Protein 3TPA (pdb70)

Radius of gyration: 24.35 Å; Cα contacts (8 Å, |Δi|>4): 1141; chains: 1; bounding box: 55×68×59 Å

CATH classification: 3.40.190.10 (+2 more: 3.90.76.10, 3.10.105.10)

Solvent-accessible surface area: 20936 Å² total; per-residue (Å²): 91,38,0,33,4,1,18,14,98,54,28,158,79,30,0,0,2,5,1,75,73,35,66,4,2,19,2,0,0,22,0,0,2,5,20,0,0,25,38,70,74,18,106,26,93,24,46,53,0,0,0,80,116,64,81,50,35,178,83,4,54,40,1,22,0,50,2,54,106,113,3,114,9,8,57,37,172,57,6,80,34,120,67,38,0,5,0,45,0,0,33,9,3,0,44,3,6,45,51,154,112,33,92,3,33,112,12,36,90,13,64,13,54,15,7,84,91,10,83,1,77,77,28,18,133,35,11,82,96,81,78,62,71,15,0,76,0,24,2,74,122,32,26,12,5,1,25,14,5,1,4,11,10,1,1,0,0,4,1,67,43,0,0,66,52,0,77,93,96,62,80,18,70,22,2,6,101,64,4,4,0,1,0,6,0,47,19,53,61,108,60,77,113,127,15,13,76,0,45,3,9,103,99,15,62,102,34,78,5,89,0,60,123,0,37,2,34,31,13,94,90,29,45,59,6,19,54,67,0,73,63,40,95,0,2,2,4,36,118,27,62,50,81,28,6,66,84,1,115,156,13,109,73,17,62,28,45,79,62,49,1,8,10,0,0,3,0,0,0,0,11,86,68,102,45,4,94,45,56,78,0,10,34,0,0,0,12,0,2,32,21,144,34,0,10,80,35,5,6,117,48,8,10,35,63,0,48,0,0,0,1,98,44,4,48,6,60,3,105,138,9,81,68,35,82,83,53,39,153,99,0,109,62,27,1,53,112,19,54,54,94,119,13,19,141,21,67,0,10,11,20,54,49,93,103,104,9,7,62,57,5,118,104,0,0,63,25,0,58,57,11,0,56,128,4,16,0,103,6,153,27,25,104,37,140,88,76,57,2,36,134,88,1,109,90,16,89,0,8,1,0,2,6,30,38,77,4,67,4,1,11,1,21,15,0,0,78,16,5,0,0,112,79,34,42,93,4,41,2,39,1,53,18,51,45,158,119,0,44,51,10,1,48,52,0,10,70,60,77,82,75,113,62,11,13,128,32,0,56,96,0,0,53,33,0,6,110,38,0,0,4,0,1,0,0,6,7,26,50,30,12,0,2,14,124,58,4,92,53,18,80,19,29,4,37,35,28,17,44,1,64,39,1,42,31,88,207

Structure (mmCIF, N/CA/C/O backbone):
data_3TPA
#
_entry.id   3TPA
#
_cell.length_a   54.480
_cell.length_b   61.020
_cell.length_c   150.890
_cell.angle_alpha   90.000
_cell.angle_beta   90.000
_cell.angle_gamma   90.000
#
_symmetry.space_group_name_H-M   'P 21 21 21'
#
loop_
_entity.id
_entity.type
_entity.pdbx_description
1 polymer 'Heme-binding protein A'
2 water water
#
loop_
_atom_site.group_PDB
_atom_site.id
_atom_site.type_symbol
_atom_site.label_atom_id
_atom_site.label_alt_id
_atom_site.label_comp_id
_atom_site.label_asym_id
_atom_site.label_entity_id
_atom_site.label_seq_id
_atom_site.pdbx_PDB_ins_code
_atom_site.Cartn_x
_atom_site.Cartn_y
_atom_site.Cartn_z
_atom_site.occupancy
_atom_site.B_iso_or_equiv
_atom_site.auth_seq_id
_atom_site.auth_comp_id
_atom_site.auth_asym_id
_atom_site.auth_atom_id
_atom_site.pdbx_PDB_model_num
ATOM 1 N N . ASN A 1 8 ? 32.617 2.286 -19.199 1.00 50.52 8 ASN A N 1
ATOM 2 C CA . ASN A 1 8 ? 31.910 1.147 -18.636 1.00 44.54 8 ASN A CA 1
ATOM 3 C C . ASN A 1 8 ? 31.661 0.095 -19.702 1.00 41.08 8 ASN A C 1
ATOM 4 O O . ASN A 1 8 ? 30.875 0.304 -20.626 1.00 38.33 8 ASN A O 1
ATOM 9 N N . THR A 1 9 ? 32.354 -1.029 -19.581 1.00 31.94 9 THR A N 1
ATOM 10 C CA . THR A 1 9 ? 32.215 -2.122 -20.531 1.00 32.99 9 THR A CA 1
ATOM 11 C C . THR A 1 9 ? 31.973 -3.437 -19.808 1.00 28.87 9 THR A C 1
ATOM 12 O O . THR A 1 9 ? 32.876 -3.962 -19.178 1.00 27.65 9 THR A O 1
ATOM 16 N N . LEU A 1 10 ? 30.755 -3.966 -19.902 1.00 22.05 10 LEU A N 1
ATOM 17 C CA . LEU A 1 10 ? 30.443 -5.241 -19.286 1.00 24.42 10 LEU A CA 1
ATOM 18 C C . LEU A 1 10 ? 30.942 -6.390 -20.157 1.00 30.41 10 LEU A C 1
ATOM 19 O O . LEU A 1 10 ? 30.676 -6.432 -21.357 1.00 23.83 10 LEU A O 1
ATOM 24 N N . VAL A 1 11 ? 31.677 -7.319 -19.552 1.00 22.93 11 VAL A N 1
ATOM 25 C CA . VAL A 1 11 ? 32.157 -8.494 -20.275 1.00 22.80 11 VAL A CA 1
ATOM 26 C C . VAL A 1 11 ? 31.349 -9.737 -19.886 1.00 21.12 11 VAL A C 1
ATOM 27 O O . VAL A 1 11 ? 31.383 -10.183 -18.734 1.00 21.44 11 VAL A O 1
ATOM 31 N N . ASN A 1 12 ? 30.612 -10.281 -20.854 1.00 19.55 12 ASN A N 1
ATOM 32 C CA . ASN A 1 12 ? 29.755 -11.452 -20.636 1.00 18.51 12 ASN A CA 1
ATOM 33 C C . ASN A 1 12 ? 30.428 -12.660 -21.263 1.00 19.92 12 ASN A C 1
ATOM 34 O O . ASN A 1 12 ? 30.552 -12.748 -22.481 1.00 18.11 12 ASN A O 1
ATOM 39 N N . CYS A 1 13 ? 30.873 -13.593 -20.432 1.00 18.52 13 CYS A N 1
ATOM 40 C CA . CYS A 1 13 ? 31.649 -14.722 -20.934 1.00 21.03 13 CYS A CA 1
ATOM 41 C C . CYS A 1 13 ? 30.763 -15.923 -21.090 1.00 22.31 13 CYS A C 1
ATOM 42 O O . CYS A 1 13 ? 30.279 -16.475 -20.102 1.00 23.31 13 CYS A O 1
ATOM 45 N N . ILE A 1 14 ? 30.562 -16.323 -22.340 1.00 20.33 14 ILE A N 1
ATOM 46 C CA . ILE A 1 14 ? 29.617 -17.373 -22.669 1.00 18.35 14 ILE A CA 1
ATOM 47 C C . ILE A 1 14 ? 30.280 -18.621 -23.247 1.00 26.40 14 ILE A C 1
ATOM 48 O O . ILE A 1 14 ? 31.324 -18.546 -23.888 1.00 24.67 14 ILE A O 1
ATOM 53 N N . ALA A 1 15 ? 29.643 -19.765 -23.030 1.00 26.48 15 ALA A N 1
ATOM 54 C CA . ALA A 1 15 ? 30.225 -21.056 -23.375 1.00 29.67 15 ALA A CA 1
ATOM 55 C C . ALA A 1 15 ? 30.270 -21.336 -24.874 1.00 35.30 15 ALA A C 1
ATOM 56 O O . ALA A 1 15 ? 31.230 -21.924 -25.367 1.00 35.00 15 ALA A O 1
ATOM 58 N N . THR A 1 16 ? 29.235 -20.929 -25.602 1.00 30.72 16 THR A N 1
ATOM 59 C CA . THR A 1 16 ? 29.197 -21.214 -27.038 1.00 32.91 16 THR A CA 1
ATOM 60 C C . THR A 1 16 ? 28.780 -19.999 -27.868 1.00 32.04 16 THR A C 1
ATOM 61 O O . THR A 1 16 ? 28.100 -19.105 -27.374 1.00 23.79 16 THR A O 1
ATOM 65 N N . ALA A 1 17 ? 29.193 -19.974 -29.132 1.00 28.21 17 ALA A N 1
ATOM 66 C CA . ALA A 1 17 ? 28.873 -18.857 -30.013 1.00 28.68 17 ALA A CA 1
ATOM 67 C C . ALA A 1 17 ? 27.383 -18.917 -30.372 1.00 29.99 17 ALA A C 1
ATOM 68 O O . ALA A 1 17 ? 26.863 -19.997 -30.650 1.00 30.89 17 ALA A O 1
ATOM 70 N N . PRO A 1 18 ? 26.676 -17.773 -30.331 1.00 29.23 18 PRO A N 1
ATOM 71 C CA . PRO A 1 18 ? 25.246 -17.854 -30.676 1.00 27.78 18 PRO A CA 1
ATOM 72 C C . PRO A 1 18 ? 25.048 -18.176 -32.156 1.00 32.09 18 PRO A C 1
ATOM 73 O O . PRO A 1 18 ? 25.604 -17.493 -33.016 1.00 29.67 18 PRO A O 1
ATOM 77 N N . MET A 1 19 ? 24.263 -19.209 -32.437 1.00 38.64 19 MET A N 1
ATOM 78 C CA A MET A 1 19 ? 24.019 -19.649 -33.812 0.53 42.11 19 MET A CA 1
ATOM 79 C CA B MET A 1 19 ? 24.024 -19.650 -33.812 0.47 42.10 19 MET A CA 1
ATOM 80 C C . MET A 1 19 ? 23.184 -18.653 -34.619 1.00 34.28 19 MET A C 1
ATOM 81 O O . MET A 1 19 ? 23.513 -18.332 -35.762 1.00 34.68 19 MET A O 1
ATOM 90 N N . LYS A 1 20 ? 22.108 -18.154 -34.019 1.00 24.24 20 LYS A N 1
ATOM 91 C CA . LYS A 1 20 ? 21.202 -17.246 -34.726 1.00 22.48 20 LYS A CA 1
ATOM 92 C C . LYS A 1 20 ? 21.001 -15.922 -33.995 1.00 25.66 20 LYS A C 1
ATOM 93 O O . LYS A 1 20 ? 20.738 -15.913 -32.799 1.00 25.45 20 LYS A O 1
ATOM 99 N N . LEU A 1 21 ? 21.133 -14.805 -34.704 1.00 20.46 21 LEU A N 1
ATOM 100 C CA . LEU A 1 21 ? 20.862 -13.495 -34.101 1.00 22.90 21 LEU A CA 1
ATOM 101 C C . LEU A 1 21 ? 19.481 -12.948 -34.481 1.00 24.87 21 LEU A C 1
ATOM 102 O O . LEU A 1 21 ? 19.286 -11.735 -34.617 1.00 15.24 21 LEU A O 1
ATOM 107 N N . SER A 1 22 ? 18.529 -13.856 -34.661 1.00 19.00 22 SER A N 1
ATOM 108 C CA . SER A 1 22 ? 17.175 -13.487 -35.063 1.00 14.50 22 SER A CA 1
ATOM 109 C C . SER A 1 22 ? 16.189 -14.275 -34.223 1.00 18.14 22 SER A C 1
ATOM 110 O O . SER A 1 22 ? 16.000 -15.465 -34.461 1.00 15.01 22 SER A O 1
ATOM 113 N N . PRO A 1 23 ? 15.569 -13.620 -33.224 1.00 16.98 23 PRO A N 1
ATOM 114 C CA . PRO A 1 23 ? 14.672 -14.321 -32.291 1.00 19.61 23 PRO A CA 1
ATOM 115 C C . PRO A 1 23 ? 13.521 -15.071 -32.932 1.00 13.24 23 PRO A C 1
ATOM 116 O O . PRO A 1 23 ? 13.154 -16.109 -32.401 1.00 18.63 23 PRO A O 1
ATOM 120 N N . ALA A 1 24 ? 12.952 -14.583 -34.033 1.00 13.76 24 ALA A N 1
ATOM 121 C CA . ALA A 1 24 ? 11.804 -15.268 -34.632 1.00 14.55 24 ALA A CA 1
ATOM 122 C C . ALA A 1 24 ? 12.136 -16.714 -35.032 1.00 18.10 24 ALA A C 1
ATOM 123 O O . ALA A 1 24 ? 11.268 -17.594 -35.007 1.00 18.41 24 ALA A O 1
ATOM 125 N N . ILE A 1 25 ? 13.388 -16.959 -35.402 1.00 14.87 25 ILE A N 1
ATOM 126 C CA . ILE A 1 25 ? 13.767 -18.266 -35.967 1.00 20.79 25 ILE A CA 1
ATOM 127 C C . ILE A 1 25 ? 14.754 -19.064 -35.124 1.00 22.13 25 ILE A C 1
ATOM 128 O O . ILE A 1 25 ? 15.473 -19.912 -35.635 1.00 22.33 25 ILE A O 1
ATOM 133 N N . THR A 1 26 ? 14.762 -18.797 -33.828 1.00 21.57 26 THR A N 1
ATOM 134 C CA . THR A 1 26 ? 15.717 -19.405 -32.925 1.00 23.35 26 THR A CA 1
ATOM 135 C C . THR A 1 26 ? 15.124 -20.617 -32.245 1.00 29.53 26 THR A C 1
ATOM 136 O O . THR A 1 26 ? 13.965 -20.607 -31.840 1.00 26.64 26 THR A O 1
ATOM 140 N N . ASN A 1 27 ? 15.947 -21.652 -32.121 1.00 34.45 27 ASN A N 1
ATOM 141 C CA . ASN A 1 27 ? 15.568 -22.923 -31.525 1.00 42.26 27 ASN A CA 1
ATOM 142 C C . ASN A 1 27 ? 16.137 -22.989 -30.127 1.00 40.11 27 ASN A C 1
ATOM 143 O O . ASN A 1 27 ? 15.471 -23.405 -29.181 1.00 37.38 27 ASN A O 1
ATOM 148 N N . ASP A 1 28 ? 17.394 -22.573 -30.031 1.00 43.11 28 ASP A N 1
ATOM 149 C CA . ASP A 1 28 ? 18.171 -22.596 -28.805 1.00 45.69 28 ASP A CA 1
ATOM 150 C C . ASP A 1 28 ? 17.949 -21.328 -27.990 1.00 38.46 28 ASP A C 1
ATOM 151 O O . ASP A 1 28 ? 18.449 -20.271 -28.346 1.00 35.68 28 ASP A O 1
ATOM 156 N N . ALA A 1 29 ? 17.208 -21.432 -26.890 1.00 41.91 29 ALA A N 1
ATOM 157 C CA . ALA A 1 29 ? 16.860 -20.247 -26.099 1.00 39.22 29 ALA A CA 1
ATOM 158 C C . ALA A 1 29 ? 18.087 -19.399 -25.701 1.00 33.68 29 ALA A C 1
ATOM 159 O O . ALA A 1 29 ? 17.986 -18.201 -25.452 1.00 32.49 29 ALA A O 1
ATOM 161 N N . ASN A 1 30 ? 19.249 -20.018 -25.656 1.00 32.31 30 ASN A N 1
ATOM 162 C CA . ASN A 1 30 ? 20.462 -19.266 -25.346 1.00 38.28 30 ASN A CA 1
ATOM 163 C C . ASN A 1 30 ? 20.845 -18.166 -26.358 1.00 36.51 30 ASN A C 1
ATOM 164 O O . ASN A 1 30 ? 21.488 -17.202 -25.971 1.00 41.01 30 ASN A O 1
ATOM 169 N N . ASP A 1 31 ? 20.442 -18.304 -27.630 1.00 28.66 31 ASP A N 1
ATOM 170 C CA . ASP A 1 31 ? 20.662 -17.270 -28.668 1.00 22.23 31 ASP A CA 1
ATOM 171 C C . ASP A 1 31 ? 19.933 -15.961 -28.374 1.00 18.57 31 ASP A C 1
ATOM 172 O O . ASP A 1 31 ? 20.308 -14.908 -28.851 1.00 21.25 31 ASP A O 1
ATOM 177 N N . PHE A 1 32 ? 18.838 -16.062 -27.638 1.00 21.53 32 PHE A N 1
ATOM 178 C CA . PHE A 1 32 ? 18.015 -14.909 -27.285 1.00 17.53 32 PHE A CA 1
ATOM 179 C C . PHE A 1 32 ? 18.816 -13.862 -26.523 1.00 14.09 32 PHE A C 1
ATOM 180 O O . PHE A 1 32 ? 18.615 -12.668 -26.691 1.00 20.55 32 PHE A O 1
ATOM 188 N N . ASN A 1 33 ? 19.747 -14.313 -25.692 1.00 15.70 33 ASN A N 1
ATOM 189 C CA . ASN A 1 33 ? 20.549 -13.403 -24.893 1.00 16.60 33 ASN A CA 1
ATOM 190 C C . ASN A 1 33 ? 21.383 -12.457 -25.769 1.00 21.24 33 ASN A C 1
ATOM 191 O O . ASN A 1 33 ? 21.699 -11.334 -25.369 1.00 20.60 33 ASN A O 1
ATOM 196 N N . ALA A 1 34 ? 21.754 -12.932 -26.953 1.00 18.33 34 ALA A N 1
ATOM 197 C CA . ALA A 1 34 ? 22.546 -12.151 -27.908 1.00 17.31 34 ALA A CA 1
ATOM 198 C C . ALA A 1 34 ? 21.696 -11.292 -28.844 1.00 18.33 34 ALA A C 1
ATOM 199 O O . ALA A 1 34 ? 22.228 -10.445 -29.546 1.00 20.32 34 ALA A O 1
ATOM 201 N N . SER A 1 35 ? 20.383 -11.523 -28.886 1.00 19.03 35 SER A N 1
ATOM 202 C CA . SER A 1 35 ? 19.526 -10.742 -29.785 1.00 19.62 35 SER A CA 1
ATOM 203 C C . SER A 1 35 ? 18.340 -10.056 -29.086 1.00 19.26 35 SER A C 1
ATOM 204 O O . SER A 1 35 ? 18.425 -8.900 -28.687 1.00 21.29 35 SER A O 1
ATOM 207 N N . SER A 1 36 ? 17.241 -10.777 -28.927 1.00 15.81 36 SER A N 1
ATOM 208 C CA . SER A 1 36 ? 16.018 -10.209 -28.375 1.00 13.42 36 SER A CA 1
ATOM 209 C C . SER A 1 36 ? 16.255 -9.492 -27.051 1.00 17.55 36 SER A C 1
ATOM 210 O O . SER A 1 36 ? 15.611 -8.481 -26.763 1.00 17.83 36 SER A O 1
ATOM 213 N N . GLN A 1 37 ? 17.174 -10.019 -26.243 1.00 15.70 37 GLN A N 1
ATOM 214 C CA . GLN A 1 37 ? 17.333 -9.536 -24.880 1.00 17.18 37 GLN A CA 1
ATOM 215 C C . GLN A 1 37 ? 18.025 -8.188 -24.829 1.00 18.82 37 GLN A C 1
ATOM 216 O O . GLN A 1 37 ? 17.824 -7.445 -23.880 1.00 16.22 37 GLN A O 1
ATOM 222 N N . GLN A 1 38 ? 18.831 -7.870 -25.840 1.00 13.69 38 GLN A N 1
ATOM 223 C CA . GLN A 1 38 ? 19.572 -6.601 -25.840 1.00 13.01 38 GLN A CA 1
ATOM 224 C C . GLN A 1 38 ? 19.117 -5.639 -26.940 1.00 20.18 38 GLN A C 1
ATOM 225 O O . GLN A 1 38 ? 19.118 -4.420 -26.753 1.00 21.16 38 GLN A O 1
ATOM 231 N N . VAL A 1 39 ? 18.768 -6.198 -28.096 1.00 13.41 39 VAL A N 1
ATOM 232 C CA . VAL A 1 39 ? 18.595 -5.428 -29.330 1.00 14.90 39 VAL A CA 1
ATOM 233 C C . VAL A 1 39 ? 17.121 -5.099 -29.679 1.00 21.81 39 VAL A C 1
ATOM 234 O O . VAL A 1 39 ? 16.849 -4.108 -30.355 1.00 25.44 39 VAL A O 1
ATOM 238 N N . TYR A 1 40 ? 16.183 -5.920 -29.212 1.00 15.07 40 TYR A N 1
ATOM 239 C CA . TYR A 1 40 ? 14.764 -5.784 -29.580 1.00 17.84 40 TYR A CA 1
ATOM 240 C C . TYR A 1 40 ? 13.857 -5.466 -28.384 1.00 22.11 40 TYR A C 1
ATOM 241 O O . TYR A 1 40 ? 14.300 -5.503 -27.238 1.00 17.46 40 TYR A O 1
ATOM 250 N N . ASN A 1 41 ? 12.587 -5.162 -28.678 1.00 19.46 41 ASN A N 1
ATOM 251 C CA . ASN A 1 41 ? 11.513 -5.073 -27.682 1.00 15.91 41 ASN A CA 1
ATOM 252 C C . ASN A 1 41 ? 10.337 -5.891 -28.124 1.00 17.18 41 ASN A C 1
ATOM 253 O O . ASN A 1 41 ? 10.259 -6.272 -29.288 1.00 17.12 41 ASN A O 1
ATOM 258 N N . ARG A 1 42 ? 9.419 -6.148 -27.191 1.00 18.76 42 ARG A N 1
ATOM 259 C CA . ARG A 1 42 ? 8.154 -6.814 -27.485 1.00 13.69 42 ARG A CA 1
ATOM 260 C C . ARG A 1 42 ? 7.013 -5.855 -27.186 1.00 14.81 42 ARG A C 1
ATOM 261 O O . ARG A 1 42 ? 7.230 -4.812 -26.593 1.00 14.25 42 ARG A O 1
ATOM 269 N N . LEU A 1 43 ? 5.794 -6.216 -27.593 1.00 15.51 43 LEU A N 1
ATOM 270 C CA . LEU A 1 43 ? 4.612 -5.387 -27.352 1.00 14.06 43 LEU A CA 1
ATOM 271 C C . LEU A 1 43 ? 4.460 -5.091 -25.860 1.00 14.66 43 LEU A C 1
ATOM 272 O O . LEU A 1 43 ? 4.336 -3.928 -25.459 1.00 16.77 43 LEU A O 1
ATOM 277 N N . VAL A 1 44 ? 4.489 -6.145 -25.050 1.00 11.07 44 VAL A N 1
ATOM 278 C CA . VAL A 1 44 ? 4.587 -6.021 -23.591 1.00 12.95 44 VAL A CA 1
ATOM 279 C C . VAL A 1 44 ? 5.793 -6.832 -23.115 1.00 15.99 44 VAL A C 1
ATOM 280 O O . VAL A 1 44 ? 6.207 -7.779 -23.787 1.00 18.38 44 VAL A O 1
ATOM 284 N N . GLU A 1 45 ? 6.372 -6.459 -21.974 1.00 13.41 45 GLU A N 1
ATOM 285 C CA . GLU A 1 45 ? 7.601 -7.093 -21.495 1.00 17.11 45 GLU A CA 1
ATOM 286 C C . GLU A 1 45 ? 7.388 -7.635 -20.090 1.00 17.68 45 GLU A C 1
ATOM 287 O O . GLU A 1 45 ? 6.598 -7.085 -19.342 1.00 15.02 45 GLU A O 1
ATOM 293 N N . PHE A 1 46 ? 8.111 -8.686 -19.710 1.00 16.14 46 PHE A N 1
ATOM 294 C CA . PHE A 1 46 ? 8.001 -9.196 -18.338 1.00 15.89 46 PHE A CA 1
ATOM 295 C C . PHE A 1 46 ? 8.634 -8.202 -17.354 1.00 21.63 46 PHE A C 1
ATOM 296 O O . PHE A 1 46 ? 9.732 -7.714 -17.589 1.00 21.74 46 PHE A O 1
ATOM 304 N N . LYS A 1 47 ? 7.946 -7.886 -16.265 1.00 17.40 47 LYS A N 1
ATOM 305 C CA . LYS A 1 47 ? 8.563 -7.085 -15.210 1.00 18.34 47 LYS A CA 1
ATOM 306 C C . LYS A 1 47 ? 9.813 -7.828 -14.758 1.00 26.93 47 LYS A C 1
ATOM 307 O O . LYS A 1 47 ? 9.829 -9.058 -14.775 1.00 23.26 47 LYS A O 1
ATOM 313 N N . ALA A 1 48 ? 10.861 -7.091 -14.382 1.00 25.51 48 ALA A N 1
ATOM 314 C CA . ALA A 1 48 ? 12.131 -7.702 -13.974 1.00 27.22 48 ALA A CA 1
ATOM 315 C C . ALA A 1 48 ? 11.943 -8.738 -12.866 1.00 22.89 48 ALA A C 1
ATOM 316 O O . ALA A 1 48 ? 11.310 -8.468 -11.850 1.00 20.45 48 ALA A O 1
ATOM 318 N N . GLY A 1 49 ? 12.477 -9.934 -13.087 1.00 19.96 49 GLY A N 1
ATOM 319 C CA . GLY A 1 49 ? 12.416 -10.999 -12.097 1.00 22.09 49 GLY A CA 1
ATOM 320 C C . GLY A 1 49 ? 11.050 -11.64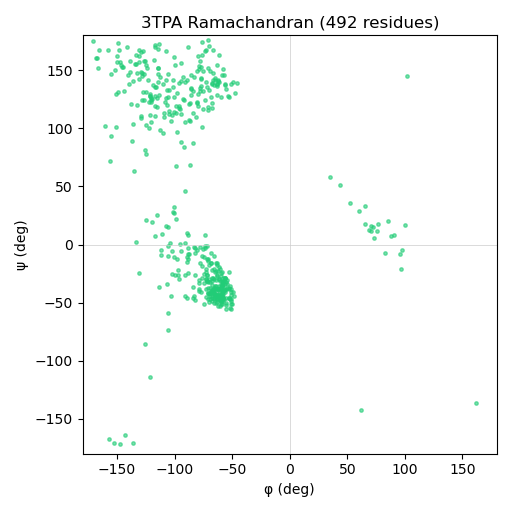2 -11.935 1.00 23.32 49 GLY A C 1
ATOM 321 O O . GLY A 1 49 ? 10.855 -12.490 -11.071 1.00 21.03 49 GLY A O 1
ATOM 322 N N . LYS A 1 50 ? 10.102 -11.254 -12.780 1.00 19.34 50 LYS A N 1
ATOM 323 C CA . LYS A 1 50 ? 8.719 -11.665 -12.596 1.00 20.02 50 LYS A CA 1
ATOM 324 C C . LYS A 1 50 ? 8.127 -12.300 -13.860 1.00 24.47 50 LYS A C 1
ATOM 325 O O . LYS A 1 50 ? 8.693 -12.195 -14.941 1.00 22.47 50 LYS A O 1
ATOM 331 N N . ILE A 1 51 ? 6.982 -12.956 -13.715 1.00 21.25 51 ILE A N 1
ATOM 332 C CA . ILE A 1 51 ? 6.299 -13.550 -14.860 1.00 23.92 51 ILE A CA 1
ATOM 333 C C . ILE A 1 51 ? 5.138 -12.660 -15.339 1.00 27.48 51 ILE A C 1
ATOM 334 O O . ILE A 1 51 ? 4.577 -12.869 -16.413 1.00 31.83 51 ILE A O 1
ATOM 339 N N . GLU A 1 52 ? 4.795 -11.648 -14.556 1.00 23.16 52 GLU A N 1
ATOM 340 C CA . GLU A 1 52 ? 3.788 -10.687 -14.986 1.00 18.09 52 GLU A CA 1
ATOM 341 C C . GLU A 1 52 ? 4.361 -9.648 -15.970 1.00 21.83 52 GLU A C 1
ATOM 342 O O . GLU A 1 52 ? 5.567 -9.318 -15.930 1.00 15.11 52 GLU A O 1
ATOM 348 N N . VAL A 1 53 ? 3.496 -9.149 -16.854 1.00 12.55 53 VAL A N 1
ATOM 349 C CA . VAL A 1 53 ? 3.930 -8.257 -17.929 1.00 14.04 53 VAL A CA 1
ATOM 350 C C . VAL A 1 53 ? 3.646 -6.787 -17.597 1.00 18.48 53 VAL A C 1
ATOM 351 O O . VAL A 1 53 ? 2.840 -6.489 -16.726 1.00 23.20 53 VAL A O 1
ATOM 355 N N . GLU A 1 54 ? 4.320 -5.880 -18.297 1.00 10.60 54 GLU A N 1
ATOM 356 C CA . GLU A 1 54 ? 4.068 -4.446 -18.175 1.00 19.39 54 GLU A CA 1
ATOM 357 C C . GLU A 1 54 ? 4.181 -3.883 -19.585 1.00 19.89 54 GLU A C 1
ATOM 358 O O . GLU A 1 54 ? 4.614 -4.599 -20.475 1.00 21.35 54 GLU A O 1
ATOM 364 N N . PRO A 1 55 ? 3.786 -2.609 -19.801 1.00 22.03 55 PRO A N 1
ATOM 365 C CA . PRO A 1 55 ? 3.864 -2.021 -21.154 1.00 19.24 55 PRO A CA 1
ATOM 366 C C . PRO A 1 55 ? 5.254 -2.064 -21.796 1.00 21.48 55 PRO A C 1
ATOM 367 O O . PRO A 1 55 ? 6.253 -1.813 -21.129 1.00 16.78 55 PRO A O 1
ATOM 371 N N . GLY A 1 56 ? 5.296 -2.390 -23.085 1.00 12.37 56 GLY A N 1
ATOM 372 C CA . GLY A 1 56 ? 6.525 -2.368 -23.862 1.00 17.97 56 GLY A CA 1
ATOM 373 C C . GLY A 1 56 ? 6.370 -1.421 -25.044 1.00 22.33 56 GLY A C 1
ATOM 374 O O . GLY A 1 56 ? 6.221 -0.217 -24.860 1.00 23.24 56 GLY A O 1
ATOM 375 N N . LEU A 1 57 ? 6.384 -1.955 -26.262 1.00 21.74 57 LEU A N 1
ATOM 376 C CA . LEU A 1 57 ? 6.137 -1.122 -27.431 1.00 15.21 57 LEU A CA 1
ATOM 377 C C . LEU A 1 57 ? 4.657 -0.733 -27.523 1.00 19.56 57 LEU A C 1
ATOM 378 O O . LEU A 1 57 ? 4.299 0.239 -28.188 1.00 19.84 57 LEU A O 1
ATOM 383 N N . ALA A 1 58 ? 3.798 -1.507 -26.863 1.00 11.78 58 ALA A N 1
ATOM 384 C CA . ALA A 1 58 ? 2.433 -1.075 -26.617 1.00 12.25 58 ALA A CA 1
ATOM 385 C C . ALA A 1 58 ? 2.423 -0.277 -25.317 1.00 22.48 58 ALA A C 1
ATOM 386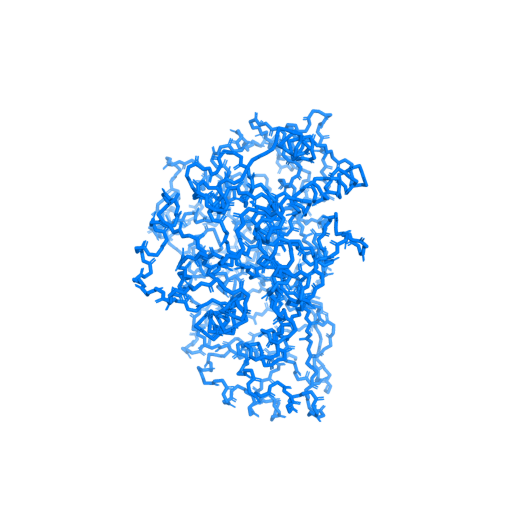 O O . ALA A 1 58 ? 2.818 -0.787 -24.264 1.00 21.67 58 ALA A O 1
ATOM 388 N N . GLU A 1 59 ? 1.994 0.981 -25.389 1.00 17.32 59 GLU A N 1
ATOM 389 C CA . GLU A 1 59 ? 1.955 1.809 -24.194 1.00 17.26 59 GLU A CA 1
ATOM 390 C C . GLU A 1 59 ? 0.815 1.323 -23.317 1.00 20.87 59 GLU A C 1
ATOM 391 O O . GLU A 1 59 ? 0.869 1.429 -22.097 1.00 23.72 59 GLU A O 1
ATOM 397 N N . ARG A 1 60 ? -0.219 0.783 -23.948 1.00 21.73 60 ARG A N 1
ATOM 398 C CA . ARG A 1 60 ? -1.314 0.169 -23.206 1.00 26.94 60 ARG A CA 1
ATOM 399 C C . ARG A 1 60 ? -2.065 -0.822 -24.083 1.00 25.17 60 ARG A C 1
ATOM 400 O O . ARG A 1 60 ? -1.858 -0.868 -25.294 1.00 24.17 60 ARG A O 1
ATOM 408 N N . TRP A 1 61 ? -2.914 -1.634 -23.466 1.00 25.78 61 TRP A N 1
ATOM 409 C CA . TRP A 1 61 ? -3.697 -2.614 -24.213 1.00 25.84 61 TRP A CA 1
ATOM 410 C C . TRP A 1 61 ? -5.028 -2.881 -23.530 1.00 29.30 61 TRP A C 1
ATOM 411 O O . TRP A 1 61 ? -5.175 -2.654 -22.325 1.00 26.51 61 TRP A O 1
ATOM 422 N N . GLU A 1 62 ? -5.990 -3.349 -24.321 1.00 19.86 62 GLU A N 1
ATOM 423 C CA . GLU A 1 62 ? -7.316 -3.687 -23.839 1.00 24.74 62 GLU A CA 1
ATOM 424 C C . GLU A 1 62 ? -7.671 -5.097 -24.296 1.00 24.83 62 GLU A C 1
ATOM 425 O O . GLU A 1 62 ? -7.296 -5.521 -25.393 1.00 24.08 62 GLU A O 1
ATOM 431 N N . ILE A 1 63 ? -8.395 -5.823 -23.455 1.00 20.11 63 ILE A N 1
ATOM 432 C CA . ILE A 1 63 ? -8.872 -7.147 -23.825 1.00 16.82 63 ILE A CA 1
ATOM 433 C C . ILE A 1 63 ? -10.390 -7.145 -23.728 1.00 23.80 63 ILE A C 1
ATOM 434 O O . ILE A 1 63 ? -10.953 -6.746 -22.711 1.00 26.25 63 ILE A O 1
ATOM 439 N N . SER A 1 64 ? -11.046 -7.567 -24.798 1.00 20.40 64 SER A N 1
ATOM 440 C CA . SER A 1 64 ? -12.498 -7.578 -24.841 1.00 27.56 64 SER A CA 1
ATOM 441 C C . SER A 1 64 ? -13.069 -8.498 -23.767 1.00 31.99 64 SER A C 1
ATOM 442 O O . SER A 1 64 ? -12.359 -9.350 -23.218 1.00 27.97 64 SER A O 1
ATOM 445 N N . GLU A 1 65 ? -14.360 -8.313 -23.481 1.00 41.21 65 GLU A N 1
ATOM 446 C CA . GLU A 1 65 ? -15.058 -9.082 -22.455 1.00 43.90 65 GLU A CA 1
ATOM 447 C C . GLU A 1 65 ? -14.860 -10.587 -22.621 1.00 36.57 65 GLU A C 1
ATOM 448 O O . GLU A 1 65 ? -14.469 -11.271 -21.674 1.00 43.66 65 GLU A O 1
ATOM 454 N N . ASP A 1 66 ? -15.100 -11.091 -23.828 1.00 32.32 66 ASP A N 1
ATOM 455 C CA . ASP A 1 66 ? -14.980 -12.523 -24.115 1.00 29.10 66 ASP A CA 1
ATOM 456 C C . ASP A 1 66 ? -13.544 -13.083 -24.209 1.00 26.19 66 ASP A C 1
ATOM 457 O O . ASP A 1 66 ? -13.352 -14.283 -24.401 1.00 24.22 66 ASP A O 1
ATOM 462 N N . GLY A 1 67 ? -12.540 -12.224 -24.084 1.00 22.90 67 GLY A N 1
ATOM 463 C CA . GLY A 1 67 ? -11.149 -12.668 -24.127 1.00 22.95 67 GLY A CA 1
ATOM 464 C C . GLY A 1 67 ? -10.634 -13.013 -25.517 1.00 22.75 67 GLY A C 1
ATOM 465 O O . GLY A 1 67 ? -9.542 -13.584 -25.669 1.00 16.29 67 GLY A O 1
ATOM 466 N N . LEU A 1 68 ? -11.405 -12.656 -26.538 1.00 16.53 68 LEU A N 1
ATOM 467 C CA . LEU A 1 68 ? -11.044 -12.995 -27.927 1.00 17.79 68 LEU A CA 1
ATOM 468 C C . LEU A 1 68 ? -10.210 -11.937 -28.664 1.00 20.97 68 LEU A C 1
ATOM 469 O O . LEU A 1 68 ? -9.469 -12.255 -29.594 1.00 20.88 68 LEU A O 1
ATOM 474 N N . VAL A 1 69 ? -10.331 -10.682 -28.254 1.00 17.60 69 VAL A N 1
ATOM 475 C CA . VAL A 1 69 ? -9.716 -9.589 -29.002 1.00 17.36 69 VAL A CA 1
ATOM 476 C C . VAL A 1 69 ? -8.758 -8.783 -28.137 1.00 22.41 69 VAL A C 1
ATOM 477 O O . VAL A 1 69 ? -9.139 -8.257 -27.087 1.00 21.69 69 VAL A O 1
ATOM 481 N N . TYR A 1 70 ? -7.509 -8.709 -28.586 1.00 19.05 70 TYR A N 1
ATOM 482 C CA . TYR A 1 70 ? -6.468 -7.945 -27.912 1.00 15.53 70 TYR A CA 1
ATOM 483 C C . TYR A 1 70 ? -6.143 -6.712 -28.743 1.00 21.79 70 TYR A C 1
ATOM 484 O O . TYR A 1 70 ? -5.780 -6.825 -29.916 1.00 19.85 70 TYR A O 1
ATOM 493 N N . THR A 1 71 ? -6.275 -5.535 -28.144 1.00 19.70 71 THR A N 1
ATOM 494 C CA . THR A 1 71 ? -5.990 -4.298 -28.874 1.00 22.93 71 THR A CA 1
ATOM 495 C C . THR A 1 71 ? -4.808 -3.599 -28.246 1.00 21.88 71 THR A C 1
ATOM 496 O O . THR A 1 71 ? -4.861 -3.233 -27.080 1.00 15.49 71 THR A O 1
ATOM 500 N N . PHE A 1 72 ? -3.740 -3.432 -29.018 1.00 15.73 72 PHE A N 1
ATOM 501 C CA . PHE A 1 72 ? -2.510 -2.826 -28.517 1.00 12.59 72 PHE A CA 1
ATOM 502 C C . PHE A 1 72 ? -2.384 -1.444 -29.094 1.00 17.31 72 PHE A C 1
ATOM 503 O O . PHE A 1 72 ? -2.454 -1.274 -30.306 1.00 18.87 72 PHE A O 1
ATOM 511 N N . TYR A 1 73 ? -2.219 -0.460 -28.216 1.00 19.88 73 TYR A N 1
ATOM 512 C CA . TYR A 1 73 ? -1.996 0.927 -28.625 1.00 20.26 73 TYR A CA 1
ATOM 513 C C . TYR A 1 73 ? -0.507 1.252 -28.510 1.00 16.32 73 TYR A C 1
ATOM 514 O O . TYR A 1 73 ? 0.049 1.275 -27.422 1.00 14.51 73 TYR A O 1
ATOM 523 N N . LEU A 1 74 ? 0.123 1.506 -29.648 1.00 14.93 74 LEU A N 1
ATOM 524 C CA . LEU A 1 74 ? 1.574 1.614 -29.717 1.00 12.27 74 LEU A CA 1
ATOM 525 C C . LEU A 1 74 ? 2.138 2.947 -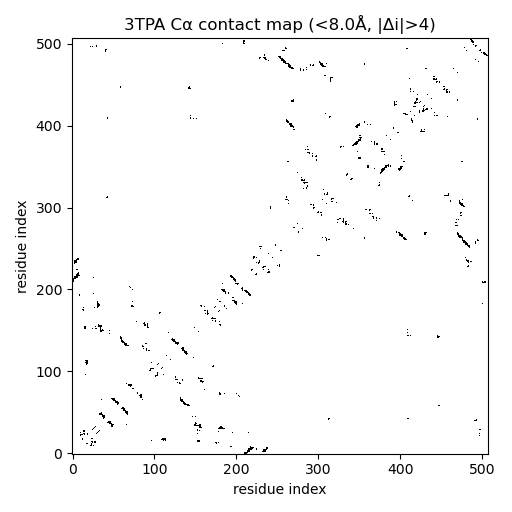29.216 1.00 18.90 74 LEU A C 1
ATOM 526 O O . LEU A 1 74 ? 1.629 4.014 -29.543 1.00 17.56 74 LEU A O 1
ATOM 531 N N . ARG A 1 75 ? 3.193 2.852 -28.412 1.00 21.67 75 ARG A N 1
ATOM 532 C CA . ARG A 1 75 ? 4.017 3.985 -27.968 1.00 22.06 75 ARG A CA 1
ATOM 533 C C . ARG A 1 75 ? 4.449 4.809 -29.175 1.00 21.42 75 ARG A C 1
ATOM 534 O O . ARG A 1 75 ? 4.840 4.255 -30.200 1.00 23.19 75 ARG A O 1
ATOM 542 N N . GLN A 1 76 ? 4.415 6.130 -29.065 1.00 19.63 76 GLN A N 1
ATOM 543 C CA . GLN A 1 76 ? 4.815 6.953 -30.209 1.00 21.03 76 GLN A CA 1
ATOM 544 C C . GLN A 1 76 ? 6.282 7.380 -30.151 1.00 21.19 76 GLN A C 1
ATOM 545 O O . GLN A 1 76 ? 6.880 7.402 -29.084 1.00 23.39 76 GLN A O 1
ATOM 551 N N . ASN A 1 77 ? 6.848 7.687 -31.318 1.00 19.95 77 ASN A N 1
ATOM 552 C CA . ASN A 1 77 ? 8.198 8.247 -31.449 1.00 23.70 77 ASN A CA 1
ATOM 553 C C . ASN A 1 77 ? 9.297 7.302 -31.005 1.00 27.93 77 ASN A C 1
ATOM 554 O O . ASN A 1 77 ? 10.334 7.730 -30.496 1.00 28.91 77 ASN A O 1
ATOM 559 N N . VAL A 1 78 ? 9.063 6.013 -31.226 1.00 21.84 78 VAL A N 1
ATOM 560 C CA . VAL A 1 78 ? 10.052 4.986 -30.935 1.00 21.91 78 VAL A CA 1
ATOM 561 C C . VAL A 1 78 ? 10.865 4.754 -32.200 1.00 22.54 78 VAL A C 1
ATOM 562 O O . VAL A 1 78 ? 10.308 4.468 -33.248 1.00 25.24 78 VAL A O 1
ATOM 566 N N . LYS A 1 79 ? 12.181 4.888 -32.104 1.00 22.45 79 LYS A N 1
ATOM 567 C CA . LYS A 1 79 ? 13.053 4.763 -33.268 1.00 27.35 79 LYS A CA 1
ATOM 568 C C . LYS A 1 79 ? 13.752 3.416 -33.340 1.00 24.22 79 LYS A C 1
ATOM 569 O O . LYS A 1 79 ? 14.172 2.867 -32.316 1.00 18.49 79 LYS A O 1
ATOM 575 N N . PHE A 1 80 ? 13.879 2.899 -34.562 1.00 16.13 80 PHE A N 1
ATOM 576 C CA . PHE A 1 80 ? 14.724 1.751 -34.830 1.00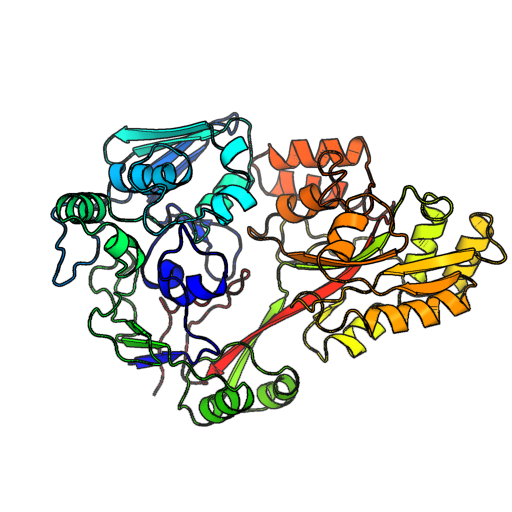 17.51 80 PHE A CA 1
ATOM 577 C C . PHE A 1 80 ? 16.168 2.223 -34.895 1.00 20.09 80 PHE A C 1
ATOM 578 O O . PHE A 1 80 ? 16.427 3.387 -35.202 1.00 19.53 80 PHE A O 1
ATOM 586 N N . HIS A 1 81 ? 17.101 1.325 -34.599 1.00 18.41 81 HIS A N 1
ATOM 587 C CA . HIS A 1 81 ? 18.523 1.632 -34.728 1.00 16.67 81 HIS A CA 1
ATOM 588 C C . HIS A 1 81 ? 18.847 1.826 -36.201 1.00 20.88 81 HIS A C 1
ATOM 589 O O . HIS A 1 81 ? 18.060 1.459 -37.081 1.00 21.68 81 HIS A O 1
ATOM 596 N N . SER A 1 82 ? 20.025 2.368 -36.468 1.00 17.97 82 SER A N 1
ATOM 597 C CA . SER A 1 82 ? 20.504 2.440 -37.833 1.00 28.39 82 SER A CA 1
ATOM 598 C C . SER A 1 82 ? 21.864 1.789 -37.903 1.00 27.36 82 SER A C 1
ATOM 599 O O . SER A 1 82 ? 22.552 1.648 -36.884 1.00 26.35 82 SER A O 1
ATOM 602 N N . ASN A 1 83 ? 22.246 1.371 -39.102 1.00 22.98 83 ASN A N 1
ATOM 603 C CA . ASN A 1 83 ? 23.616 0.940 -39.333 1.00 25.10 83 ASN A CA 1
ATOM 604 C C . ASN A 1 83 ? 24.066 1.534 -40.650 1.00 27.81 83 ASN A C 1
ATOM 605 O O . ASN A 1 83 ? 23.377 2.386 -41.204 1.00 27.52 83 ASN A O 1
ATOM 610 N N . LYS A 1 84 ? 25.216 1.117 -41.157 1.00 40.28 84 LYS A N 1
ATOM 611 C CA . LYS A 1 84 ? 25.745 1.759 -42.365 1.00 48.15 84 LYS A CA 1
ATOM 612 C C . LYS A 1 84 ? 24.935 1.404 -43.605 1.00 44.93 84 LYS A C 1
ATOM 613 O O . LYS A 1 84 ? 25.062 2.046 -44.638 1.00 48.15 84 LYS A O 1
ATOM 619 N N . THR A 1 85 ? 24.097 0.381 -43.478 1.00 46.13 85 THR A N 1
ATOM 620 C CA . THR A 1 85 ? 23.244 -0.091 -44.566 1.00 43.56 85 THR A CA 1
ATOM 621 C C . THR A 1 85 ? 21.822 0.473 -44.484 1.00 37.19 85 THR A C 1
ATOM 622 O O . THR A 1 85 ? 21.111 0.516 -45.483 1.00 31.74 85 THR A O 1
ATOM 626 N N . PHE A 1 86 ? 21.413 0.899 -43.291 1.00 26.28 86 PHE A N 1
ATOM 627 C CA . PHE A 1 86 ? 20.030 1.290 -43.061 1.00 25.87 86 PHE A CA 1
ATOM 628 C C . PHE A 1 86 ? 19.844 2.463 -42.099 1.00 27.87 86 PHE A C 1
ATOM 629 O O . PHE A 1 86 ? 20.422 2.498 -41.014 1.00 24.77 86 PHE A O 1
ATOM 637 N N . SER A 1 87 ? 19.026 3.423 -42.507 1.00 28.00 87 SER A N 1
ATOM 638 C CA . SER A 1 87 ? 18.613 4.496 -41.613 1.00 31.45 87 SER A CA 1
ATOM 639 C C . SER A 1 87 ? 17.098 4.682 -41.708 1.00 30.50 87 SER A C 1
ATOM 640 O O . SER A 1 87 ? 16.579 4.985 -42.776 1.00 25.94 87 SER A O 1
ATOM 643 N N . PRO A 1 88 ? 16.384 4.514 -40.585 1.00 20.74 88 PRO A N 1
ATOM 644 C CA . PRO A 1 88 ? 14.923 4.590 -40.669 1.00 20.80 88 PRO A CA 1
ATOM 645 C C . PRO A 1 88 ? 14.456 6.020 -40.923 1.00 31.10 88 PRO A C 1
ATOM 646 O O . PRO A 1 88 ? 15.133 6.977 -40.526 1.00 28.88 88 PRO A O 1
ATOM 650 N N . THR A 1 89 ? 13.303 6.160 -41.574 1.00 26.78 89 THR A N 1
ATOM 651 C CA . THR A 1 89 ? 12.740 7.478 -41.838 1.00 27.48 89 THR A CA 1
ATOM 652 C C . THR A 1 89 ? 11.462 7.727 -41.050 1.00 28.39 89 THR A C 1
ATOM 653 O O . THR A 1 89 ? 10.950 8.843 -41.038 1.00 29.64 89 THR A O 1
ATOM 657 N N . ARG A 1 90 ? 10.945 6.686 -40.399 1.00 21.64 90 ARG A N 1
ATOM 658 C CA . ARG A 1 90 ? 9.769 6.820 -39.547 1.00 19.61 90 ARG A CA 1
ATOM 659 C C . ARG A 1 90 ? 9.935 6.000 -38.271 1.00 26.95 90 ARG A C 1
ATOM 660 O O . ARG A 1 90 ? 10.694 5.028 -38.251 1.00 22.12 90 ARG A O 1
ATOM 668 N N . PRO A 1 91 ? 9.190 6.362 -37.212 1.00 26.41 91 PRO A N 1
ATOM 669 C CA . PRO A 1 91 ? 9.205 5.577 -35.974 1.00 26.36 91 PRO A CA 1
ATOM 670 C C . PRO A 1 91 ? 8.463 4.266 -36.154 1.00 23.08 91 PRO A C 1
ATOM 671 O O . PRO A 1 91 ? 7.745 4.073 -37.141 1.00 23.82 91 PRO A O 1
ATOM 675 N N . LEU A 1 92 ? 8.636 3.380 -35.188 1.00 14.16 92 LEU A N 1
ATOM 676 C CA . LEU A 1 92 ? 7.867 2.154 -35.107 1.00 16.09 92 LEU A CA 1
ATOM 677 C C . LEU A 1 92 ? 6.375 2.426 -35.327 1.00 24.62 92 LEU A C 1
ATOM 678 O O . LEU A 1 92 ? 5.845 3.427 -34.846 1.00 20.70 92 LEU A O 1
ATOM 683 N N . ASN A 1 93 ? 5.705 1.546 -36.070 1.00 18.85 93 ASN A N 1
ATOM 684 C CA . ASN A 1 93 ? 4.254 1.584 -36.156 1.00 16.28 93 ASN A CA 1
ATOM 685 C C . ASN A 1 93 ? 3.682 0.183 -36.336 1.00 13.91 93 ASN A C 1
ATOM 686 O O . ASN A 1 93 ? 4.402 -0.809 -36.245 1.00 16.33 93 ASN A O 1
ATOM 691 N N . ALA A 1 94 ? 2.381 0.118 -36.593 1.00 14.81 94 ALA A N 1
ATOM 692 C CA . ALA A 1 94 ? 1.651 -1.143 -36.675 1.00 15.67 94 ALA A CA 1
ATOM 693 C C . ALA A 1 94 ? 2.124 -2.021 -37.813 1.00 15.99 94 ALA A C 1
ATOM 694 O O . ALA A 1 94 ? 2.042 -3.250 -37.713 1.00 18.58 94 ALA A O 1
ATOM 696 N N . ASP A 1 95 ? 2.600 -1.412 -38.899 1.00 14.03 95 ASP A N 1
ATOM 697 C CA . ASP A 1 95 ? 3.150 -2.209 -40.011 1.00 16.49 95 ASP A CA 1
ATOM 698 C C . ASP A 1 95 ? 4.273 -3.128 -39.525 1.00 19.55 95 ASP A C 1
ATOM 699 O O . ASP A 1 95 ? 4.375 -4.277 -39.955 1.00 14.79 95 ASP A O 1
ATOM 704 N N . ASP A 1 96 ? 5.130 -2.605 -38.647 1.00 19.30 96 ASP A N 1
ATOM 705 C CA . ASP A 1 96 ? 6.252 -3.387 -38.122 1.00 17.22 96 ASP A CA 1
ATOM 706 C C . ASP A 1 96 ? 5.757 -4.562 -37.266 1.00 14.69 96 ASP A C 1
ATOM 707 O O . ASP A 1 96 ? 6.270 -5.674 -37.351 1.00 14.42 96 ASP A O 1
ATOM 712 N N . VAL A 1 97 ? 4.747 -4.313 -36.445 1.00 15.39 97 VAL A N 1
ATOM 713 C CA . VAL A 1 97 ? 4.163 -5.381 -35.626 1.00 14.61 97 VAL A CA 1
ATOM 714 C C . VAL A 1 97 ? 3.520 -6.473 -36.491 1.00 21.08 97 VAL A C 1
ATOM 715 O O . VAL A 1 97 ? 3.740 -7.676 -36.283 1.00 21.46 97 VAL A O 1
ATOM 719 N N . VAL A 1 98 ? 2.724 -6.050 -37.469 1.00 21.21 98 VAL A N 1
ATOM 720 C CA . VAL A 1 98 ? 2.035 -6.994 -38.350 1.00 15.49 98 VAL A CA 1
ATOM 721 C C . VAL A 1 98 ? 3.058 -7.815 -39.121 1.00 14.80 98 VAL A C 1
ATOM 722 O O . VAL A 1 98 ? 2.941 -9.031 -39.221 1.00 19.84 98 VAL A O 1
ATOM 726 N N . PHE A 1 99 ? 4.073 -7.151 -39.652 1.00 11.94 99 PHE A N 1
ATOM 727 C CA . PHE A 1 99 ? 5.179 -7.861 -40.304 1.00 12.80 99 PHE A CA 1
ATOM 728 C C . PHE A 1 99 ? 5.781 -8.961 -39.401 1.00 22.97 99 PHE A C 1
ATOM 729 O O . PHE A 1 99 ? 6.005 -10.103 -39.838 1.00 19.92 99 PHE A O 1
ATOM 737 N N . SER A 1 100 ? 6.046 -8.618 -38.142 1.00 14.94 100 SER A N 1
ATOM 738 C CA . SER A 1 100 ? 6.784 -9.524 -37.262 1.00 15.55 100 SER A CA 1
ATOM 739 C C . SER A 1 100 ? 5.971 -10.781 -36.935 1.00 16.49 100 SER A C 1
ATOM 740 O O . SER A 1 100 ? 6.508 -11.881 -36.886 1.00 14.52 100 SER A O 1
ATOM 743 N N . PHE A 1 101 ? 4.668 -10.604 -36.728 1.00 15.28 101 PHE A N 1
ATOM 744 C CA . PHE A 1 101 ? 3.758 -11.725 -36.511 1.00 13.63 101 PHE A CA 1
ATOM 745 C C . PHE A 1 101 ? 3.542 -12.513 -37.790 1.00 17.72 101 PHE A C 1
ATOM 746 O O . PHE A 1 101 ? 3.603 -13.747 -37.794 1.00 17.96 101 PHE A O 1
ATOM 754 N N . GLN A 1 102 ? 3.274 -11.797 -38.878 1.00 15.39 102 GLN A N 1
ATOM 755 C CA . GLN A 1 102 ? 2.838 -12.457 -40.104 1.00 17.59 102 GLN A CA 1
ATOM 756 C C . GLN A 1 102 ? 3.951 -13.228 -40.822 1.00 15.81 102 GLN A C 1
ATOM 757 O O . GLN A 1 102 ? 3.680 -14.224 -41.472 1.00 20.71 102 GLN A O 1
ATOM 763 N N . ARG A 1 103 ? 5.198 -12.785 -40.694 1.00 14.69 103 ARG A N 1
ATOM 764 C CA . ARG A 1 103 ? 6.314 -13.537 -41.260 1.00 19.66 103 ARG A CA 1
ATOM 765 C C . ARG A 1 103 ? 6.183 -14.978 -40.782 1.00 20.49 103 ARG A C 1
ATOM 766 O O . ARG A 1 103 ? 6.407 -15.935 -41.533 1.00 18.63 103 ARG A O 1
ATOM 774 N N . GLN A 1 104 ? 5.760 -15.105 -39.531 1.00 14.11 104 GLN A N 1
ATOM 775 C CA . GLN A 1 104 ? 5.651 -16.383 -38.866 1.00 17.52 104 GLN A CA 1
ATOM 776 C C . GLN A 1 104 ? 4.363 -17.125 -39.197 1.00 19.44 104 GLN A C 1
ATOM 777 O O . GLN A 1 104 ? 4.405 -18.299 -39.524 1.00 17.14 104 GLN A O 1
ATOM 783 N N . ALA A 1 105 ? 3.226 -16.437 -39.120 1.00 18.51 105 ALA A N 1
ATOM 784 C CA . ALA A 1 105 ? 1.915 -17.098 -39.206 1.00 20.23 105 ALA A CA 1
ATOM 785 C C . ALA A 1 105 ? 1.431 -17.391 -40.622 1.00 22.45 105 ALA A C 1
ATOM 786 O O . ALA A 1 105 ? 0.613 -18.284 -40.833 1.00 27.85 105 ALA A O 1
ATOM 788 N N . ASP A 1 106 ? 1.906 -16.606 -41.574 1.00 21.71 106 ASP A N 1
ATOM 789 C CA . ASP A 1 106 ? 1.457 -16.692 -42.952 1.00 20.03 106 ASP A CA 1
ATOM 790 C C . ASP A 1 106 ? 2.508 -17.405 -43.768 1.00 19.39 106 ASP A C 1
ATOM 791 O O . ASP A 1 106 ? 3.556 -16.838 -44.047 1.00 25.48 106 ASP A O 1
ATOM 796 N N . LYS A 1 107 ? 2.243 -18.653 -44.143 1.00 24.37 107 LYS A N 1
ATOM 797 C CA . LYS A 1 107 ? 3.205 -19.438 -44.933 1.00 30.92 107 LYS A CA 1
ATOM 798 C C . LYS A 1 107 ? 3.576 -18.798 -46.282 1.00 32.33 107 LYS A C 1
ATOM 799 O O . LYS A 1 107 ? 4.646 -19.066 -46.836 1.00 31.22 107 LYS A O 1
ATOM 805 N N . ASN A 1 108 ? 2.704 -17.940 -46.804 1.00 27.40 108 ASN A N 1
ATOM 806 C CA . ASN A 1 108 ? 2.965 -17.293 -48.093 1.00 21.91 108 ASN A CA 1
ATOM 807 C C . ASN A 1 108 ? 3.749 -15.994 -47.985 1.00 27.77 108 ASN A C 1
ATOM 808 O O . ASN A 1 108 ? 4.164 -15.412 -48.991 1.00 25.37 108 ASN A O 1
ATOM 813 N N . HIS A 1 109 ? 3.938 -15.533 -46.754 1.00 23.61 109 HIS A N 1
ATOM 814 C CA . HIS A 1 109 ? 4.621 -14.269 -46.516 1.00 23.04 109 HIS A CA 1
ATOM 815 C C . HIS A 1 109 ? 5.979 -14.333 -47.179 1.00 25.91 109 HIS A C 1
ATOM 816 O O . HIS A 1 109 ? 6.630 -15.371 -47.119 1.00 31.22 109 HIS A O 1
ATOM 823 N N . PRO A 1 110 ? 6.390 -13.246 -47.864 1.00 21.45 110 PRO A N 1
ATOM 824 C CA . PRO A 1 110 ? 7.684 -13.191 -48.545 1.00 24.31 110 PRO A CA 1
ATOM 825 C C . PRO A 1 110 ? 8.884 -13.469 -47.628 1.00 25.72 110 PRO A C 1
ATOM 826 O O . PRO A 1 110 ? 9.911 -13.943 -48.113 1.00 23.14 110 PRO A O 1
ATOM 830 N N . TYR A 1 111 ? 8.786 -13.165 -46.339 1.00 18.79 111 TYR A N 1
ATOM 831 C CA . TYR A 1 111 ? 9.931 -13.419 -45.453 1.00 23.31 111 TYR A CA 1
ATOM 832 C C . TYR A 1 111 ? 9.827 -14.763 -44.726 1.00 23.70 111 TYR A C 1
ATOM 833 O O . TYR A 1 111 ? 10.722 -15.126 -43.965 1.00 25.09 111 TYR A O 1
ATOM 842 N N . HIS A 1 112 ? 8.753 -15.507 -44.981 1.00 18.87 112 HIS A N 1
ATOM 843 C CA . HIS A 1 112 ? 8.492 -16.754 -44.251 1.00 23.67 112 HIS A CA 1
ATOM 844 C C . HIS A 1 112 ? 9.605 -17.801 -44.398 1.00 31.11 112 HIS A C 1
ATOM 845 O O . HIS A 1 112 ? 9.869 -18.553 -43.464 1.00 31.03 112 HIS A O 1
ATOM 852 N N . ASN A 1 113 ? 10.236 -17.853 -45.571 1.00 31.65 113 ASN A N 1
ATOM 853 C CA . ASN A 1 113 ? 11.323 -18.808 -45.843 1.00 28.98 113 ASN A CA 1
ATOM 854 C C . ASN A 1 113 ? 12.677 -18.152 -45.981 1.00 29.81 113 ASN A C 1
ATOM 855 O O . ASN A 1 113 ? 13.647 -18.778 -46.394 1.00 30.39 113 ASN A O 1
ATOM 860 N N . VAL A 1 114 ? 12.739 -16.874 -45.659 1.00 28.10 114 VAL A N 1
ATOM 861 C CA . VAL A 1 114 ? 14.009 -16.192 -45.661 1.00 30.65 114 VAL A CA 1
ATOM 862 C C . VAL A 1 114 ? 14.849 -16.820 -44.550 1.00 29.41 114 VAL A C 1
ATOM 863 O O . VAL A 1 114 ? 14.336 -17.138 -43.477 1.00 32.78 114 VAL A O 1
ATOM 867 N N . SER A 1 115 ? 16.121 -17.053 -44.853 1.00 28.28 115 SER A N 1
ATOM 868 C CA . SER A 1 115 ? 17.034 -17.732 -43.941 1.00 31.14 115 SER A CA 1
ATOM 869 C C . SER A 1 115 ? 16.636 -19.173 -43.690 1.00 35.93 115 SER A C 1
ATOM 870 O O . SER A 1 115 ? 17.088 -19.782 -42.725 1.00 38.06 115 SER A O 1
ATOM 873 N N . ALA A 1 116 ? 15.793 -19.728 -44.554 1.00 37.91 116 ALA A N 1
ATOM 874 C CA . ALA A 1 116 ? 15.357 -21.101 -44.356 1.00 38.75 116 ALA A CA 1
ATOM 875 C C . ALA A 1 116 ? 14.833 -21.205 -42.934 1.00 41.28 116 ALA A C 1
ATOM 876 O O . ALA A 1 116 ? 15.003 -22.222 -42.261 1.00 39.91 116 ALA A O 1
ATOM 878 N N . GLY A 1 117 ? 14.192 -20.129 -42.489 1.00 42.93 117 GLY A N 1
ATOM 879 C CA . GLY A 1 117 ? 13.759 -20.003 -41.110 1.00 41.68 117 GLY A CA 1
ATOM 880 C C . GLY A 1 117 ? 12.672 -20.976 -40.691 1.00 33.58 117 GLY A C 1
ATOM 881 O O . GLY A 1 117 ? 11.818 -21.354 -41.494 1.00 33.13 117 GLY A O 1
ATOM 882 N N . THR A 1 118 ? 12.714 -21.360 -39.416 1.00 28.65 118 THR A N 1
ATOM 883 C CA . THR A 1 118 ? 11.740 -22.257 -38.802 1.00 24.65 118 THR A CA 1
ATOM 884 C C . THR A 1 118 ? 11.209 -21.582 -37.547 1.00 26.56 118 THR A C 1
ATOM 885 O O . THR A 1 118 ? 11.986 -21.112 -36.714 1.00 26.70 118 THR A O 1
ATOM 889 N N . TYR A 1 119 ? 9.891 -21.553 -37.386 1.00 23.64 119 TYR A N 1
ATOM 890 C CA . TYR A 1 119 ? 9.307 -20.753 -36.320 1.00 20.79 119 TYR A CA 1
ATOM 891 C C . TYR A 1 119 ? 8.989 -21.628 -35.127 1.00 23.11 119 TYR A C 1
ATOM 892 O O . TYR A 1 119 ? 7.827 -21.854 -34.776 1.00 22.78 119 TYR A O 1
ATOM 901 N N . PHE A 1 120 ? 10.067 -22.119 -34.518 1.00 20.42 120 PHE A N 1
ATOM 902 C CA . PHE A 1 120 ? 9.988 -23.070 -33.430 1.00 24.09 120 PHE A CA 1
ATOM 903 C C . PHE A 1 120 ? 9.044 -22.610 -32.335 1.00 16.70 120 PHE A C 1
ATOM 904 O O . PHE A 1 120 ? 8.263 -23.385 -31.831 1.00 20.50 120 PHE A O 1
ATOM 912 N N . TYR A 1 121 ? 9.158 -21.357 -31.923 1.00 17.24 121 TYR A N 1
ATOM 913 C CA . TYR A 1 121 ? 8.395 -20.902 -30.771 1.00 16.98 121 TYR A CA 1
ATOM 914 C C . TYR A 1 121 ? 6.944 -20.620 -31.155 1.00 21.64 121 TYR A C 1
ATOM 915 O O . TYR A 1 121 ? 6.015 -20.951 -30.415 1.00 17.77 121 TYR A O 1
ATOM 924 N N . PHE A 1 122 ? 6.738 -20.026 -32.326 1.00 18.86 122 PHE A N 1
ATOM 925 C CA . PHE A 1 122 ? 5.374 -19.818 -32.804 1.00 16.98 122 PHE A CA 1
ATOM 926 C C . PHE A 1 122 ? 4.565 -21.120 -32.670 1.00 24.26 122 PHE A C 1
ATOM 927 O O . PHE A 1 122 ? 3.422 -21.117 -32.199 1.00 17.66 122 PHE A O 1
ATOM 935 N N . ASN A 1 123 ? 5.179 -22.236 -33.072 1.00 19.10 123 ASN A N 1
ATOM 936 C CA . ASN A 1 123 ? 4.529 -23.550 -33.010 1.00 18.86 123 ASN A CA 1
ATOM 937 C C . ASN A 1 123 ? 4.492 -24.148 -31.604 1.00 22.66 123 ASN A C 1
ATOM 938 O O . ASN A 1 123 ? 3.484 -24.716 -31.188 1.00 18.82 123 ASN A O 1
ATOM 943 N N . TRP A 1 124 ? 5.587 -24.010 -30.866 1.00 26.13 124 TRP A N 1
ATOM 944 C CA . TRP A 1 124 ? 5.628 -24.529 -29.500 1.00 28.31 124 TRP A CA 1
ATOM 945 C C . TRP A 1 124 ? 4.544 -23.902 -28.623 1.00 26.39 124 TRP A C 1
ATOM 946 O O . TRP A 1 124 ? 3.986 -24.576 -27.762 1.00 24.05 124 TRP A O 1
ATOM 957 N N . MET A 1 125 ? 4.259 -22.619 -28.847 1.00 19.06 125 MET A N 1
ATOM 958 C CA . MET A 1 125 ? 3.230 -21.898 -28.094 1.00 21.34 125 MET A CA 1
ATOM 959 C C . MET A 1 125 ? 1.833 -21.999 -28.731 1.00 24.98 125 MET A C 1
ATOM 960 O O . MET A 1 125 ? 0.898 -21.296 -28.337 1.00 26.08 125 MET A O 1
ATOM 965 N N . ASN A 1 126 ? 1.711 -22.869 -29.725 1.00 23.82 126 ASN A N 1
ATOM 966 C CA . ASN A 1 126 ? 0.423 -23.201 -30.325 1.00 25.94 126 ASN A CA 1
ATOM 967 C C . ASN A 1 126 ? -0.302 -22.030 -30.955 1.00 24.62 126 ASN A C 1
ATOM 968 O O . ASN A 1 126 ? -1.522 -22.019 -31.020 1.00 26.51 126 ASN A O 1
ATOM 973 N N . LEU A 1 127 ? 0.442 -21.041 -31.427 1.00 22.92 127 LEU A N 1
ATOM 974 C CA . LEU A 1 127 ? -0.198 -19.916 -32.107 1.00 20.94 127 LEU A CA 1
ATOM 975 C C . LEU A 1 127 ? -0.887 -20.292 -33.425 1.00 23.36 127 LEU A C 1
ATOM 976 O O . LEU A 1 127 ? -1.847 -19.642 -33.819 1.00 27.60 127 LEU A O 1
ATOM 981 N N . PRO A 1 128 ? -0.385 -21.316 -34.138 1.00 22.76 128 PRO A N 1
ATOM 982 C CA . PRO A 1 128 ? -1.102 -21.590 -35.389 1.00 21.86 128 PRO A CA 1
ATOM 983 C C . PRO A 1 128 ? -2.579 -21.883 -35.138 1.00 22.54 128 PRO A C 1
ATOM 984 O O . PRO A 1 128 ? -3.416 -21.642 -35.998 1.00 21.82 128 PRO A O 1
ATOM 988 N N . SER A 1 129 ? -2.886 -22.414 -33.967 1.00 22.81 129 SER A N 1
ATOM 989 C CA . SER A 1 129 ? -4.250 -22.800 -33.652 1.00 27.76 129 SER A CA 1
ATOM 990 C C . SER A 1 129 ? -4.946 -21.790 -32.740 1.00 32.07 129 SER A C 1
ATOM 991 O O . SER A 1 129 ? -6.166 -21.690 -32.737 1.00 27.61 129 SER A O 1
ATOM 994 N N . ILE A 1 130 ? -4.163 -21.044 -31.966 1.00 24.32 130 ILE A N 1
ATOM 995 C CA . ILE A 1 130 ? -4.710 -20.044 -31.053 1.00 21.36 130 ILE A CA 1
ATOM 996 C C . ILE A 1 130 ? -4.987 -18.706 -31.752 1.00 27.51 130 ILE A C 1
ATOM 997 O O . ILE A 1 130 ? -5.968 -18.027 -31.459 1.00 23.49 130 ILE A O 1
ATOM 1002 N N . LEU A 1 131 ? -4.113 -18.341 -32.688 1.00 22.23 131 LEU A N 1
ATOM 1003 C CA . LEU A 1 131 ? -4.146 -17.028 -33.319 1.00 23.18 131 LEU A CA 1
ATOM 1004 C C . LEU A 1 131 ? -5.080 -16.972 -34.524 1.00 28.19 131 LEU A C 1
ATOM 1005 O O . LEU A 1 131 ? -4.894 -17.705 -35.498 1.00 34.50 131 LEU A O 1
ATOM 1010 N N . LYS A 1 132 ? -6.070 -16.092 -34.498 1.00 18.64 132 LYS A N 1
ATOM 1011 C CA . LYS A 1 132 ? -6.916 -15.983 -35.673 1.00 23.29 132 LYS A CA 1
ATOM 1012 C C . LYS A 1 132 ? -6.378 -14.928 -36.629 1.00 26.21 132 LYS A C 1
ATOM 1013 O O . LYS A 1 132 ? -6.321 -15.147 -37.837 1.00 25.10 132 LYS A O 1
ATOM 1019 N N . SER A 1 133 ? -5.982 -13.780 -36.092 1.00 18.10 133 SER A N 1
ATOM 1020 C CA . SER A 1 133 ? -5.558 -12.697 -36.966 1.00 19.38 133 SER A CA 1
ATOM 1021 C C . SER A 1 133 ? -4.842 -11.574 -36.236 1.00 18.50 133 SER A C 1
ATOM 1022 O O . SER A 1 133 ? -5.070 -11.330 -35.055 1.00 21.31 133 SER A O 1
ATOM 1025 N N . VAL A 1 134 ? -3.957 -10.908 -36.972 1.00 20.57 134 VAL A N 1
ATOM 1026 C CA . VAL A 1 134 ? -3.202 -9.753 -36.503 1.00 13.16 134 VAL A CA 1
ATOM 1027 C C . VAL A 1 134 ? -3.386 -8.655 -37.542 1.00 21.94 134 VAL A C 1
ATOM 1028 O O . VAL A 1 134 ? -2.865 -8.760 -38.658 1.00 25.18 134 VAL A O 1
ATOM 1032 N N . GLU A 1 135 ? -4.115 -7.606 -37.176 1.00 18.22 135 GLU A N 1
ATOM 1033 C CA . GLU A 1 135 ? -4.497 -6.575 -38.133 1.00 18.46 135 GLU A CA 1
ATOM 1034 C C . GLU A 1 135 ? -4.111 -5.190 -37.657 1.00 17.75 135 GLU A C 1
ATOM 1035 O O . GLU A 1 135 ? -4.174 -4.889 -36.468 1.00 16.92 135 GLU A O 1
ATOM 1041 N N . LYS A 1 136 ? -3.771 -4.339 -38.617 1.00 17.07 136 LYS A N 1
ATOM 1042 C CA . LYS A 1 136 ? -3.570 -2.922 -38.375 1.00 17.38 136 LYS A CA 1
ATOM 1043 C C . LYS A 1 136 ? -4.914 -2.226 -38.339 1.00 19.20 136 LYS A C 1
ATOM 1044 O O . LYS A 1 136 ? -5.675 -2.299 -39.296 1.00 23.21 136 LYS A O 1
ATOM 1050 N N . VAL A 1 137 ? -5.210 -1.558 -37.230 1.00 20.40 137 VAL A N 1
ATOM 1051 C CA . VAL A 1 137 ? -6.409 -0.743 -37.134 1.00 22.47 137 VAL A CA 1
ATOM 1052 C C . VAL A 1 137 ? -6.120 0.673 -37.612 1.00 28.20 137 VAL A C 1
ATOM 1053 O O . VAL A 1 137 ? -6.918 1.265 -38.349 1.00 30.62 137 VAL A O 1
ATOM 1057 N N . ASP A 1 138 ? -5.001 1.222 -37.148 1.00 24.14 138 ASP A N 1
ATOM 1058 C CA . ASP A 1 138 ? -4.419 2.414 -37.740 1.00 21.81 138 ASP A CA 1
ATOM 1059 C C . ASP A 1 138 ? -2.935 2.322 -37.440 1.00 24.03 138 ASP A C 1
ATOM 1060 O O . ASP A 1 138 ? -2.470 1.283 -36.968 1.00 25.98 138 ASP A O 1
ATOM 1065 N N . ASP A 1 139 ? -2.181 3.382 -37.708 1.00 19.08 139 ASP A N 1
ATOM 1066 C CA . ASP A 1 139 ? -0.736 3.261 -37.624 1.00 23.61 139 ASP A CA 1
ATOM 1067 C C . ASP A 1 139 ? -0.228 3.001 -36.217 1.00 25.49 139 ASP A C 1
ATOM 1068 O O . ASP A 1 139 ? 0.884 2.523 -36.051 1.00 22.89 139 ASP A O 1
ATOM 1073 N N . TYR A 1 140 ? -1.027 3.322 -35.205 1.00 18.76 140 TYR A N 1
ATOM 1074 C CA . TYR A 1 140 ? -0.594 3.075 -33.832 1.00 20.72 140 TYR A CA 1
ATOM 1075 C C . TYR A 1 140 ? -1.487 2.119 -33.040 1.00 17.91 140 TYR A C 1
ATOM 1076 O O . TYR A 1 140 ? -1.430 2.083 -31.813 1.00 18.90 140 TYR A O 1
ATOM 1085 N N . THR A 1 141 ? -2.281 1.326 -33.752 1.00 14.62 141 THR A N 1
ATOM 1086 C CA . THR A 1 141 ? -3.216 0.406 -33.111 1.00 14.17 141 THR A CA 1
ATOM 1087 C C . THR A 1 141 ? -3.233 -0.953 -33.814 1.00 17.99 141 THR A C 1
ATOM 1088 O O . THR A 1 141 ? -3.532 -1.034 -35.006 1.00 21.39 141 THR A O 1
ATOM 1092 N N . VAL A 1 142 ? -2.915 -2.013 -33.074 1.00 14.82 142 VAL A N 1
ATOM 1093 C CA . VAL A 1 142 ? -2.878 -3.368 -33.630 1.00 12.42 142 VAL A CA 1
ATOM 1094 C C . VAL A 1 142 ? -3.948 -4.238 -32.968 1.00 16.62 142 VAL A C 1
ATOM 1095 O O . VAL A 1 142 ? -4.003 -4.338 -31.750 1.00 21.82 142 VAL A O 1
ATOM 1099 N N . LYS A 1 143 ? -4.796 -4.867 -33.770 1.00 12.44 143 LYS A N 1
ATOM 1100 C CA . LYS A 1 143 ? -5.853 -5.711 -33.229 1.00 11.86 143 LYS A CA 1
ATOM 1101 C C . LYS A 1 143 ? -5.532 -7.184 -33.451 1.00 14.79 143 LYS A C 1
ATOM 1102 O O . LYS A 1 143 ? -5.345 -7.628 -34.580 1.00 17.40 143 LYS A O 1
ATOM 1108 N N . ILE A 1 144 ? -5.434 -7.936 -32.363 1.00 14.77 144 ILE A N 1
ATOM 1109 C CA . ILE A 1 144 ? -5.170 -9.365 -32.473 1.00 13.73 144 ILE A CA 1
ATOM 1110 C C . ILE A 1 144 ? -6.392 -10.122 -31.993 1.00 15.25 144 ILE A C 1
ATOM 1111 O O . ILE A 1 144 ? -6.891 -9.867 -30.910 1.00 19.93 144 ILE A O 1
ATOM 1116 N N . THR A 1 145 ? -6.872 -11.050 -32.806 1.00 16.02 145 THR A N 1
ATOM 1117 C CA . THR A 1 145 ? -8.052 -11.837 -32.467 1.00 16.18 145 THR A CA 1
ATOM 1118 C C . THR A 1 145 ? -7.695 -13.308 -32.325 1.00 17.83 145 THR A C 1
ATOM 1119 O O . THR A 1 145 ? -6.962 -13.846 -33.158 1.00 19.78 145 THR A O 1
ATOM 1123 N N . LEU A 1 146 ? -8.209 -13.953 -31.279 1.00 15.65 146 LEU A N 1
ATOM 1124 C CA . LEU A 1 146 ? -7.949 -15.383 -31.041 1.00 14.27 146 LEU A CA 1
ATOM 1125 C C . LEU A 1 146 ? -9.093 -16.281 -31.500 1.00 19.04 146 LEU A C 1
ATOM 1126 O O . LEU A 1 146 ? -10.242 -15.867 -31.532 1.00 19.56 146 LEU A O 1
ATOM 1131 N N . ASN A 1 147 ? -8.766 -17.528 -31.823 1.00 19.74 147 ASN A N 1
ATOM 1132 C CA . ASN A 1 147 ? -9.782 -18.516 -32.148 1.00 21.49 147 ASN A CA 1
ATOM 1133 C C . ASN A 1 147 ? -10.599 -18.913 -30.923 1.00 23.44 147 ASN A C 1
ATOM 1134 O O . ASN A 1 147 ? -11.766 -19.232 -31.046 1.00 17.69 147 ASN A O 1
ATOM 1139 N N . LYS A 1 148 ? -9.976 -18.912 -29.747 1.00 18.83 148 LYS A N 1
ATOM 1140 C CA . LYS A 1 148 ? -10.713 -19.107 -28.504 1.00 22.67 148 LYS A CA 1
ATOM 1141 C C . LYS A 1 148 ? -10.001 -18.365 -27.394 1.00 19.23 148 LYS A C 1
ATOM 1142 O O . LYS A 1 148 ? -8.856 -17.990 -27.561 1.00 18.24 148 LYS A O 1
ATOM 1148 N N . PRO A 1 149 ? -10.690 -18.114 -26.271 1.00 17.00 149 PRO A N 1
ATOM 1149 C CA . PRO A 1 149 ? -10.042 -17.317 -25.227 1.00 14.60 149 PRO A CA 1
ATOM 1150 C C . PRO A 1 149 ? -8.850 -18.055 -24.670 1.00 19.15 149 PRO A C 1
ATOM 1151 O O . PRO A 1 149 ? -8.889 -19.283 -24.541 1.00 14.49 149 PRO A O 1
ATOM 1155 N N . ASN A 1 150 ? -7.802 -17.308 -24.345 1.00 11.29 150 ASN A N 1
ATOM 1156 C CA . ASN A 1 150 ? -6.596 -17.900 -23.829 1.00 20.84 150 ASN A CA 1
ATOM 1157 C C . ASN A 1 150 ? -5.843 -16.879 -22.998 1.00 17.00 150 ASN A C 1
ATOM 1158 O O . ASN A 1 150 ? -5.064 -16.101 -23.530 1.00 16.62 150 ASN A O 1
ATOM 1163 N N . THR A 1 151 ? -6.080 -16.877 -21.694 1.00 15.19 151 THR A N 1
ATOM 1164 C CA . THR A 1 151 ? -5.457 -15.882 -20.826 1.00 17.67 151 THR A CA 1
ATOM 1165 C C . THR A 1 151 ? -3.914 -15.806 -20.898 1.00 19.07 151 THR A C 1
ATOM 1166 O O . THR A 1 151 ? -3.337 -14.716 -20.833 1.00 17.12 151 THR A O 1
ATOM 1170 N N . PRO A 1 152 ? -3.243 -16.955 -21.027 1.00 14.10 152 PRO A N 1
ATOM 1171 C CA . PRO A 1 152 ? -1.769 -16.936 -21.094 1.00 11.72 152 PRO A CA 1
ATOM 1172 C C . PRO A 1 152 ? -1.216 -16.199 -22.313 1.00 19.32 152 PRO A C 1
ATOM 1173 O O . PRO A 1 152 ? -0.038 -15.857 -22.349 1.00 16.88 152 PRO A O 1
ATOM 1177 N N . PHE A 1 153 ? -2.059 -15.963 -23.309 1.00 15.55 153 PHE A N 1
ATOM 1178 C CA . PHE A 1 153 ? -1.619 -15.273 -24.512 1.00 12.77 153 PHE A CA 1
ATOM 1179 C C . PHE A 1 153 ? -0.893 -13.955 -24.240 1.00 15.87 153 PHE A C 1
ATOM 1180 O O . PHE A 1 153 ? 0.088 -13.643 -24.906 1.00 19.70 153 PHE A O 1
ATOM 1188 N N . ILE A 1 154 ? -1.376 -13.170 -23.283 1.00 14.96 154 ILE A N 1
ATOM 1189 C CA . ILE A 1 154 ? -0.691 -11.910 -22.942 1.00 16.94 154 ILE A CA 1
ATOM 1190 C C . ILE A 1 154 ? 0.789 -12.136 -22.558 1.00 16.19 154 ILE A C 1
ATOM 1191 O O . ILE A 1 154 ? 1.679 -11.359 -22.937 1.00 14.58 154 ILE A O 1
ATOM 1196 N N . THR A 1 155 ? 1.074 -13.214 -21.837 1.00 17.90 155 THR A N 1
ATOM 1197 C CA . THR A 1 155 ? 2.475 -13.524 -21.528 1.00 19.46 155 THR A CA 1
ATOM 1198 C C . THR A 1 155 ? 3.229 -14.070 -22.740 1.00 22.20 155 THR A C 1
ATOM 1199 O O . THR A 1 155 ? 4.415 -13.811 -22.906 1.00 16.56 155 THR A O 1
ATOM 1203 N N . THR A 1 156 ? 2.544 -14.804 -23.612 1.00 16.34 156 THR A N 1
ATOM 1204 C CA . THR A 1 156 ? 3.189 -15.240 -24.846 1.00 14.22 156 THR A CA 1
ATOM 1205 C C . THR A 1 156 ? 3.710 -14.048 -25.664 1.00 16.37 156 THR A C 1
ATOM 1206 O O . THR A 1 156 ? 4.788 -14.113 -26.255 1.00 21.74 156 THR A O 1
ATOM 1210 N N . VAL A 1 157 ? 2.951 -12.958 -25.672 1.00 13.90 157 VAL A N 1
ATOM 1211 C CA . VAL A 1 157 ? 3.295 -11.748 -26.428 1.00 15.38 157 VAL A CA 1
ATOM 1212 C C . VAL A 1 157 ? 4.605 -11.101 -25.952 1.00 15.57 157 VAL A C 1
ATOM 1213 O O . VAL A 1 157 ? 5.257 -10.364 -26.707 1.00 18.12 157 VAL A O 1
ATOM 1217 N N . ALA A 1 158 ? 4.978 -11.385 -24.705 1.00 12.69 158 ALA A N 1
ATOM 1218 C CA . ALA A 1 158 ? 6.207 -10.863 -24.101 1.00 13.37 158 ALA A CA 1
ATOM 1219 C C . ALA A 1 158 ? 7.427 -11.761 -24.348 1.00 18.89 158 ALA A C 1
ATOM 1220 O O . ALA A 1 158 ? 8.554 -11.436 -23.958 1.00 11.49 158 ALA A O 1
ATOM 1222 N N . MET A 1 159 ? 7.205 -12.893 -25.006 1.00 13.26 159 MET A N 1
ATOM 1223 C CA . MET A 1 159 ? 8.302 -13.822 -25.238 1.00 15.84 159 MET A CA 1
ATOM 1224 C C . MET A 1 159 ? 9.200 -13.335 -26.360 1.00 11.56 159 MET A C 1
ATOM 1225 O O . MET A 1 159 ? 8.765 -12.604 -27.260 1.00 12.47 159 MET A O 1
ATOM 1230 N N . ASP A 1 160 ? 10.461 -13.738 -26.289 1.00 8.65 160 ASP A N 1
ATOM 1231 C CA . ASP A 1 160 ? 11.504 -13.289 -27.217 1.00 9.48 160 ASP A CA 1
ATOM 1232 C C . ASP A 1 160 ? 11.201 -13.459 -28.696 1.00 12.83 160 ASP A C 1
ATOM 1233 O O . ASP A 1 160 ? 11.561 -12.587 -29.500 1.00 14.68 160 ASP A O 1
ATOM 1238 N N . PHE A 1 161 ? 10.559 -14.571 -29.060 1.00 14.67 161 PHE A N 1
ATOM 1239 C CA . PHE A 1 161 ? 10.259 -14.861 -30.466 1.00 14.23 161 PHE A CA 1
ATOM 1240 C C . PHE A 1 161 ? 9.306 -13.835 -31.097 1.00 18.33 161 PHE A C 1
ATOM 1241 O O . PHE A 1 161 ? 9.215 -13.712 -32.326 1.00 16.17 161 PHE A O 1
ATOM 1249 N N . LEU A 1 162 ? 8.611 -13.083 -30.255 1.00 14.11 162 LEU A N 1
ATOM 1250 C CA . LEU A 1 162 ? 7.709 -12.038 -30.764 1.00 15.53 162 LEU A CA 1
ATOM 1251 C C . LEU A 1 162 ? 8.315 -10.632 -30.677 1.00 15.27 162 LEU A C 1
ATOM 1252 O O . LEU A 1 162 ? 7.607 -9.637 -30.581 1.00 14.53 162 LEU A O 1
ATOM 1257 N N . SER A 1 163 ? 9.641 -10.566 -30.728 1.00 13.65 163 SER A N 1
ATOM 1258 C CA . SER A 1 163 ? 10.350 -9.296 -30.856 1.00 11.28 163 SER A CA 1
ATOM 1259 C C . SER A 1 163 ? 9.897 -8.596 -32.122 1.00 17.25 163 SER A C 1
ATOM 1260 O O . SER A 1 163 ? 9.607 -9.246 -33.129 1.00 12.78 163 SER A O 1
ATOM 1263 N N . ILE A 1 164 ? 9.838 -7.270 -32.077 1.00 13.67 164 ILE A N 1
ATOM 1264 C CA . ILE A 1 164 ? 9.339 -6.517 -33.221 1.00 9.78 164 ILE A CA 1
ATOM 1265 C C . ILE A 1 164 ? 10.502 -6.045 -34.088 1.00 17.85 164 ILE A C 1
ATOM 1266 O O . ILE A 1 164 ? 11.373 -5.294 -33.626 1.00 13.84 164 ILE A O 1
ATOM 1271 N N . TYR A 1 165 ? 10.513 -6.528 -35.331 1.00 11.49 165 TYR A N 1
ATOM 1272 C CA . TYR A 1 165 ? 11.474 -6.141 -36.352 1.00 9.92 165 TYR A CA 1
ATOM 1273 C C . TYR A 1 165 ? 10.990 -4.910 -37.126 1.00 17.06 165 TYR A C 1
ATOM 1274 O O . TYR A 1 165 ? 9.842 -4.485 -37.013 1.00 11.98 165 TYR A O 1
ATOM 1283 N N . SER A 1 166 ? 11.882 -4.357 -37.940 1.00 16.77 166 SER A N 1
ATOM 1284 C CA . SER A 1 166 ? 11.565 -3.183 -38.724 1.00 15.79 166 SER A CA 1
ATOM 1285 C C . SER A 1 166 ? 11.134 -3.615 -40.118 1.00 14.02 166 SER A C 1
ATOM 1286 O O . SER A 1 166 ? 11.901 -4.236 -40.833 1.00 16.48 166 SER A O 1
ATOM 1289 N N . LYS A 1 167 ? 9.909 -3.294 -40.506 1.00 16.05 167 LYS A N 1
ATOM 1290 C CA . LYS A 1 167 ? 9.478 -3.609 -41.861 1.00 20.53 167 LYS A CA 1
ATOM 1291 C C . LYS A 1 167 ? 10.180 -2.708 -42.872 1.00 19.99 167 LYS A C 1
ATOM 1292 O O . LYS A 1 167 ? 10.453 -3.125 -43.988 1.00 20.90 167 LYS A O 1
ATOM 1298 N N . GLU A 1 168 ? 10.484 -1.474 -42.486 1.00 18.11 168 GLU A N 1
ATOM 1299 C CA . GLU A 1 168 ? 11.181 -0.574 -43.410 1.00 21.20 168 GLU A CA 1
ATOM 1300 C C . GLU A 1 168 ? 12.525 -1.191 -43.817 1.00 25.83 168 GLU A C 1
ATOM 1301 O O . GLU A 1 168 ? 12.878 -1.263 -45.002 1.00 26.40 168 GLU A O 1
ATOM 1307 N N . TYR A 1 169 ? 13.267 -1.657 -42.819 1.00 19.82 169 TYR A N 1
ATOM 1308 C CA . TYR A 1 169 ? 14.526 -2.357 -43.033 1.00 17.54 169 TYR A CA 1
ATOM 1309 C C . TYR A 1 169 ? 14.296 -3.616 -43.862 1.00 23.83 169 TYR A C 1
ATOM 1310 O O . TYR A 1 169 ? 15.009 -3.870 -44.828 1.00 22.61 169 TYR A O 1
ATOM 1319 N N . ALA A 1 170 ? 13.291 -4.403 -43.487 1.00 23.31 170 ALA A N 1
ATOM 1320 C CA . ALA A 1 170 ? 12.974 -5.628 -44.228 1.00 24.33 170 ALA A CA 1
ATOM 1321 C C . ALA A 1 170 ? 12.579 -5.324 -45.688 1.00 27.45 170 ALA A C 1
ATOM 1322 O O . ALA A 1 170 ? 13.004 -6.017 -46.618 1.00 29.77 170 ALA A O 1
ATOM 1324 N N . ASP A 1 171 ? 11.773 -4.288 -45.890 1.00 24.80 171 ASP A N 1
ATOM 1325 C CA . ASP A 1 171 ? 11.421 -3.887 -47.248 1.00 25.87 171 ASP A CA 1
ATOM 1326 C C . ASP A 1 171 ? 12.678 -3.542 -48.035 1.00 30.01 171 ASP A C 1
ATOM 1327 O O . ASP A 1 171 ? 12.854 -4.002 -49.166 1.00 29.39 171 ASP A O 1
ATOM 1332 N N . GLN A 1 172 ? 13.552 -2.734 -47.433 1.00 25.62 172 GLN A N 1
ATOM 1333 C CA . GLN A 1 172 ? 14.772 -2.303 -48.114 1.00 26.86 172 GLN A CA 1
ATOM 1334 C C . GLN A 1 172 ? 15.628 -3.485 -48.529 1.00 31.89 172 GLN A C 1
ATOM 1335 O O . GLN A 1 172 ? 16.109 -3.541 -49.660 1.00 32.14 172 GLN A O 1
ATOM 1341 N N . LEU A 1 173 ? 15.820 -4.425 -47.606 1.00 29.25 173 LEU A N 1
ATOM 1342 C CA . LEU A 1 173 ? 16.698 -5.570 -47.850 1.00 30.46 173 LEU A CA 1
ATOM 1343 C C . LEU A 1 173 ? 16.156 -6.472 -48.944 1.00 33.78 173 LEU A C 1
ATOM 1344 O O . LEU A 1 173 ? 16.914 -7.015 -49.737 1.00 33.06 173 LEU A O 1
ATOM 1349 N N . LEU A 1 174 ? 14.841 -6.642 -48.977 1.00 36.76 174 LEU A N 1
ATOM 1350 C CA . LEU A 1 174 ? 14.222 -7.483 -49.995 1.00 38.14 174 LEU A CA 1
ATOM 1351 C C . LEU A 1 174 ? 14.493 -6.838 -51.352 1.00 40.04 174 LEU A C 1
ATOM 1352 O O . LEU A 1 174 ? 14.999 -7.479 -52.279 1.00 43.37 174 LEU A O 1
ATOM 1357 N N . ALA A 1 175 ? 14.194 -5.545 -51.434 1.00 38.84 175 ALA A N 1
ATOM 1358 C CA . ALA A 1 175 ? 14.487 -4.738 -52.612 1.00 32.65 175 ALA A CA 1
ATOM 1359 C C . ALA A 1 175 ? 15.954 -4.841 -53.019 1.00 41.60 175 ALA A C 1
ATOM 1360 O O . ALA A 1 175 ? 16.279 -4.866 -54.206 1.00 43.62 175 ALA A O 1
ATOM 1362 N N . GLN A 1 176 ? 16.841 -4.905 -52.033 1.00 39.67 176 GLN A N 1
ATOM 1363 C CA . GLN A 1 176 ? 18.276 -4.947 -52.304 1.00 37.23 176 GLN A CA 1
ATOM 1364 C C . GLN A 1 176 ? 18.762 -6.361 -52.614 1.00 36.47 176 GLN A C 1
ATOM 1365 O O . GLN A 1 176 ? 19.930 -6.575 -52.933 1.00 42.11 176 GLN A O 1
ATOM 1371 N N . GLY A 1 177 ? 17.847 -7.319 -52.546 1.00 33.02 177 GLY A N 1
ATOM 1372 C CA . GLY A 1 177 ? 18.168 -8.697 -52.852 1.00 36.57 177 GLY A CA 1
ATOM 1373 C C . GLY A 1 177 ? 18.931 -9.430 -51.761 1.00 40.24 177 GLY A C 1
ATOM 1374 O O . GLY A 1 177 ? 19.524 -10.472 -52.025 1.00 32.93 177 GLY A O 1
ATOM 1375 N N . LYS A 1 178 ? 18.911 -8.902 -50.537 1.00 40.00 178 LYS A N 1
ATOM 1376 C CA . LYS A 1 178 ? 19.563 -9.578 -49.408 1.00 43.90 178 LYS A CA 1
ATOM 1377 C C . LYS A 1 178 ? 18.714 -9.606 -48.121 1.00 39.02 178 LYS A C 1
ATOM 1378 O O . LYS A 1 178 ? 19.103 -9.044 -47.091 1.00 35.11 178 LYS A O 1
ATOM 1384 N N . PRO A 1 179 ? 17.556 -10.284 -48.177 1.00 38.65 179 PRO A N 1
ATOM 1385 C CA . PRO A 1 179 ? 16.629 -10.330 -47.039 1.00 32.49 179 PRO A CA 1
ATOM 1386 C C . PRO A 1 179 ? 17.252 -11.058 -45.855 1.00 34.54 179 PRO A C 1
ATOM 1387 O O . PRO A 1 179 ? 16.841 -10.835 -44.707 1.00 32.43 179 PRO A O 1
ATOM 1391 N N . GLU A 1 180 ? 18.226 -11.920 -46.129 1.00 24.94 180 GLU A N 1
ATOM 1392 C CA . GLU A 1 180 ? 18.906 -12.648 -45.062 1.00 27.63 180 GLU A CA 1
ATOM 1393 C C . GLU A 1 180 ? 19.508 -11.696 -44.044 1.00 23.42 180 GLU A C 1
ATOM 1394 O O . GLU A 1 180 ? 19.632 -12.015 -42.871 1.00 28.80 180 GLU A O 1
ATOM 1400 N N . THR A 1 181 ? 19.869 -10.511 -44.500 1.00 24.17 181 THR A N 1
ATOM 1401 C CA . THR A 1 181 ? 20.528 -9.551 -43.635 1.00 26.98 181 THR A CA 1
ATOM 1402 C C . THR A 1 181 ? 19.643 -9.194 -42.439 1.00 27.72 181 THR A C 1
ATOM 1403 O O . THR A 1 181 ? 20.142 -8.775 -41.394 1.00 21.26 181 THR A O 1
ATOM 1407 N N . LEU A 1 182 ? 18.332 -9.361 -42.601 1.00 22.51 182 LEU A N 1
ATOM 1408 C CA . LEU A 1 182 ? 17.384 -9.037 -41.541 1.00 16.42 182 LEU A CA 1
ATOM 1409 C C . LEU A 1 182 ? 17.689 -9.897 -40.332 1.00 25.16 182 LEU A C 1
ATOM 1410 O O . LEU A 1 182 ? 17.591 -9.447 -39.191 1.00 22.85 182 LEU A O 1
ATOM 1415 N N . ASP A 1 183 ? 18.077 -11.139 -40.589 1.00 22.88 183 ASP A N 1
ATOM 1416 C CA . ASP A 1 183 ? 18.327 -12.083 -39.510 1.00 26.17 183 ASP A CA 1
ATOM 1417 C C . ASP A 1 183 ? 19.770 -12.034 -38.995 1.00 27.37 183 ASP A C 1
ATOM 1418 O O . ASP A 1 183 ? 20.033 -12.378 -37.851 1.00 29.76 183 ASP A O 1
ATOM 1423 N N . GLN A 1 184 ? 20.695 -11.587 -39.836 1.00 32.50 184 GLN A N 1
ATOM 1424 C CA . GLN A 1 184 ? 22.117 -11.644 -39.505 1.00 28.62 184 GLN A CA 1
ATOM 1425 C C . GLN A 1 184 ? 22.661 -10.351 -38.938 1.00 27.03 184 GLN A C 1
ATOM 1426 O O . GLN A 1 184 ? 23.641 -10.366 -38.202 1.00 26.62 184 GLN A O 1
ATOM 1432 N N . GLN A 1 185 ? 22.033 -9.233 -39.291 1.00 23.45 185 GLN A N 1
ATOM 1433 C CA . GLN A 1 185 ? 22.464 -7.924 -38.809 1.00 24.14 185 GLN A CA 1
ATOM 1434 C C . GLN A 1 185 ? 21.266 -7.248 -38.168 1.00 23.08 185 GLN A C 1
ATOM 1435 O O . GLN A 1 185 ? 20.595 -6.422 -38.791 1.00 20.17 185 GLN A O 1
ATOM 1441 N N . PRO A 1 186 ? 20.985 -7.611 -36.913 1.00 24.51 186 PRO A N 1
ATOM 1442 C CA . PRO A 1 186 ? 19.719 -7.215 -36.281 1.00 21.37 186 PRO A CA 1
ATOM 1443 C C . PRO A 1 186 ? 19.595 -5.718 -36.032 1.00 24.75 186 PRO A C 1
ATOM 1444 O O . PRO A 1 186 ? 20.555 -5.059 -35.634 1.00 28.89 186 PRO A O 1
ATOM 1448 N N . ILE A 1 187 ? 18.397 -5.198 -36.287 1.00 18.99 187 ILE A N 1
ATOM 1449 C CA . ILE A 1 187 ? 18.050 -3.797 -36.063 1.00 13.41 187 ILE A CA 1
ATOM 1450 C C . ILE A 1 187 ? 16.780 -3.835 -35.240 1.00 18.97 187 ILE A C 1
ATOM 1451 O O . ILE A 1 187 ? 15.801 -4.456 -35.639 1.00 20.05 187 ILE A O 1
ATOM 1456 N N . GLY A 1 188 ? 16.778 -3.179 -34.088 1.00 18.20 188 GLY A N 1
ATOM 1457 C CA . GLY A 1 188 ? 15.569 -3.133 -33.299 1.00 13.78 188 GLY A CA 1
ATOM 1458 C C . GLY A 1 188 ? 15.362 -1.816 -32.608 1.00 20.11 188 GLY A C 1
ATOM 1459 O O . GLY A 1 188 ? 15.973 -0.810 -32.956 1.00 21.99 188 GLY A O 1
ATOM 1460 N N . THR A 1 189 ? 14.477 -1.820 -31.624 1.00 18.18 189 THR A N 1
ATOM 1461 C CA . THR A 1 189 ? 14.207 -0.611 -30.866 1.00 20.27 189 THR A CA 1
ATOM 1462 C C . THR A 1 189 ? 14.876 -0.684 -29.498 1.00 19.45 189 THR A C 1
ATOM 1463 O O . THR A 1 189 ? 14.740 0.235 -28.698 1.00 17.25 189 THR A O 1
ATOM 1467 N N . GLY A 1 190 ? 15.595 -1.782 -29.250 1.00 14.41 190 GLY A N 1
ATOM 1468 C CA . GLY A 1 190 ? 16.073 -2.122 -27.922 1.00 11.09 190 GLY A CA 1
ATOM 1469 C C . GLY A 1 190 ? 17.184 -1.261 -27.346 1.00 19.14 190 GLY A C 1
ATOM 1470 O O . GLY A 1 190 ? 17.699 -0.362 -28.003 1.00 19.86 190 GLY A O 1
ATOM 1471 N N . PRO A 1 191 ? 17.559 -1.544 -26.090 1.00 22.74 191 PRO A N 1
ATOM 1472 C CA . PRO A 1 191 ? 18.529 -0.755 -25.311 1.00 21.22 191 PRO A CA 1
ATOM 1473 C C . PRO A 1 191 ? 19.969 -0.855 -25.796 1.00 25.17 191 PRO A C 1
ATOM 1474 O O . PRO A 1 191 ? 20.764 0.007 -25.427 1.00 21.39 191 PRO A O 1
ATOM 1478 N N . PHE A 1 192 ? 20.304 -1.868 -26.594 1.00 17.32 192 PHE A N 1
ATOM 1479 C CA . PHE A 1 192 ? 21.652 -1.990 -27.140 1.00 17.30 192 PHE A CA 1
ATOM 1480 C C . PHE A 1 192 ? 21.633 -2.174 -28.649 1.00 26.07 192 PHE A C 1
ATOM 1481 O O . PHE A 1 192 ? 20.702 -2.759 -29.208 1.00 21.05 192 PHE A O 1
ATOM 1489 N N . ILE A 1 193 ? 22.673 -1.651 -29.293 1.00 22.26 193 ILE A N 1
ATOM 1490 C CA . ILE A 1 193 ? 22.858 -1.723 -30.738 1.00 25.08 193 ILE A CA 1
ATOM 1491 C C . ILE A 1 193 ? 23.943 -2.734 -31.098 1.00 24.97 193 ILE A C 1
ATOM 1492 O O . ILE A 1 193 ? 25.061 -2.677 -30.576 1.00 28.23 193 ILE A O 1
ATOM 1497 N N . PHE A 1 194 ? 23.615 -3.665 -31.979 1.00 18.75 194 PHE A N 1
ATOM 1498 C CA . PHE A 1 194 ? 24.588 -4.639 -32.467 1.00 19.23 194 PHE A CA 1
ATOM 1499 C C . PHE A 1 194 ? 25.659 -3.935 -33.311 1.00 29.30 194 PHE A C 1
ATOM 1500 O O . PHE A 1 194 ? 25.359 -3.361 -34.362 1.00 27.53 194 PHE A O 1
ATOM 1508 N N . GLN A 1 195 ? 26.906 -3.991 -32.854 1.00 25.31 195 GLN A N 1
ATOM 1509 C CA . GLN A 1 195 ? 28.013 -3.399 -33.596 1.00 30.31 195 GLN A CA 1
ATOM 1510 C C . GLN A 1 195 ? 28.248 -4.162 -34.896 1.00 33.86 195 GLN A C 1
ATOM 1511 O O . GLN A 1 195 ? 28.496 -5.367 -34.880 1.00 44.48 195 GLN A O 1
ATOM 1517 N N . THR A 1 196 ? 28.166 -3.457 -36.021 1.00 40.19 196 THR A N 1
ATOM 1518 C CA . THR A 1 196 ? 28.328 -4.095 -37.336 1.00 50.75 196 THR A CA 1
ATOM 1519 C C . THR A 1 196 ? 29.750 -4.596 -37.576 1.00 57.59 196 THR A C 1
ATOM 1520 O O . THR A 1 196 ? 29.961 -5.582 -38.285 1.00 60.35 196 THR A O 1
ATOM 1524 N N . ASN A 1 197 ? 30.720 -3.903 -36.994 1.00 61.53 197 ASN A N 1
ATOM 1525 C CA . ASN A 1 197 ? 32.108 -4.361 -37.002 1.00 66.82 197 ASN A CA 1
ATOM 1526 C C . ASN A 1 197 ? 32.335 -5.400 -35.900 1.00 62.03 197 ASN A C 1
ATOM 1527 O O . ASN A 1 197 ? 32.267 -5.090 -34.727 1.00 55.27 197 ASN A O 1
ATOM 1532 N N . GLN A 1 198 ? 32.537 -6.644 -36.314 1.00 63.71 198 GLN A N 1
ATOM 1533 C CA . GLN A 1 198 ? 32.627 -7.749 -35.375 1.00 63.86 198 GLN A CA 1
ATOM 1534 C C . GLN A 1 198 ? 33.871 -8.586 -35.611 1.00 69.70 198 GLN A C 1
ATOM 1535 O O . GLN A 1 198 ? 34.347 -8.719 -36.739 1.00 73.72 198 GLN A O 1
ATOM 1541 N N . THR A 1 199 ? 34.389 -9.149 -34.529 1.00 70.95 199 THR A N 1
ATOM 1542 C CA . THR A 1 199 ? 35.578 -10.003 -34.585 1.00 69.52 199 THR A CA 1
ATOM 1543 C C . THR A 1 199 ? 35.198 -11.420 -34.189 1.00 63.59 199 THR A C 1
ATOM 1544 O O . THR A 1 199 ? 34.109 -11.647 -33.675 1.00 61.32 199 THR A O 1
ATOM 1548 N N . ASP A 1 200 ? 36.090 -12.376 -34.413 1.00 63.82 200 ASP A N 1
ATOM 1549 C CA . ASP A 1 200 ? 35.764 -13.758 -34.087 1.00 71.04 200 ASP A CA 1
ATOM 1550 C C . ASP A 1 200 ? 35.933 -14.067 -32.594 1.00 64.39 200 ASP A C 1
ATOM 1551 O O . ASP A 1 200 ? 36.779 -13.483 -31.901 1.00 61.53 200 ASP A O 1
ATOM 1556 N N . HIS A 1 201 ? 35.108 -14.993 -32.118 1.00 54.86 201 HIS A N 1
ATOM 1557 C CA . HIS A 1 201 ? 35.061 -15.357 -30.710 1.00 49.01 201 HIS A CA 1
ATOM 1558 C C . HIS A 1 201 ? 34.401 -14.269 -29.842 1.00 44.08 201 HIS A C 1
ATOM 1559 O O . HIS A 1 201 ? 34.528 -14.299 -28.617 1.00 37.55 201 HIS A O 1
ATOM 1566 N N . ALA A 1 202 ? 33.696 -13.322 -30.468 1.00 36.42 202 ALA A N 1
ATOM 1567 C CA . ALA A 1 202 ? 33.032 -12.260 -29.707 1.00 36.26 202 ALA A CA 1
ATOM 1568 C C . ALA A 1 202 ? 31.817 -11.592 -30.385 1.00 39.76 202 ALA A C 1
ATOM 1569 O O . ALA A 1 202 ? 31.768 -11.441 -31.608 1.00 42.73 202 ALA A O 1
ATOM 1571 N N . VAL A 1 203 ? 30.842 -11.185 -29.572 1.00 32.77 203 VAL A N 1
ATOM 1572 C CA . VAL A 1 203 ? 29.727 -10.364 -30.058 1.00 33.01 203 VAL A CA 1
ATOM 1573 C C . VAL A 1 203 ? 29.719 -9.024 -29.312 1.00 27.74 203 VAL A C 1
ATOM 1574 O O . VAL A 1 203 ? 29.704 -8.993 -28.089 1.00 28.41 203 VAL A O 1
ATOM 1578 N N . ARG A 1 204 ? 29.742 -7.917 -30.049 1.00 23.99 204 ARG A N 1
ATOM 1579 C CA . ARG A 1 204 ? 29.882 -6.598 -29.432 1.00 25.16 204 ARG A CA 1
ATOM 1580 C C . ARG A 1 204 ? 28.664 -5.687 -29.587 1.00 27.77 204 ARG A C 1
ATOM 1581 O O . ARG A 1 204 ? 28.048 -5.640 -30.653 1.00 31.99 204 ARG A O 1
ATOM 1589 N N . TYR A 1 205 ? 28.335 -4.950 -28.527 1.00 23.92 205 TYR A N 1
ATOM 1590 C CA . TYR A 1 205 ? 27.182 -4.049 -28.534 1.00 25.13 205 TYR A CA 1
ATOM 1591 C C . TYR A 1 205 ? 27.542 -2.696 -27.965 1.00 26.61 205 TYR A C 1
ATOM 1592 O O . TYR A 1 205 ? 28.454 -2.579 -27.154 1.00 30.30 205 TYR A O 1
ATOM 1601 N N . THR A 1 206 ? 26.779 -1.690 -28.378 1.00 27.80 206 THR A N 1
ATOM 1602 C CA A THR A 1 206 ? 26.882 -0.338 -27.844 0.50 30.19 206 THR A CA 1
ATOM 1603 C CA B THR A 1 206 ? 26.982 -0.338 -27.844 0.50 30.19 206 THR A CA 1
ATOM 1604 C C . THR A 1 206 ? 25.525 0.147 -27.369 1.00 25.13 206 THR A C 1
ATOM 1605 O O . THR A 1 206 ? 24.504 -0.198 -27.955 1.00 27.64 206 THR A O 1
ATOM 1612 N N . ALA A 1 207 ? 25.501 0.958 -26.319 1.00 23.56 207 ALA A N 1
ATOM 1613 C CA . ALA A 1 207 ? 24.235 1.476 -25.813 1.00 23.54 207 ALA A CA 1
ATOM 1614 C C . ALA A 1 207 ? 23.516 2.343 -26.847 1.00 28.98 207 ALA A C 1
ATOM 1615 O O . ALA A 1 207 ? 24.135 3.126 -27.569 1.00 24.74 207 ALA A O 1
ATOM 1617 N N . ASN A 1 208 ? 22.197 2.189 -26.898 1.00 25.92 208 ASN A N 1
ATOM 1618 C CA . ASN A 1 208 ? 21.334 3.022 -27.717 1.00 25.22 208 ASN A CA 1
ATOM 1619 C C . ASN A 1 208 ? 20.984 4.312 -26.982 1.00 29.90 208 ASN A C 1
ATOM 1620 O O . ASN A 1 208 ? 20.270 4.295 -25.974 1.00 22.33 208 ASN A O 1
ATOM 1625 N N . VAL A 1 209 ? 21.469 5.440 -27.492 1.00 29.53 209 VAL A N 1
ATOM 1626 C CA . VAL A 1 209 ? 21.227 6.715 -26.826 1.00 29.48 209 VAL A CA 1
ATOM 1627 C C . VAL A 1 209 ? 19.753 7.113 -26.872 1.00 35.06 209 VAL A C 1
ATOM 1628 O O . VAL A 1 209 ? 19.258 7.806 -25.982 1.00 34.68 209 VAL A O 1
ATOM 1632 N N . ASP A 1 210 ? 19.055 6.666 -27.910 1.00 31.82 210 ASP A N 1
ATOM 1633 C CA . ASP A 1 210 ? 17.676 7.087 -28.144 1.00 29.68 210 ASP A CA 1
ATOM 1634 C C . ASP A 1 210 ? 16.621 6.185 -27.506 1.00 28.18 210 ASP A C 1
ATOM 1635 O O . ASP A 1 210 ? 15.426 6.422 -27.650 1.00 30.36 210 ASP A O 1
ATOM 1640 N N . TYR A 1 211 ? 17.070 5.160 -26.796 1.00 29.63 211 TYR A N 1
ATOM 1641 C CA . TYR A 1 211 ? 16.168 4.193 -26.168 1.00 21.59 211 TYR A CA 1
ATOM 1642 C C . TYR A 1 211 ? 15.058 4.881 -25.419 1.00 26.78 211 TYR A C 1
ATOM 1643 O O . TYR A 1 211 ? 15.307 5.778 -24.615 1.00 33.27 211 TYR A O 1
ATOM 1652 N N . TRP A 1 212 ? 13.827 4.443 -25.680 1.00 26.13 212 TRP A N 1
ATOM 1653 C CA . TRP A 1 212 ? 12.636 5.113 -25.179 1.00 24.42 212 TRP A CA 1
ATOM 1654 C C . TRP A 1 212 ? 12.538 5.152 -23.656 1.00 29.15 212 TRP A C 1
ATOM 1655 O O . TRP A 1 212 ? 11.945 6.074 -23.103 1.00 36.56 212 TRP A O 1
ATOM 1666 N N . LYS A 1 213 ? 13.104 4.152 -22.986 1.00 29.24 213 LYS A N 1
ATOM 1667 C CA . LYS A 1 213 ? 13.095 4.072 -21.522 1.00 28.35 213 LYS A CA 1
ATOM 1668 C C . LYS A 1 213 ? 14.212 4.920 -20.901 1.00 34.18 213 LYS A C 1
ATOM 1669 O O . LYS A 1 213 ? 14.331 5.004 -19.679 1.00 29.21 213 LYS A O 1
ATOM 1675 N N . GLY A 1 214 ? 15.031 5.536 -21.748 1.00 35.21 214 GLY A N 1
ATOM 1676 C CA . GLY A 1 214 ? 16.222 6.230 -21.291 1.00 34.89 214 GLY A CA 1
ATOM 1677 C C . GLY A 1 214 ? 17.445 5.374 -21.556 1.00 32.06 214 GLY A C 1
ATOM 1678 O O . GLY A 1 214 ? 17.375 4.150 -21.469 1.00 32.72 214 GLY A O 1
ATOM 1679 N N . LYS A 1 215 ? 18.560 6.018 -21.883 1.00 25.73 215 LYS A N 1
ATOM 1680 C CA . LYS A 1 215 ? 19.796 5.327 -22.235 1.00 32.17 215 LYS A CA 1
ATOM 1681 C C . LYS A 1 215 ? 20.344 4.453 -21.102 1.00 33.79 215 LYS A C 1
ATOM 1682 O O . LYS A 1 215 ? 20.317 4.847 -19.941 1.00 36.72 215 LYS A O 1
ATOM 1688 N N . ALA A 1 216 ? 20.842 3.270 -21.456 1.00 30.09 216 ALA A N 1
ATOM 1689 C CA . ALA A 1 216 ? 21.407 2.321 -20.494 1.00 30.12 216 ALA A CA 1
ATOM 1690 C C . ALA A 1 216 ? 22.640 2.876 -19.795 1.00 33.18 216 ALA A C 1
ATOM 1691 O O . ALA A 1 216 ? 23.347 3.721 -20.339 1.00 29.22 216 ALA A O 1
ATOM 1693 N N . ASP A 1 217 ? 22.908 2.376 -18.592 1.00 34.02 217 ASP A N 1
ATOM 1694 C CA . ASP A 1 217 ? 24.051 2.859 -17.821 1.00 29.68 217 ASP A CA 1
ATOM 1695 C C . ASP A 1 217 ? 25.357 2.374 -18.416 1.00 37.87 217 ASP A C 1
ATOM 1696 O O . ASP A 1 217 ? 26.365 3.065 -18.336 1.00 45.70 217 ASP A O 1
ATOM 1701 N N . ILE A 1 218 ? 25.341 1.188 -19.023 1.00 35.02 218 ILE A N 1
ATOM 1702 C CA . ILE A 1 218 ? 26.560 0.615 -19.602 1.00 30.14 218 ILE A CA 1
ATOM 1703 C C . ILE A 1 218 ? 26.737 0.957 -21.082 1.00 29.69 218 ILE A C 1
ATOM 1704 O O . ILE A 1 218 ? 25.862 0.681 -21.907 1.00 31.18 218 ILE A O 1
ATOM 1709 N N . GLU A 1 219 ? 27.886 1.528 -21.422 1.00 27.51 219 GLU A N 1
ATOM 1710 C CA . GLU A 1 219 ? 28.124 1.987 -22.786 1.00 34.21 219 GLU A CA 1
ATOM 1711 C C . GLU A 1 219 ? 28.493 0.894 -23.785 1.00 32.71 219 GLU A C 1
ATOM 1712 O O . GLU A 1 219 ? 28.175 1.005 -24.964 1.00 32.54 219 GLU A O 1
ATOM 1718 N N . ARG A 1 220 ? 29.200 -0.144 -23.340 1.00 28.17 220 ARG A N 1
ATOM 1719 C CA . ARG A 1 220 ? 29.628 -1.224 -24.245 1.00 31.15 220 ARG A CA 1
ATOM 1720 C C . ARG A 1 220 ? 29.494 -2.609 -23.607 1.00 34.66 220 ARG A C 1
ATOM 1721 O O . ARG A 1 220 ? 29.842 -2.834 -22.441 1.00 34.07 220 ARG A O 1
ATOM 1729 N N . LEU A 1 221 ? 29.018 -3.534 -24.420 1.00 27.48 221 LEU A N 1
ATOM 1730 C CA . LEU A 1 221 ? 28.751 -4.888 -24.004 1.00 28.55 221 LEU A CA 1
ATOM 1731 C C . LEU A 1 221 ? 29.612 -5.803 -24.865 1.00 33.03 221 LEU A C 1
ATOM 1732 O O . LEU A 1 221 ? 29.552 -5.741 -26.096 1.00 28.44 221 LEU A O 1
ATOM 1737 N N . ILE A 1 222 ? 30.425 -6.643 -24.230 1.00 24.69 222 ILE A N 1
ATOM 1738 C CA . ILE A 1 222 ? 31.161 -7.656 -24.973 1.00 25.68 222 ILE A CA 1
ATOM 1739 C C . ILE A 1 222 ? 30.744 -9.052 -24.540 1.00 26.54 222 ILE A C 1
ATOM 1740 O O . ILE A 1 222 ? 30.908 -9.415 -23.377 1.00 24.41 222 ILE A O 1
ATOM 1745 N N . PHE A 1 223 ? 30.206 -9.830 -25.478 1.00 26.18 223 PHE A N 1
ATOM 1746 C CA . PHE A 1 223 ? 29.985 -11.254 -25.251 1.00 25.41 223 PHE A CA 1
ATOM 1747 C C . PHE A 1 223 ? 31.221 -12.030 -25.726 1.00 27.07 223 PHE A C 1
ATOM 1748 O O . PHE A 1 223 ? 31.428 -12.186 -26.930 1.00 24.27 223 PHE A O 1
ATOM 1756 N N . SER A 1 224 ? 32.030 -12.514 -24.784 1.00 24.76 224 SER A N 1
ATOM 1757 C CA A SER A 1 224 ? 33.256 -13.230 -25.125 0.56 24.74 224 SER A CA 1
ATOM 1758 C CA B SER A 1 224 ? 33.261 -13.231 -25.117 0.44 24.72 224 SER A CA 1
ATOM 1759 C C . SER A 1 224 ? 33.085 -14.742 -25.026 1.00 25.36 224 SER A C 1
ATOM 1760 O O . SER A 1 224 ? 32.828 -15.277 -23.952 1.00 25.14 224 SER A O 1
ATOM 1765 N N . ILE A 1 225 ? 33.230 -15.434 -26.152 1.00 23.30 225 ILE A N 1
ATOM 1766 C CA . ILE A 1 225 ? 33.066 -16.889 -26.143 1.00 29.14 225 ILE A CA 1
ATOM 1767 C C . ILE A 1 225 ? 34.240 -17.543 -25.418 1.00 36.09 225 ILE A C 1
ATOM 1768 O O . ILE A 1 225 ? 35.394 -17.442 -25.842 1.00 37.45 225 ILE A O 1
ATOM 1773 N N . THR A 1 226 ? 33.916 -18.231 -24.334 1.00 30.36 226 THR A N 1
ATOM 1774 C CA . THR A 1 226 ? 34.897 -18.785 -23.426 1.00 26.68 226 THR A CA 1
ATOM 1775 C C . THR A 1 226 ? 34.422 -20.179 -23.085 1.00 20.47 226 THR A C 1
ATOM 1776 O O . THR A 1 226 ? 33.712 -20.367 -22.103 1.00 24.77 226 THR A O 1
ATOM 1780 N N . PRO A 1 227 ? 34.840 -21.168 -23.887 1.00 22.80 227 PRO A N 1
ATOM 1781 C CA . PRO A 1 227 ? 34.205 -22.492 -23.902 1.00 24.65 227 PRO A CA 1
ATOM 1782 C C . PRO A 1 227 ? 34.354 -23.349 -22.649 1.00 26.22 227 PRO A C 1
ATOM 1783 O O . PRO A 1 227 ? 33.521 -24.227 -22.450 1.00 29.10 227 PRO A O 1
ATOM 1787 N N . ASP A 1 228 ? 35.361 -23.109 -21.814 1.00 24.60 228 ASP A N 1
ATOM 1788 C CA . ASP A 1 228 ? 35.606 -24.012 -20.690 1.00 26.19 228 ASP A CA 1
ATOM 1789 C C . ASP A 1 228 ? 35.053 -23.466 -19.363 1.00 20.20 228 ASP A C 1
ATOM 1790 O O . ASP A 1 228 ? 35.364 -22.335 -18.961 1.00 19.98 228 ASP A O 1
ATOM 1795 N N . ALA A 1 229 ? 34.244 -24.281 -18.689 1.00 16.85 229 ALA A N 1
ATOM 1796 C CA . ALA A 1 229 ? 33.565 -23.863 -17.452 1.00 21.35 229 ALA A CA 1
ATOM 1797 C C . ALA A 1 229 ? 34.541 -23.415 -16.368 1.00 25.44 229 ALA A C 1
ATOM 1798 O O . ALA A 1 229 ? 34.292 -22.431 -15.667 1.00 23.64 229 ALA A O 1
ATOM 1800 N N . GLY A 1 230 ? 35.633 -24.161 -16.218 1.00 22.67 230 GLY A N 1
ATOM 1801 C CA . GLY A 1 230 ? 36.638 -23.858 -15.208 1.00 19.57 230 GLY A CA 1
ATOM 1802 C C . GLY A 1 230 ? 37.304 -22.530 -15.486 1.00 22.34 230 GLY A C 1
ATOM 1803 O O . GLY A 1 230 ? 37.620 -21.767 -14.569 1.00 23.27 230 GLY A O 1
ATOM 1804 N N . THR A 1 231 ? 37.519 -22.257 -16.769 1.00 19.09 231 THR A N 1
ATOM 1805 C CA . THR A 1 231 ? 38.161 -21.025 -17.198 1.00 18.39 231 THR A CA 1
ATOM 1806 C C . THR A 1 231 ? 37.246 -19.818 -16.987 1.00 23.79 231 THR A C 1
ATOM 1807 O O . THR A 1 231 ? 37.688 -18.758 -16.549 1.00 31.74 231 THR A O 1
ATOM 1811 N N . ARG A 1 232 ? 35.969 -19.984 -17.309 1.00 27.05 232 ARG A N 1
ATOM 1812 C CA . ARG A 1 232 ? 34.974 -18.955 -17.016 1.00 24.20 232 ARG A CA 1
ATOM 1813 C C . ARG A 1 232 ? 35.000 -18.603 -15.523 1.00 18.62 232 ARG A C 1
ATOM 1814 O O . ARG A 1 232 ? 35.074 -17.436 -15.162 1.00 20.59 232 ARG A O 1
ATOM 1822 N N . TYR A 1 233 ? 34.943 -19.611 -14.658 1.00 14.93 233 TYR A N 1
ATOM 1823 C CA . TYR A 1 233 ? 35.021 -19.373 -13.213 1.00 15.73 233 TYR A CA 1
ATOM 1824 C C . TYR A 1 233 ? 36.287 -18.581 -12.848 1.00 24.52 233 TYR A C 1
ATOM 1825 O O . TYR A 1 233 ? 36.208 -17.517 -12.231 1.00 25.40 233 TYR A O 1
ATOM 1834 N N . ALA A 1 234 ? 37.445 -19.102 -13.249 1.00 24.38 234 ALA A N 1
ATOM 1835 C CA . ALA A 1 234 ? 38.737 -18.475 -12.932 1.00 25.42 234 ALA A CA 1
ATOM 1836 C C . ALA A 1 234 ? 38.745 -17.006 -13.342 1.00 27.84 234 ALA A C 1
ATOM 1837 O O . ALA A 1 234 ? 39.161 -16.144 -12.575 1.00 25.32 234 ALA A O 1
ATOM 1839 N N . LYS A 1 235 ? 38.261 -16.728 -14.550 1.00 24.69 235 LYS A N 1
ATOM 1840 C CA . LYS A 1 235 ? 38.303 -15.363 -15.070 1.00 27.85 235 LYS A CA 1
ATOM 1841 C C . LYS A 1 235 ? 37.346 -14.449 -14.333 1.00 21.06 235 LYS A C 1
ATOM 1842 O O . LYS A 1 235 ? 37.585 -13.249 -14.221 1.00 20.24 235 LYS A O 1
ATOM 1848 N N . LEU A 1 236 ? 36.255 -15.025 -13.839 1.00 26.97 236 LEU A N 1
ATOM 1849 C CA . LEU A 1 236 ? 35.247 -14.264 -13.103 1.00 25.22 236 LEU A CA 1
ATOM 1850 C C . LEU A 1 236 ? 35.863 -13.761 -11.799 1.00 24.69 236 LEU A C 1
ATOM 1851 O O . LEU A 1 236 ? 35.775 -12.581 -11.477 1.00 29.55 236 LEU A O 1
ATOM 1856 N N . LYS A 1 237 ? 36.496 -14.664 -11.056 1.00 25.09 237 LYS A N 1
ATOM 1857 C CA . LYS A 1 237 ? 37.259 -14.272 -9.865 1.00 30.26 237 LYS A CA 1
ATOM 1858 C C . LYS A 1 237 ? 38.265 -13.184 -10.209 1.00 33.40 237 LYS A C 1
ATOM 1859 O O . LYS A 1 237 ? 38.370 -12.176 -9.515 1.00 30.83 237 LYS A O 1
ATOM 1865 N N . ALA A 1 238 ? 38.985 -13.387 -11.305 1.00 31.56 238 ALA A N 1
ATOM 1866 C CA . ALA A 1 238 ? 39.988 -12.438 -11.767 1.00 31.99 238 ALA A CA 1
ATOM 1867 C C . ALA A 1 238 ? 39.420 -11.102 -12.280 1.00 36.44 238 ALA A C 1
ATOM 1868 O O . ALA A 1 238 ? 40.175 -10.178 -12.588 1.00 35.87 238 ALA A O 1
ATOM 1870 N N . GLY A 1 239 ? 38.099 -11.003 -12.394 1.00 31.50 239 GLY A N 1
ATOM 1871 C CA . GLY A 1 239 ? 37.485 -9.809 -12.954 1.00 26.00 239 GLY A CA 1
ATOM 1872 C C . GLY A 1 239 ? 37.709 -9.648 -14.446 1.00 26.99 239 GLY A C 1
ATOM 1873 O O . GLY A 1 239 ? 37.510 -8.567 -14.993 1.00 28.60 239 GLY A O 1
ATOM 1874 N N . GLU A 1 240 ? 38.131 -10.718 -15.113 1.00 26.52 240 GLU A N 1
ATOM 1875 C CA . GLU A 1 240 ? 38.295 -10.682 -16.573 1.00 29.14 240 GLU A CA 1
ATOM 1876 C C . GLU A 1 240 ? 36.979 -11.054 -17.255 1.00 30.17 240 GLU A C 1
ATOM 1877 O O . GLU A 1 240 ? 36.838 -10.962 -18.480 1.00 25.13 240 GLU A O 1
ATOM 1883 N N . CYS A 1 241 ? 36.032 -11.497 -16.430 1.00 30.57 241 CYS A N 1
ATOM 1884 C CA . CYS A 1 241 ? 34.643 -11.695 -16.828 1.00 27.25 241 CYS A CA 1
ATOM 1885 C C . CYS A 1 241 ? 33.779 -11.009 -15.784 1.00 25.47 241 CYS A C 1
ATOM 1886 O O . CYS A 1 241 ? 34.098 -11.037 -14.586 1.00 24.31 241 CYS A O 1
ATOM 1889 N N . ASP A 1 242 ? 32.687 -10.390 -16.225 1.00 22.58 242 ASP A N 1
ATOM 1890 C CA . ASP A 1 242 ? 31.711 -9.833 -15.284 1.00 19.82 242 ASP A CA 1
ATOM 1891 C C . ASP A 1 242 ? 30.543 -10.783 -15.027 1.00 19.45 242 ASP A C 1
ATOM 1892 O O . ASP A 1 242 ? 29.952 -10.762 -13.954 1.00 21.86 242 ASP A O 1
ATOM 1897 N N . VAL A 1 243 ? 30.213 -11.609 -16.019 1.00 14.53 243 VAL A N 1
ATOM 1898 C CA . VAL A 1 243 ? 29.129 -12.580 -15.899 1.00 14.65 243 VAL A CA 1
ATOM 1899 C C . VAL A 1 243 ? 29.603 -13.842 -16.596 1.00 17.51 243 VAL A C 1
ATOM 1900 O O . VAL A 1 243 ? 30.303 -13.749 -17.589 1.00 15.17 243 VAL A O 1
ATOM 1904 N N . ILE A 1 244 ? 29.210 -15.013 -16.101 1.00 13.64 244 ILE A N 1
ATOM 1905 C CA . ILE A 1 244 ? 29.457 -16.250 -16.831 1.00 17.75 244 ILE A CA 1
ATOM 1906 C C . ILE A 1 244 ? 28.188 -17.084 -16.928 1.00 19.45 244 ILE A C 1
ATOM 1907 O O . ILE A 1 244 ? 27.266 -16.934 -16.122 1.00 19.76 244 ILE A O 1
ATOM 1912 N N . ASP A 1 245 ? 28.138 -17.962 -17.922 1.00 20.26 245 ASP A N 1
ATOM 1913 C CA . ASP A 1 245 ? 27.027 -18.894 -18.035 1.00 19.71 245 ASP A CA 1
ATOM 1914 C C . ASP A 1 245 ? 27.509 -20.333 -17.813 1.00 18.55 245 ASP A C 1
ATOM 1915 O O . ASP A 1 245 ? 28.708 -20.586 -17.681 1.00 18.91 245 ASP A O 1
ATOM 1920 N N . PHE A 1 246 ? 26.553 -21.255 -17.745 1.00 21.17 246 PHE A N 1
ATOM 1921 C CA . PHE A 1 246 ? 26.818 -22.680 -17.515 1.00 20.88 246 PHE A CA 1
ATOM 1922 C C . PHE A 1 246 ? 28.002 -22.945 -16.576 1.00 25.51 246 PHE A C 1
ATOM 1923 O O . PHE A 1 246 ? 28.950 -23.625 -16.943 1.00 23.75 246 PHE A O 1
ATOM 1931 N N . PRO A 1 247 ? 27.930 -22.419 -15.344 1.00 19.98 247 PRO A N 1
ATOM 1932 C CA . PRO A 1 247 ? 28.949 -22.757 -14.351 1.00 22.39 247 PRO A CA 1
ATOM 1933 C C . PRO A 1 247 ? 28.935 -24.248 -14.017 1.00 23.47 247 PRO A C 1
ATOM 1934 O O . PRO A 1 247 ? 27.861 -24.820 -13.856 1.00 19.72 247 PRO A O 1
ATOM 1938 N N . ASN A 1 248 ? 30.102 -24.884 -13.923 1.00 20.86 248 ASN A N 1
ATOM 1939 C CA A ASN A 1 248 ? 30.156 -26.250 -13.435 0.47 23.98 248 ASN A CA 1
ATOM 1940 C CA B ASN A 1 248 ? 30.145 -26.256 -13.433 0.53 23.97 248 ASN A CA 1
ATOM 1941 C C . ASN A 1 248 ? 29.575 -26.312 -12.027 1.00 21.66 248 ASN A C 1
ATOM 1942 O O . ASN A 1 248 ? 29.950 -25.520 -11.161 1.00 17.74 248 ASN A O 1
ATOM 1951 N N . ILE A 1 249 ? 28.667 -27.254 -11.801 1.00 20.39 249 ILE A N 1
ATOM 1952 C CA . ILE A 1 249 ? 28.027 -27.389 -10.488 1.00 23.86 249 ILE A CA 1
ATOM 1953 C C . ILE A 1 249 ? 29.045 -27.622 -9.374 1.00 28.03 249 ILE A C 1
ATOM 1954 O O . ILE A 1 249 ? 28.837 -27.193 -8.237 1.00 24.53 249 ILE A O 1
ATOM 1959 N N . SER A 1 250 ? 30.139 -28.305 -9.713 1.00 18.66 250 SER A N 1
ATOM 1960 C CA . SER A 1 250 ? 31.235 -28.571 -8.781 1.00 25.49 250 SER A CA 1
ATOM 1961 C C . SER A 1 250 ? 31.797 -27.289 -8.178 1.00 25.67 250 SER A C 1
ATOM 1962 O O . SER A 1 250 ? 32.355 -27.312 -7.087 1.00 30.86 250 SER A O 1
ATOM 1965 N N . ASP A 1 251 ? 31.707 -26.191 -8.924 1.00 18.01 251 ASP A N 1
ATOM 1966 C CA . ASP A 1 251 ? 32.277 -24.915 -8.507 1.00 18.94 251 ASP A CA 1
ATOM 1967 C C . ASP A 1 251 ? 31.322 -24.057 -7.679 1.00 18.12 251 ASP A C 1
ATOM 1968 O O . ASP A 1 251 ? 31.736 -23.085 -7.065 1.00 22.29 251 ASP A O 1
ATOM 1973 N N . ILE A 1 252 ? 30.041 -24.391 -7.683 1.00 18.03 252 ILE A N 1
ATOM 1974 C CA . ILE A 1 252 ? 29.038 -23.545 -7.033 1.00 20.34 252 ILE A CA 1
ATOM 1975 C C . ILE A 1 252 ? 29.292 -23.314 -5.541 1.00 23.77 252 ILE A C 1
ATOM 1976 O O . ILE A 1 252 ? 29.247 -22.176 -5.059 1.00 23.65 252 ILE A O 1
ATOM 1981 N N . ALA A 1 253 ? 29.557 -24.396 -4.815 1.00 22.09 253 ALA A N 1
ATOM 1982 C CA . ALA A 1 253 ? 29.808 -24.313 -3.378 1.00 26.77 253 ALA A CA 1
ATOM 1983 C C . ALA A 1 253 ? 30.946 -23.344 -3.032 1.00 28.36 253 ALA A C 1
ATOM 1984 O O . ALA A 1 253 ? 30.821 -22.527 -2.127 1.00 31.42 253 ALA A O 1
ATOM 1986 N N . GLN A 1 254 ? 32.054 -23.422 -3.754 1.00 20.36 254 GLN A N 1
ATOM 1987 C CA . GLN A 1 254 ? 33.132 -22.469 -3.524 1.00 22.37 254 GLN A CA 1
ATOM 1988 C C . GLN A 1 254 ? 32.820 -21.044 -4.017 1.00 23.73 254 GLN A C 1
ATOM 1989 O O . GLN A 1 254 ? 33.324 -20.068 -3.450 1.00 22.17 254 GLN A O 1
ATOM 1995 N N . MET A 1 255 ? 32.018 -20.925 -5.080 1.00 21.00 255 MET A N 1
ATOM 1996 C CA . MET A 1 255 ? 31.603 -19.603 -5.568 1.00 24.90 255 MET A CA 1
ATOM 1997 C C . MET A 1 255 ? 30.819 -18.880 -4.478 1.00 29.86 255 MET A C 1
ATOM 1998 O O . MET A 1 255 ? 30.908 -17.668 -4.344 1.00 31.20 255 MET A O 1
ATOM 2003 N N . LYS A 1 256 ? 30.033 -19.633 -3.715 1.00 27.87 256 LYS A N 1
ATOM 2004 C CA . LYS A 1 256 ? 29.265 -19.065 -2.612 1.00 25.48 256 LYS A CA 1
ATOM 2005 C C . LYS A 1 256 ? 30.164 -18.489 -1.506 1.00 30.10 256 LYS A C 1
ATOM 2006 O O . LYS A 1 256 ? 29.702 -17.733 -0.658 1.00 28.28 256 LYS A O 1
ATOM 2012 N N . LYS A 1 257 ? 31.443 -18.852 -1.520 1.00 26.24 257 LYS A N 1
ATOM 2013 C CA . LYS A 1 257 ? 32.394 -18.371 -0.515 1.00 30.34 257 LYS A CA 1
ATOM 2014 C C . LYS A 1 257 ? 33.345 -17.314 -1.068 1.00 34.51 257 LYS A C 1
ATOM 2015 O O . LYS A 1 257 ? 34.092 -16.691 -0.312 1.00 33.43 257 LYS A O 1
ATOM 2021 N N . ASP A 1 258 ? 33.326 -17.122 -2.383 1.00 27.37 258 ASP A N 1
ATOM 2022 C CA . ASP A 1 258 ? 34.264 -16.212 -3.033 1.00 31.41 258 ASP A CA 1
ATOM 2023 C C . ASP A 1 258 ? 33.839 -14.759 -2.916 1.00 30.52 258 ASP A C 1
ATOM 2024 O O . ASP A 1 258 ? 32.761 -14.401 -3.379 1.00 36.35 258 ASP A O 1
ATOM 2029 N N . PRO A 1 259 ? 34.698 -13.913 -2.316 1.00 30.78 259 PRO A N 1
ATOM 2030 C CA . PRO A 1 259 ? 34.405 -12.484 -2.141 1.00 30.13 259 PRO A CA 1
ATOM 2031 C C . PRO A 1 259 ? 34.168 -11.778 -3.460 1.00 30.87 259 PRO A C 1
ATOM 2032 O O . PRO A 1 259 ? 33.387 -10.825 -3.504 1.00 33.27 259 PRO A O 1
ATOM 2036 N N . GLN A 1 260 ? 34.842 -12.227 -4.513 1.00 29.76 260 GLN A N 1
ATOM 2037 C CA . GLN A 1 260 ? 34.763 -11.552 -5.813 1.00 30.82 260 GLN A CA 1
ATOM 2038 C C . GLN A 1 260 ? 33.459 -11.840 -6.550 1.00 25.97 260 GLN A C 1
ATOM 2039 O O . GLN A 1 260 ? 33.164 -11.213 -7.559 1.00 26.38 260 GLN A O 1
ATOM 2045 N N . ILE A 1 261 ? 32.691 -12.792 -6.037 1.00 24.89 261 ILE A N 1
ATOM 2046 C CA . ILE A 1 261 ? 31.510 -13.293 -6.738 1.00 16.53 261 ILE A CA 1
ATOM 2047 C C . ILE A 1 261 ? 30.219 -13.040 -5.981 1.00 25.23 261 ILE A C 1
ATOM 2048 O O . ILE A 1 261 ? 30.128 -13.231 -4.759 1.00 25.95 261 ILE A O 1
ATOM 2053 N N . ASN A 1 262 ? 29.228 -12.582 -6.739 1.00 26.73 262 ASN A N 1
ATOM 2054 C CA . ASN A 1 262 ? 27.865 -12.423 -6.282 1.00 25.16 262 ASN A CA 1
ATOM 2055 C C . ASN A 1 262 ? 27.050 -13.490 -7.018 1.00 26.65 262 ASN A C 1
ATOM 2056 O O . ASN A 1 262 ? 26.650 -13.291 -8.170 1.00 19.35 262 ASN A O 1
ATOM 2061 N N . LEU A 1 263 ? 26.839 -14.632 -6.365 1.00 19.45 263 LEU A N 1
ATOM 2062 C CA . LEU A 1 263 ? 26.147 -15.746 -7.001 1.00 19.32 263 LEU A CA 1
ATOM 2063 C C . LEU A 1 263 ? 24.632 -15.630 -6.813 1.00 19.96 263 LEU A C 1
ATOM 2064 O O . LEU A 1 263 ? 24.127 -15.840 -5.717 1.00 22.26 263 LEU A O 1
ATOM 2069 N N . LEU A 1 264 ? 23.917 -15.292 -7.882 1.00 19.11 264 LEU A N 1
ATOM 2070 C CA . LEU A 1 264 ? 22.455 -15.234 -7.839 1.00 21.55 264 LEU A CA 1
ATOM 2071 C C . LEU A 1 264 ? 21.845 -16.597 -8.192 1.00 25.33 264 LEU A C 1
ATOM 2072 O O . LEU A 1 264 ? 22.339 -17.295 -9.084 1.00 16.64 264 LEU A O 1
ATOM 2077 N N . GLU A 1 265 ? 20.766 -16.970 -7.503 1.00 20.50 265 GLU A N 1
ATOM 2078 C CA . GLU A 1 265 ? 20.085 -18.237 -7.777 1.00 18.84 265 GLU A CA 1
ATOM 2079 C C . GLU A 1 265 ? 18.583 -18.123 -7.600 1.00 19.69 265 GLU A C 1
ATOM 2080 O O . GLU A 1 265 ? 18.093 -17.294 -6.841 1.00 19.90 265 GLU A O 1
ATOM 2086 N N . ARG A 1 266 ? 17.863 -18.970 -8.321 1.00 19.39 266 ARG A N 1
ATOM 2087 C CA . ARG A 1 266 ? 16.426 -19.130 -8.125 1.00 17.80 266 ARG A CA 1
ATOM 2088 C C . ARG A 1 266 ? 15.947 -20.373 -8.867 1.00 18.70 266 ARG A C 1
ATOM 2089 O O . ARG A 1 266 ? 16.619 -20.872 -9.760 1.00 23.86 266 ARG A O 1
ATOM 2097 N N . GLU A 1 267 ? 14.790 -20.878 -8.484 1.00 19.58 267 GLU A N 1
ATOM 2098 C CA . GLU A 1 267 ? 14.258 -22.112 -9.061 1.00 18.00 267 GLU A CA 1
ATOM 2099 C C . GLU A 1 267 ? 13.912 -21.908 -10.521 1.00 17.52 267 GLU A C 1
ATOM 2100 O O . GLU A 1 267 ? 13.440 -20.846 -10.910 1.00 18.29 267 GLU A O 1
ATOM 2106 N N . GLY A 1 268 ? 14.183 -22.924 -11.332 1.00 15.52 268 GLY A N 1
ATOM 2107 C CA . GLY A 1 268 ? 13.822 -22.879 -12.732 1.00 18.40 268 GLY A CA 1
ATOM 2108 C C . GLY A 1 268 ? 12.335 -23.164 -12.840 1.00 15.99 268 GLY A C 1
ATOM 2109 O O . GLY A 1 268 ? 11.756 -23.751 -11.937 1.00 16.48 268 GLY A O 1
ATOM 2110 N N . LEU A 1 269 ? 11.723 -22.743 -13.936 1.00 15.06 269 LEU A N 1
ATOM 2111 C CA . LEU A 1 269 ? 10.308 -23.024 -14.192 1.00 14.83 269 LEU A CA 1
ATOM 2112 C C . LEU A 1 269 ? 10.204 -24.374 -14.878 1.00 16.49 269 LEU A C 1
ATOM 2113 O O . LEU A 1 269 ? 9.867 -24.466 -16.057 1.00 20.39 269 LEU A O 1
ATOM 2118 N N . ASN A 1 270 ? 10.516 -25.425 -14.126 1.00 19.02 270 ASN A N 1
ATOM 2119 C CA . ASN A 1 270 ? 10.592 -26.778 -14.665 1.00 17.91 270 ASN A CA 1
ATOM 2120 C C . ASN A 1 270 ? 10.218 -27.774 -13.576 1.00 15.95 270 ASN A C 1
ATOM 2121 O O . ASN A 1 270 ? 9.996 -27.385 -12.432 1.00 16.36 270 ASN A O 1
ATOM 2126 N N . LEU A 1 271 ? 10.107 -29.041 -13.941 1.00 12.76 271 LEU A N 1
ATOM 2127 C CA . LEU A 1 271 ? 9.768 -30.100 -12.989 1.00 9.47 271 LEU A CA 1
ATOM 2128 C C . LEU A 1 271 ? 10.391 -31.394 -13.453 1.00 16.18 271 LEU A C 1
ATOM 2129 O O . LEU A 1 271 ? 10.252 -31.778 -14.617 1.00 16.45 271 LEU A O 1
ATOM 2134 N N . ALA A 1 272 ? 11.097 -32.059 -12.547 1.00 17.72 272 ALA A N 1
ATOM 2135 C CA . ALA A 1 272 ? 11.609 -33.390 -12.816 1.00 16.65 272 ALA A CA 1
ATOM 2136 C C . ALA A 1 272 ? 10.710 -34.295 -12.021 1.00 12.38 272 ALA A C 1
ATOM 2137 O O . ALA A 1 272 ? 10.440 -34.022 -10.859 1.00 13.88 272 ALA A O 1
ATOM 2139 N N . TYR A 1 273 ? 10.230 -35.367 -12.635 1.00 17.72 273 TYR A N 1
ATOM 2140 C CA . TYR A 1 273 ? 9.247 -36.217 -11.965 1.00 15.89 273 TYR A CA 1
ATOM 2141 C C . TYR A 1 273 ? 9.412 -37.656 -12.395 1.00 13.58 273 TYR A C 1
ATOM 2142 O O . TYR A 1 273 ? 10.085 -37.940 -13.369 1.00 16.76 273 TYR A O 1
ATOM 2151 N N . ILE A 1 274 ? 8.767 -38.563 -11.674 1.00 13.78 274 ILE A N 1
ATOM 2152 C CA . ILE A 1 274 ? 8.659 -39.938 -12.124 1.00 9.47 274 ILE A CA 1
ATOM 2153 C C . ILE A 1 274 ? 7.282 -40.062 -12.774 1.00 11.72 274 ILE A C 1
ATOM 2154 O O . ILE A 1 274 ? 6.266 -39.850 -12.124 1.00 15.74 274 ILE A O 1
ATOM 2159 N N . GLY A 1 275 ? 7.238 -40.395 -14.058 1.00 12.57 275 GLY A N 1
ATOM 2160 C CA . GLY A 1 275 ? 5.966 -40.555 -14.744 1.00 9.42 275 GLY A CA 1
ATOM 2161 C C . GLY A 1 275 ? 5.474 -41.958 -14.446 1.00 18.73 275 GLY A C 1
ATOM 2162 O O . GLY A 1 275 ? 6.281 -42.870 -14.323 1.00 16.86 275 GLY A O 1
ATOM 2163 N N . LEU A 1 276 ? 4.161 -42.124 -14.303 1.00 10.50 276 LEU A N 1
ATOM 2164 C CA . LEU A 1 276 ? 3.567 -43.441 -14.123 1.00 12.71 276 LEU A CA 1
ATOM 2165 C C . LEU A 1 276 ? 2.473 -43.653 -15.156 1.00 15.97 276 LEU A C 1
ATOM 2166 O O . LEU A 1 276 ? 1.527 -42.864 -15.257 1.00 16.31 276 LEU A O 1
ATOM 2171 N N . ASN A 1 277 ? 2.583 -44.727 -15.923 1.00 18.65 277 ASN A N 1
ATOM 2172 C CA . ASN A 1 277 ? 1.587 -45.005 -16.949 1.00 10.25 277 ASN A CA 1
ATOM 2173 C C . ASN A 1 277 ? 0.326 -45.543 -16.304 1.00 17.05 277 ASN A C 1
ATOM 2174 O O . ASN A 1 277 ? 0.256 -46.717 -15.966 1.00 16.02 277 ASN A O 1
ATOM 2179 N N . THR A 1 278 ? -0.680 -44.690 -16.150 1.00 20.36 278 THR A N 1
ATOM 2180 C CA . THR A 1 278 ? -1.882 -45.078 -15.420 1.00 19.52 278 THR A CA 1
ATOM 2181 C C . THR A 1 278 ? -2.816 -46.047 -16.167 1.00 25.45 278 THR A C 1
ATOM 2182 O O . THR A 1 278 ? -3.922 -46.322 -15.693 1.00 21.64 278 THR A O 1
ATOM 2186 N N . THR A 1 279 ? -2.378 -46.566 -17.318 1.00 22.40 279 THR A N 1
ATOM 2187 C CA . THR A 1 279 ? -3.155 -47.585 -18.031 1.00 23.78 279 THR A CA 1
ATOM 2188 C C . THR A 1 279 ? -2.576 -48.971 -17.803 1.00 26.22 279 THR A C 1
ATOM 2189 O O . THR A 1 279 ? -3.136 -49.960 -18.250 1.00 29.63 279 THR A O 1
ATOM 2193 N N . LYS A 1 280 ? -1.434 -49.036 -17.128 1.00 27.41 280 LYS A N 1
ATOM 2194 C CA . LYS A 1 280 ? -0.828 -50.321 -16.789 1.00 25.24 280 LYS A CA 1
ATOM 2195 C C . LYS A 1 280 ? -1.590 -50.962 -15.639 1.00 25.08 280 LYS A C 1
ATOM 2196 O O . LYS A 1 280 ? -2.146 -50.263 -14.792 1.00 25.95 280 LYS A O 1
ATOM 2202 N N . PRO A 1 281 ? -1.629 -52.298 -15.608 1.00 25.33 281 PRO A N 1
ATOM 2203 C CA . PRO A 1 281 ? -2.505 -53.004 -14.665 1.00 30.55 281 PRO A CA 1
ATOM 2204 C C . PRO A 1 281 ? -2.370 -52.533 -13.216 1.00 30.57 281 PRO A C 1
ATOM 2205 O O . PRO A 1 281 ? -3.369 -52.143 -12.622 1.00 36.39 281 PRO A O 1
ATOM 2209 N N . GLU A 1 282 ? -1.167 -52.557 -12.657 1.00 25.91 282 GLU A N 1
ATOM 2210 C CA . GLU A 1 282 ? -0.988 -52.187 -11.248 1.00 24.05 282 GLU A CA 1
ATOM 2211 C C . GLU A 1 282 ? -0.986 -50.669 -11.051 1.00 23.83 282 GLU A C 1
ATOM 2212 O O . GLU A 1 282 ? -1.539 -50.138 -10.073 1.00 22.84 282 GLU A O 1
ATOM 2218 N N . LEU A 1 283 ? -0.376 -49.968 -12.001 1.00 20.34 283 LEU A N 1
ATOM 2219 C CA . LEU A 1 283 ? -0.281 -48.512 -11.940 1.00 17.94 283 LEU A CA 1
ATOM 2220 C C . LEU A 1 283 ? -1.621 -47.813 -12.177 1.00 21.98 283 LEU A C 1
ATOM 2221 O O . LEU A 1 283 ? -1.744 -46.608 -11.963 1.00 18.26 283 LEU A O 1
ATOM 2226 N N . ASN A 1 284 ? -2.619 -48.561 -12.643 1.00 17.73 284 ASN A N 1
ATOM 2227 C CA . ASN A 1 284 ? -3.974 -48.010 -12.805 1.00 21.75 284 ASN A CA 1
ATOM 2228 C C . ASN A 1 284 ? -4.671 -47.784 -11.466 1.00 18.51 284 ASN A C 1
ATOM 2229 O O . ASN A 1 284 ? -5.699 -47.119 -11.378 1.00 20.18 284 ASN A O 1
ATOM 2234 N N . ASN A 1 285 ? -4.077 -48.340 -10.423 1.00 17.50 285 ASN A N 1
ATOM 2235 C CA . ASN A 1 285 ? -4.642 -48.339 -9.089 1.00 18.54 285 ASN A CA 1
ATOM 2236 C C . ASN A 1 285 ? -4.099 -47.179 -8.260 1.00 20.16 285 ASN A C 1
ATOM 2237 O O . ASN A 1 285 ? -2.914 -47.098 -7.981 1.00 20.65 285 ASN A O 1
ATOM 2242 N N . VAL A 1 286 ? -4.973 -46.271 -7.861 1.00 20.76 286 VAL A N 1
ATOM 2243 C CA . VAL A 1 286 ? -4.519 -45.036 -7.217 1.00 20.25 286 VAL A CA 1
ATOM 2244 C C . VAL A 1 286 ? -3.719 -45.296 -5.937 1.00 22.80 286 VAL A C 1
ATOM 2245 O O . VAL A 1 286 ? -2.765 -44.579 -5.628 1.00 19.43 286 VAL A O 1
ATOM 2249 N N . LYS A 1 287 ? -4.116 -46.307 -5.171 1.00 19.05 287 LYS A N 1
ATOM 2250 C CA . LYS A 1 287 ? -3.411 -46.593 -3.933 1.00 20.11 287 LYS A CA 1
ATOM 2251 C C . LYS A 1 287 ? -2.005 -47.091 -4.241 1.00 21.37 287 LYS A C 1
ATOM 2252 O O . LYS A 1 287 ? -1.070 -46.799 -3.513 1.00 17.43 287 LYS A O 1
ATOM 2258 N N . VAL A 1 288 ? -1.852 -47.837 -5.329 1.00 15.27 288 VAL A N 1
ATOM 2259 C CA . VAL A 1 288 ? -0.518 -48.268 -5.715 1.00 14.47 288 VAL A CA 1
ATOM 2260 C C . VAL A 1 288 ? 0.348 -47.070 -6.056 1.00 19.01 288 VAL A C 1
ATOM 2261 O O . VAL A 1 288 ? 1.508 -46.991 -5.632 1.00 17.72 288 VAL A O 1
ATOM 2265 N N . ARG A 1 289 ? -0.209 -46.127 -6.812 1.00 14.49 289 ARG A N 1
ATOM 2266 C CA . ARG A 1 289 ? 0.551 -44.943 -7.171 1.00 14.47 289 ARG A CA 1
ATOM 2267 C C . ARG A 1 289 ? 0.928 -44.149 -5.919 1.00 17.27 289 ARG A C 1
ATOM 2268 O O . ARG A 1 289 ? 2.064 -43.720 -5.776 1.00 16.95 289 ARG A O 1
ATOM 2276 N N . GLN A 1 290 ? -0.016 -43.991 -4.999 1.00 13.10 290 GLN A N 1
ATOM 2277 C CA . GLN A 1 290 ? 0.265 -43.321 -3.729 1.00 10.07 290 GLN A CA 1
ATOM 2278 C C . GLN A 1 290 ? 1.374 -44.035 -2.957 1.00 19.66 290 GLN A C 1
ATOM 2279 O O . GLN A 1 290 ? 2.241 -43.386 -2.366 1.00 19.58 290 GLN A O 1
ATOM 2285 N N . ALA A 1 291 ? 1.360 -45.370 -2.990 1.00 22.77 291 ALA A N 1
ATOM 2286 C CA . ALA A 1 291 ? 2.419 -46.165 -2.363 1.00 20.85 291 ALA A CA 1
ATOM 2287 C C . ALA A 1 291 ? 3.815 -45.874 -2.949 1.00 18.07 291 ALA A C 1
ATOM 2288 O O . ALA A 1 291 ? 4.788 -45.652 -2.209 1.00 18.63 291 ALA A O 1
ATOM 2290 N N . LEU A 1 292 ? 3.920 -45.892 -4.272 1.00 18.38 292 LEU A N 1
ATOM 2291 C CA . LEU A 1 292 ? 5.190 -45.594 -4.944 1.00 18.61 292 LEU A CA 1
ATOM 2292 C C . LEU A 1 292 ? 5.666 -44.195 -4.616 1.00 18.41 292 LEU A C 1
ATOM 2293 O O . LEU A 1 292 ? 6.864 -43.929 -4.571 1.00 17.43 292 LEU A O 1
ATOM 2298 N N . HIS A 1 293 ? 4.704 -43.301 -4.393 1.00 17.15 293 HIS A N 1
ATOM 2299 C CA . HIS A 1 293 ? 4.978 -41.896 -4.043 1.00 12.94 293 HIS A CA 1
ATOM 2300 C C . HIS A 1 293 ? 5.571 -41.854 -2.629 1.00 13.78 293 HIS A C 1
ATOM 2301 O O . HIS A 1 293 ? 6.594 -41.217 -2.396 1.00 19.43 293 HIS A O 1
ATOM 2308 N N . HIS A 1 294 ? 4.947 -42.567 -1.694 1.00 15.20 294 HIS A N 1
ATOM 2309 C CA . HIS A 1 294 ? 5.492 -42.689 -0.339 1.00 17.91 294 HIS A CA 1
ATOM 2310 C C . HIS A 1 294 ? 6.878 -43.315 -0.322 1.00 17.02 294 HIS A C 1
ATOM 2311 O O . HIS A 1 294 ? 7.648 -43.064 0.589 1.00 22.62 294 HIS A O 1
ATOM 2318 N N . ALA A 1 295 ? 7.183 -44.143 -1.318 1.00 15.24 295 ALA A N 1
ATOM 2319 C CA . ALA A 1 295 ? 8.472 -44.824 -1.377 1.00 18.47 295 ALA A CA 1
ATOM 2320 C C . ALA A 1 295 ? 9.456 -44.120 -2.304 1.00 18.61 295 ALA A C 1
ATOM 2321 O O . ALA A 1 295 ? 10.384 -44.738 -2.803 1.00 17.10 295 ALA A O 1
ATOM 2323 N N . THR A 1 296 ? 9.224 -42.834 -2.547 1.00 16.36 296 THR A N 1
ATOM 2324 C CA . THR A 1 296 ? 10.124 -42.012 -3.352 1.00 12.99 296 THR A CA 1
ATOM 2325 C C . THR A 1 296 ? 10.812 -41.040 -2.396 1.00 18.11 296 THR A C 1
ATOM 2326 O O . THR A 1 296 ? 10.179 -40.145 -1.835 1.00 14.50 296 THR A O 1
ATOM 2330 N N . ASP A 1 297 ? 12.110 -41.258 -2.185 1.00 16.22 297 ASP A N 1
ATOM 2331 C CA . ASP A 1 297 ? 12.909 -40.442 -1.272 1.00 15.13 297 ASP A CA 1
ATOM 2332 C C . ASP A 1 297 ? 13.369 -39.202 -2.028 1.00 18.65 297 ASP A C 1
ATOM 2333 O O . ASP A 1 297 ? 14.438 -39.205 -2.626 1.00 13.23 297 ASP A O 1
ATOM 2338 N N . LYS A 1 298 ? 12.550 -38.152 -2.025 1.00 17.77 298 LYS A N 1
ATOM 2339 C CA . LYS A 1 298 ? 12.835 -36.970 -2.835 1.00 13.08 298 LYS A CA 1
ATOM 2340 C C . LYS A 1 298 ? 14.080 -36.222 -2.344 1.00 13.93 298 LYS A C 1
ATOM 2341 O O . LYS A 1 298 ? 14.880 -35.756 -3.147 1.00 15.09 298 LYS A O 1
ATOM 2347 N N . LYS A 1 299 ? 14.229 -36.088 -1.029 1.00 15.50 299 LYS A N 1
ATOM 2348 C CA . LYS A 1 299 ? 15.400 -35.403 -0.475 1.00 20.00 299 LYS A CA 1
ATOM 2349 C C . LYS A 1 299 ? 16.701 -36.116 -0.869 1.00 16.81 299 LYS A C 1
ATOM 2350 O O . LYS A 1 299 ? 17.666 -35.466 -1.251 1.00 15.79 299 LYS A O 1
ATOM 2356 N N . ALA A 1 300 ? 16.713 -37.446 -0.773 1.00 12.95 300 ALA A N 1
ATOM 2357 C CA . ALA A 1 300 ? 17.869 -38.240 -1.220 1.00 22.51 300 ALA A CA 1
ATOM 2358 C C . ALA A 1 300 ? 18.179 -37.986 -2.698 1.00 23.24 300 ALA A C 1
ATOM 2359 O O . ALA A 1 300 ? 19.318 -37.796 -3.071 1.00 18.83 300 ALA A O 1
ATOM 2361 N N . ILE A 1 301 ? 17.147 -37.998 -3.535 1.00 17.16 301 ILE A N 1
ATOM 2362 C CA . ILE A 1 301 ? 17.328 -37.784 -4.972 1.00 14.80 301 ILE A CA 1
ATOM 2363 C C . ILE A 1 301 ? 17.937 -36.421 -5.260 1.00 19.34 301 ILE A C 1
ATOM 2364 O O . ILE A 1 301 ? 18.949 -36.308 -5.943 1.00 19.95 301 ILE A O 1
ATOM 2369 N N . VAL A 1 302 ? 17.318 -35.384 -4.722 1.00 16.55 302 VAL A N 1
ATOM 2370 C CA . VAL A 1 302 ? 17.793 -34.030 -4.955 1.00 19.07 302 VAL A CA 1
ATOM 2371 C C . VAL A 1 302 ? 19.208 -33.885 -4.439 1.00 20.55 302 VAL A C 1
ATOM 2372 O O . VAL A 1 302 ? 20.060 -33.327 -5.113 1.00 22.47 302 VAL A O 1
ATOM 2376 N N . ASP A 1 303 ? 19.458 -34.405 -3.240 1.00 20.02 303 ASP A N 1
ATOM 2377 C CA . ASP A 1 303 ? 20.802 -34.348 -2.649 1.00 19.58 303 ASP A CA 1
ATOM 2378 C C . ASP A 1 303 ? 21.850 -35.043 -3.502 1.00 24.88 303 ASP A C 1
ATOM 2379 O O . ASP A 1 303 ? 22.892 -34.459 -3.798 1.00 24.46 303 ASP A O 1
ATOM 2384 N N . ALA A 1 304 ? 21.578 -36.288 -3.894 1.00 19.12 304 ALA A N 1
ATOM 2385 C CA . ALA A 1 304 ? 22.513 -37.050 -4.726 1.00 21.29 304 ALA A CA 1
ATOM 2386 C C . ALA A 1 304 ? 22.642 -36.543 -6.161 1.00 25.55 304 ALA A C 1
ATOM 2387 O O . ALA A 1 304 ? 23.741 -36.484 -6.713 1.00 27.01 304 ALA A O 1
ATOM 2389 N N . VAL A 1 305 ? 21.517 -36.197 -6.772 1.00 20.16 305 VAL A N 1
ATOM 2390 C CA . VAL A 1 305 ? 21.499 -35.873 -8.195 1.00 20.00 305 VAL A CA 1
ATOM 2391 C C . VAL A 1 305 ? 21.900 -34.429 -8.542 1.00 21.83 305 VAL A C 1
ATOM 2392 O O . VAL A 1 305 ? 22.664 -34.209 -9.473 1.00 15.84 305 VAL A O 1
ATOM 2396 N N . TYR A 1 306 ? 21.382 -33.450 -7.801 1.00 20.94 306 TYR A N 1
ATOM 2397 C CA . TYR A 1 306 ? 21.565 -32.045 -8.191 1.00 19.37 306 TYR A CA 1
ATOM 2398 C C . TYR A 1 306 ? 22.758 -31.358 -7.537 1.00 24.89 306 TYR A C 1
ATOM 2399 O O . TYR A 1 306 ? 23.065 -30.211 -7.847 1.00 25.72 306 TYR A O 1
ATOM 2408 N N . GLN A 1 307 ? 23.411 -32.066 -6.627 1.00 26.93 307 GLN A N 1
ATOM 2409 C CA A GLN A 1 307 ? 24.601 -31.553 -5.958 0.53 26.85 307 GLN A CA 1
ATOM 2410 C CA B GLN A 1 307 ? 24.597 -31.563 -5.933 0.47 26.86 307 GLN A CA 1
ATOM 2411 C C . GLN A 1 307 ? 24.439 -30.095 -5.528 1.00 27.43 307 GLN A C 1
ATOM 2412 O O . GLN A 1 307 ? 25.347 -29.266 -5.738 1.00 26.64 307 GLN A O 1
ATOM 2423 N N . GLY A 1 308 ? 23.284 -29.792 -4.940 1.00 21.74 308 GLY A N 1
ATOM 2424 C CA . GLY A 1 308 ? 22.961 -28.470 -4.435 1.00 20.97 308 GLY A CA 1
ATOM 2425 C C . GLY A 1 308 ? 22.149 -27.616 -5.397 1.00 24.06 308 GLY A C 1
ATOM 2426 O O . GLY A 1 308 ? 21.490 -26.659 -4.987 1.00 24.05 308 GLY A O 1
ATOM 2427 N N . GLY A 1 309 ? 22.198 -27.953 -6.683 1.00 20.86 309 GLY A N 1
ATOM 2428 C CA . GLY A 1 309 ? 21.537 -27.150 -7.703 1.00 17.35 309 GLY A CA 1
ATOM 2429 C C . GLY A 1 309 ? 20.114 -27.571 -7.990 1.00 16.45 309 GLY A C 1
ATOM 2430 O O . GLY A 1 309 ? 19.705 -27.676 -9.147 1.00 20.47 309 GLY A O 1
ATOM 2431 N N . GLY A 1 310 ? 19.339 -27.796 -6.938 1.00 20.47 310 GLY A N 1
ATOM 2432 C CA . GLY A 1 310 ? 17.964 -28.239 -7.111 1.00 16.53 310 GLY A CA 1
ATOM 2433 C C . GLY A 1 310 ? 17.208 -28.148 -5.815 1.00 20.28 310 GLY A C 1
ATOM 2434 O O . GLY A 1 310 ? 17.810 -28.077 -4.754 1.00 19.07 310 GLY A O 1
ATOM 2435 N N . THR A 1 311 ? 15.880 -28.133 -5.898 1.00 19.13 311 THR A N 1
ATOM 2436 C CA . THR A 1 311 ? 15.058 -28.134 -4.704 1.00 21.61 311 THR A CA 1
ATOM 2437 C C . THR A 1 311 ? 13.953 -29.152 -4.819 1.00 21.26 311 THR A C 1
ATOM 2438 O O . THR A 1 311 ? 13.441 -29.402 -5.908 1.00 19.60 311 THR A O 1
ATOM 2442 N N . VAL A 1 312 ? 13.577 -29.724 -3.681 1.00 18.84 312 VAL A N 1
ATOM 2443 C CA . VAL A 1 312 ? 12.493 -30.695 -3.624 1.00 19.42 312 VAL A CA 1
ATOM 2444 C C . VAL A 1 312 ? 11.174 -30.042 -4.045 1.00 14.55 312 VAL A C 1
ATOM 2445 O O . VAL A 1 312 ? 10.818 -28.987 -3.537 1.00 20.89 312 VAL A O 1
ATOM 2449 N N . ALA A 1 313 ? 10.463 -30.660 -4.987 1.00 17.57 313 ALA A N 1
ATOM 2450 C CA . ALA A 1 313 ? 9.157 -30.137 -5.441 1.00 14.21 313 ALA A CA 1
ATOM 2451 C C . ALA A 1 313 ? 8.014 -30.624 -4.548 1.00 20.24 313 ALA A C 1
ATOM 2452 O O . ALA A 1 313 ? 7.938 -31.808 -4.208 1.00 15.07 313 ALA A O 1
ATOM 2454 N N . THR A 1 314 ? 7.123 -29.709 -4.171 1.00 17.16 314 THR A N 1
ATOM 2455 C CA . THR A 1 314 ? 5.897 -30.093 -3.465 1.00 15.90 314 THR A CA 1
ATOM 2456 C C . THR A 1 314 ? 4.694 -29.976 -4.383 1.00 16.34 314 THR A C 1
ATOM 2457 O O . THR A 1 314 ? 3.742 -30.757 -4.277 1.00 20.43 314 THR A O 1
ATOM 2461 N N . ASN A 1 315 ? 4.748 -28.984 -5.270 1.00 15.85 315 ASN A N 1
ATOM 2462 C CA . ASN A 1 315 ? 3.743 -28.740 -6.307 1.00 13.41 315 ASN A CA 1
ATOM 2463 C C . ASN A 1 315 ? 4.317 -29.122 -7.665 1.00 15.96 315 ASN A C 1
ATOM 2464 O O . ASN A 1 315 ? 5.548 -29.271 -7.808 1.00 15.40 315 ASN A O 1
ATOM 2469 N N . PRO A 1 316 ? 3.453 -29.232 -8.685 1.00 13.85 316 PRO A N 1
ATOM 2470 C CA . PRO A 1 316 ? 3.983 -29.497 -10.034 1.00 18.61 316 PRO A CA 1
ATOM 2471 C C . PRO A 1 316 ? 4.667 -28.286 -10.694 1.00 17.28 316 PRO A C 1
ATOM 2472 O O . PRO A 1 316 ? 5.140 -28.416 -11.821 1.00 13.50 316 PRO A O 1
ATOM 2476 N N . PHE A 1 317 ? 4.681 -27.140 -10.014 1.00 15.10 317 PHE A N 1
ATOM 2477 C CA . PHE A 1 317 ? 5.421 -25.971 -10.450 1.00 12.11 317 PHE A CA 1
ATOM 2478 C C . PHE A 1 317 ? 5.953 -25.227 -9.229 1.00 15.34 317 PHE A C 1
ATOM 2479 O O . PHE A 1 317 ? 5.376 -25.332 -8.156 1.00 21.72 317 PHE A O 1
ATOM 2487 N N . PRO A 1 318 ? 7.067 -24.491 -9.380 1.00 12.98 318 PRO A N 1
ATOM 2488 C CA . PRO A 1 318 ? 7.655 -23.783 -8.230 1.00 19.82 318 PRO A CA 1
ATOM 2489 C C . PRO A 1 318 ? 6.801 -22.603 -7.763 1.00 19.87 318 PRO A C 1
ATOM 2490 O O . PRO A 1 318 ? 5.850 -22.202 -8.443 1.00 16.00 318 PRO A O 1
ATOM 2494 N N . ASP A 1 319 ? 7.160 -22.036 -6.615 1.00 14.50 319 ASP A N 1
ATOM 2495 C CA . ASP A 1 319 ? 6.340 -21.005 -6.010 1.00 18.33 319 ASP A CA 1
ATOM 2496 C C . ASP A 1 319 ? 6.368 -19.671 -6.744 1.00 20.44 319 ASP A C 1
ATOM 2497 O O . ASP A 1 319 ? 5.670 -18.749 -6.343 1.00 25.15 319 ASP A O 1
ATOM 2502 N N . ALA A 1 320 ? 7.139 -19.563 -7.826 1.00 17.01 320 ALA A N 1
ATOM 2503 C CA . ALA A 1 320 ? 7.040 -18.371 -8.669 1.00 13.67 320 ALA A CA 1
ATOM 2504 C C . ALA A 1 320 ? 5.780 -18.392 -9.546 1.00 23.49 320 ALA A C 1
ATOM 2505 O O . ALA A 1 320 ? 5.379 -17.355 -10.073 1.00 23.53 320 ALA A O 1
ATOM 2507 N N . VAL A 1 321 ? 5.181 -19.572 -9.718 1.00 21.31 321 VAL A N 1
ATOM 2508 C CA . VAL A 1 321 ? 4.061 -19.734 -10.651 1.00 16.48 321 VAL A CA 1
ATOM 2509 C C . VAL A 1 321 ? 2.705 -19.509 -9.989 1.00 11.03 321 VAL A C 1
ATOM 2510 O O . VAL A 1 321 ? 2.484 -19.932 -8.859 1.00 14.26 321 VAL A O 1
ATOM 2514 N N . LEU A 1 322 ? 1.801 -18.845 -10.708 1.00 12.38 322 LEU A N 1
ATOM 2515 C CA . LEU A 1 322 ? 0.436 -18.599 -10.242 1.00 14.87 322 LEU A CA 1
ATOM 2516 C C . LEU A 1 322 ? -0.264 -19.906 -9.870 1.00 19.94 322 LEU A C 1
ATOM 2517 O O . LEU A 1 322 ? -0.204 -20.873 -10.624 1.00 22.24 322 LEU A O 1
ATOM 2522 N N . GLY A 1 323 ? -0.935 -19.930 -8.722 1.00 14.27 323 GLY A N 1
ATOM 2523 C CA . GLY A 1 323 ? -1.629 -21.122 -8.269 1.00 15.02 323 GLY A CA 1
ATOM 2524 C C . GLY A 1 323 ? -0.858 -22.011 -7.295 1.00 20.40 323 GLY A C 1
ATOM 2525 O O . GLY A 1 323 ? -1.410 -22.963 -6.749 1.00 18.64 323 GLY A O 1
ATOM 2526 N N . TYR A 1 324 ? 0.422 -21.715 -7.085 1.00 20.00 324 TYR A N 1
ATOM 2527 C CA . TYR A 1 324 ? 1.238 -22.471 -6.139 1.00 16.02 324 TYR A CA 1
ATOM 2528 C C . TYR A 1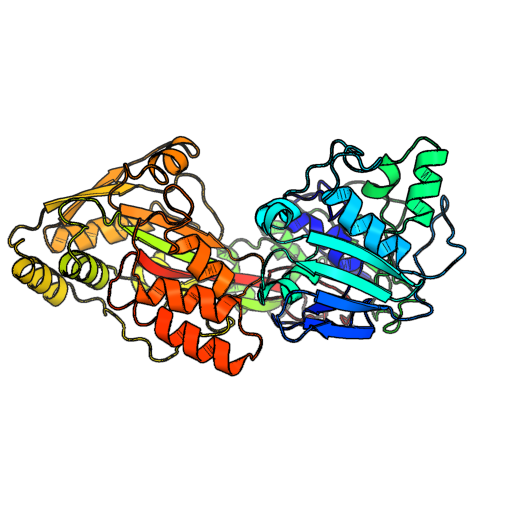 324 ? 0.510 -22.612 -4.813 1.00 22.63 324 TYR A C 1
ATOM 2529 O O . TYR A 1 324 ? -0.115 -21.656 -4.353 1.00 21.34 324 TYR A O 1
ATOM 2538 N N . ASN A 1 325 ? 0.604 -23.791 -4.195 1.00 21.82 325 ASN A N 1
ATOM 2539 C CA . ASN A 1 325 ? -0.095 -24.055 -2.932 1.00 22.54 325 ASN A CA 1
ATOM 2540 C C . ASN A 1 325 ? 0.851 -24.516 -1.834 1.00 26.54 325 ASN A C 1
ATOM 2541 O O . ASN A 1 325 ? 1.252 -25.674 -1.806 1.00 25.86 325 ASN A O 1
ATOM 2546 N N . PRO A 1 326 ? 1.182 -23.610 -0.901 1.00 29.04 326 PRO A N 1
ATOM 2547 C CA . PRO A 1 326 ? 2.184 -23.922 0.130 1.00 30.89 326 PRO A CA 1
ATOM 2548 C C . PRO A 1 326 ? 1.748 -25.024 1.109 1.00 34.28 326 PRO A C 1
ATOM 2549 O O . PRO A 1 326 ? 2.573 -25.502 1.880 1.00 40.26 326 PRO A O 1
ATOM 2553 N N . HIS A 1 327 ? 0.489 -25.438 1.074 1.00 27.78 327 HIS A N 1
ATOM 2554 C CA . HIS A 1 327 ? 0.021 -26.445 2.021 1.00 28.04 327 HIS A CA 1
ATOM 2555 C C . HIS A 1 327 ? -0.612 -27.646 1.318 1.00 28.73 327 HIS A C 1
ATOM 2556 O O . HIS A 1 327 ? -1.397 -28.390 1.909 1.00 31.04 327 HIS A O 1
ATOM 2563 N N . LEU A 1 328 ? -0.276 -27.824 0.047 1.00 21.26 328 LEU A N 1
ATOM 2564 C CA . LEU A 1 328 ? -0.665 -29.033 -0.669 1.00 21.14 328 LEU A CA 1
ATOM 2565 C C . LEU A 1 328 ? -0.214 -30.250 0.140 1.00 29.58 328 LEU A C 1
ATOM 2566 O O . LEU A 1 328 ? 0.961 -30.355 0.504 1.00 28.91 328 LEU A O 1
ATOM 2571 N N . PRO A 1 329 ? -1.144 -31.173 0.425 1.00 26.84 329 PRO A N 1
ATOM 2572 C CA . PRO A 1 329 ? -0.780 -32.363 1.204 1.00 22.03 329 PRO A CA 1
ATOM 2573 C C . PRO A 1 329 ? 0.258 -33.193 0.463 1.00 18.40 329 PRO A C 1
ATOM 2574 O O . PRO A 1 329 ? 0.198 -33.300 -0.760 1.00 21.68 329 PRO A O 1
ATOM 2578 N N . GLN A 1 330 ? 1.209 -33.757 1.201 1.00 20.11 330 GLN A N 1
ATOM 2579 C CA . GLN A 1 330 ? 2.312 -34.517 0.621 1.00 17.92 330 GLN A CA 1
ATOM 2580 C C . GLN A 1 330 ? 2.241 -35.984 1.030 1.00 25.58 330 GLN A C 1
ATOM 2581 O O . GLN A 1 330 ? 1.707 -36.331 2.104 1.00 20.69 330 GLN A O 1
ATOM 2587 N N . TYR A 1 331 ? 2.778 -36.849 0.177 1.00 20.01 331 TYR A N 1
ATOM 2588 C CA . TYR A 1 331 ? 2.937 -38.248 0.544 1.00 21.38 331 TYR A CA 1
ATOM 2589 C C . TYR A 1 331 ? 4.346 -38.399 1.093 1.00 23.66 331 TYR A C 1
ATOM 2590 O O . TYR A 1 331 ? 5.280 -38.690 0.352 1.00 24.52 331 TYR A O 1
ATOM 2599 N N . GLU A 1 332 ? 4.508 -38.181 2.392 1.00 20.89 332 GLU A N 1
ATOM 2600 C CA . GLU A 1 332 ? 5.839 -38.194 2.991 1.00 20.88 332 GLU A CA 1
ATOM 2601 C C . GLU A 1 332 ? 6.551 -39.522 2.765 1.00 22.59 332 GLU A C 1
ATOM 2602 O O . GLU A 1 332 ? 5.907 -40.556 2.642 1.00 20.39 332 GLU A O 1
ATOM 2608 N N . PHE A 1 333 ? 7.881 -39.491 2.712 1.00 20.40 333 PHE A N 1
ATOM 2609 C CA . PHE A 1 333 ? 8.656 -40.711 2.472 1.00 18.10 333 PHE A CA 1
ATOM 2610 C C . PHE A 1 333 ? 8.595 -41.622 3.703 1.00 22.00 333 PHE A C 1
ATOM 2611 O O . PHE A 1 333 ? 9.046 -41.261 4.791 1.00 21.66 333 PHE A O 1
ATOM 2619 N N . ASN A 1 334 ? 7.996 -42.791 3.511 1.00 21.79 334 ASN A N 1
ATOM 2620 C CA . ASN A 1 334 ? 7.750 -43.743 4.580 1.00 20.03 334 ASN A CA 1
ATOM 2621 C C . ASN A 1 334 ? 7.522 -45.099 3.948 1.00 23.75 334 ASN A C 1
ATOM 2622 O O . ASN A 1 334 ? 6.437 -45.373 3.416 1.00 22.76 334 ASN A O 1
ATOM 2627 N N . LEU A 1 335 ? 8.543 -45.943 3.985 1.00 16.94 335 LEU A N 1
ATOM 2628 C CA . LEU A 1 335 ? 8.464 -47.253 3.348 1.00 22.57 335 LEU A CA 1
ATOM 2629 C C . LEU A 1 335 ? 7.433 -48.163 4.020 1.00 31.68 335 LEU A C 1
ATOM 2630 O O . LEU A 1 335 ? 6.712 -48.912 3.348 1.00 26.98 335 LEU A O 1
ATOM 2635 N N . GLU A 1 336 ? 7.369 -48.092 5.347 1.00 30.06 336 GLU A N 1
ATOM 2636 C CA . GLU A 1 336 ? 6.435 -48.915 6.106 1.00 31.45 336 GLU A CA 1
ATOM 2637 C C . GLU A 1 336 ? 5.004 -48.591 5.669 1.00 34.20 336 GLU A C 1
ATOM 2638 O O . GLU A 1 336 ? 4.214 -49.493 5.387 1.00 34.33 336 GLU A O 1
ATOM 2644 N N . LYS A 1 337 ? 4.684 -47.301 5.589 1.00 27.34 337 LYS A N 1
ATOM 2645 C CA . LYS A 1 337 ? 3.372 -46.866 5.111 1.00 26.52 337 LYS A CA 1
ATOM 2646 C C . LYS A 1 337 ? 3.148 -47.289 3.659 1.00 31.90 337 LYS A C 1
ATOM 2647 O O . LYS A 1 337 ? 2.037 -47.675 3.278 1.00 28.19 337 LYS A O 1
ATOM 2653 N N . ALA A 1 338 ? 4.210 -47.221 2.853 1.00 25.17 338 ALA A N 1
ATOM 2654 C CA . ALA A 1 338 ? 4.124 -47.588 1.437 1.00 22.57 338 ALA A CA 1
ATOM 2655 C C . ALA A 1 338 ? 3.767 -49.059 1.262 1.00 18.80 338 ALA A C 1
ATOM 2656 O O . ALA A 1 338 ? 2.867 -49.399 0.506 1.00 19.94 338 ALA A O 1
ATOM 2658 N N . LYS A 1 339 ? 4.477 -49.935 1.959 1.00 19.71 339 LYS A N 1
ATOM 2659 C CA . LYS A 1 339 ? 4.191 -51.367 1.867 1.00 30.40 339 LYS A CA 1
ATOM 2660 C C . LYS A 1 339 ? 2.766 -51.694 2.353 1.00 27.46 339 LYS A C 1
ATOM 2661 O O . LYS A 1 339 ? 2.073 -52.544 1.780 1.00 24.11 339 LYS A O 1
ATOM 2667 N N . ALA A 1 340 ? 2.325 -51.007 3.400 1.00 22.42 340 ALA A N 1
ATOM 2668 C CA . ALA A 1 340 ? 0.983 -51.230 3.929 1.00 28.72 340 ALA A CA 1
ATOM 2669 C C . ALA A 1 340 ? -0.103 -50.831 2.910 1.00 29.20 340 ALA A C 1
ATOM 2670 O O . ALA A 1 340 ? -1.071 -51.555 2.710 1.00 28.08 340 ALA A O 1
ATOM 2672 N N . LEU A 1 341 ? 0.079 -49.681 2.263 1.00 25.03 341 LEU A N 1
ATOM 2673 C CA . LEU A 1 341 ? -0.813 -49.227 1.200 1.00 24.76 341 LEU A CA 1
ATOM 2674 C C . LEU A 1 341 ? -0.876 -50.226 0.059 1.00 22.58 341 LEU A C 1
ATOM 2675 O O . LEU A 1 341 ? -1.943 -50.476 -0.483 1.00 24.17 341 LEU A O 1
ATOM 2680 N N . LEU A 1 342 ? 0.271 -50.788 -0.306 1.00 20.02 342 LEU A N 1
ATOM 2681 C CA . LEU A 1 342 ? 0.324 -51.829 -1.334 1.00 20.67 342 LEU A CA 1
ATOM 2682 C C . LEU A 1 342 ? -0.524 -53.056 -0.979 1.00 26.65 342 LEU A C 1
ATOM 2683 O O . LEU A 1 342 ? -1.250 -53.596 -1.827 1.00 26.39 342 LEU A O 1
ATOM 2688 N N . ALA A 1 343 ? -0.419 -53.509 0.268 1.00 24.77 343 ALA A N 1
ATOM 2689 C CA . ALA A 1 343 ? -1.250 -54.617 0.747 1.00 21.16 343 ALA A CA 1
ATOM 2690 C C . ALA A 1 343 ? -2.721 -54.239 0.614 1.00 22.95 343 ALA A C 1
ATOM 2691 O O . ALA A 1 343 ? -3.522 -54.974 0.044 1.00 28.49 343 ALA A O 1
ATOM 2693 N N . GLU A 1 344 ? -3.063 -53.073 1.139 1.00 24.22 344 GLU A N 1
ATOM 2694 C CA . GLU A 1 344 ? -4.407 -52.529 1.015 1.00 23.16 344 GLU A CA 1
ATOM 2695 C C . GLU A 1 344 ? -4.942 -52.558 -0.421 1.00 30.04 344 GLU A C 1
ATOM 2696 O O . GLU A 1 344 ? -6.110 -52.867 -0.643 1.00 26.98 344 GLU A O 1
ATOM 2702 N N . ALA A 1 345 ? -4.086 -52.236 -1.389 1.00 28.10 345 ALA A N 1
ATOM 2703 C CA . ALA A 1 345 ? -4.486 -52.195 -2.797 1.00 29.87 345 ALA A CA 1
ATOM 2704 C C . ALA A 1 345 ? -4.579 -53.591 -3.418 1.00 28.88 345 ALA A C 1
ATOM 2705 O O . ALA A 1 345 ? -4.939 -53.727 -4.582 1.00 27.55 345 ALA A O 1
ATOM 2707 N N . GLY A 1 346 ? -4.252 -54.621 -2.642 1.00 27.99 346 GLY A N 1
ATOM 2708 C CA . GLY A 1 346 ? -4.354 -56.000 -3.106 1.00 27.56 346 GLY A CA 1
ATOM 2709 C C . GLY A 1 346 ? -3.043 -56.622 -3.563 1.00 30.35 346 GLY A C 1
ATOM 2710 O O . GLY A 1 346 ? -3.023 -57.644 -4.251 1.00 36.27 346 GLY A O 1
ATOM 2711 N N . TYR A 1 347 ? -1.941 -56.004 -3.174 1.00 23.55 347 TYR A N 1
ATOM 2712 C CA . TYR A 1 347 ? -0.616 -56.469 -3.574 1.00 26.86 347 TYR A CA 1
ATOM 2713 C C . TYR A 1 347 ? 0.274 -56.717 -2.366 1.00 27.06 347 TYR A C 1
ATOM 2714 O O . TYR A 1 347 ? 1.127 -55.899 -2.061 1.00 39.17 347 TYR A O 1
ATOM 2723 N N . PRO A 1 348 ? 0.078 -57.853 -1.677 1.00 28.14 348 PRO A N 1
ATOM 2724 C CA . PRO A 1 348 ? 0.887 -58.152 -0.487 1.00 29.45 348 PRO A CA 1
ATOM 2725 C C . PRO A 1 348 ? 2.332 -58.517 -0.836 1.00 32.93 348 PRO A C 1
ATOM 2726 O O . PRO A 1 348 ? 3.226 -58.332 -0.010 1.00 32.85 348 PRO A O 1
ATOM 2730 N N . ASN A 1 349 ? 2.562 -59.035 -2.038 1.00 34.02 349 ASN A N 1
ATOM 2731 C CA . ASN A 1 349 ? 3.930 -59.330 -2.476 1.00 37.46 349 ASN A CA 1
ATOM 2732 C C . ASN A 1 349 ? 4.452 -58.328 -3.510 1.00 33.77 349 ASN A C 1
ATOM 2733 O O . ASN A 1 349 ? 5.445 -58.587 -4.185 1.00 30.92 349 ASN A O 1
ATOM 2738 N N . GLY A 1 350 ? 3.767 -57.193 -3.641 1.00 32.56 350 GLY A N 1
ATOM 2739 C CA . GLY A 1 350 ? 4.116 -56.204 -4.642 1.00 24.18 350 GLY A CA 1
ATOM 2740 C C . GLY A 1 350 ? 3.980 -56.772 -6.045 1.00 26.87 350 GLY A C 1
ATOM 2741 O O . GLY A 1 350 ? 3.076 -57.563 -6.323 1.00 29.63 350 GLY A O 1
ATOM 2742 N N . PHE A 1 351 ? 4.894 -56.382 -6.926 1.00 24.60 351 PHE A N 1
ATOM 2743 C CA . PHE A 1 351 ? 4.811 -56.759 -8.332 1.00 24.58 351 PHE A CA 1
ATOM 2744 C C . PHE A 1 351 ? 6.095 -56.382 -9.084 1.00 23.38 351 PHE A C 1
ATOM 2745 O O . PHE A 1 351 ? 6.992 -55.765 -8.528 1.00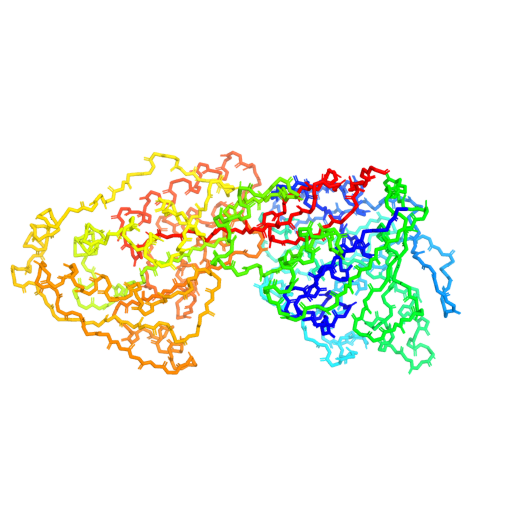 24.70 351 PHE A O 1
ATOM 2753 N N . GLU A 1 352 ? 6.181 -56.765 -10.351 1.00 24.68 352 GLU A N 1
ATOM 2754 C CA . GLU A 1 352 ? 7.339 -56.412 -11.151 1.00 26.74 352 GLU A CA 1
ATOM 2755 C C . GLU A 1 352 ? 6.955 -55.306 -12.120 1.00 26.77 352 GLU A C 1
ATOM 2756 O O . GLU A 1 352 ? 5.825 -55.250 -12.603 1.00 28.72 352 GLU A O 1
ATOM 2762 N N . THR A 1 353 ? 7.905 -54.432 -12.411 1.00 24.63 353 THR A N 1
ATOM 2763 C CA . THR A 1 353 ? 7.651 -53.309 -13.310 1.00 24.41 353 THR A CA 1
ATOM 2764 C C . THR A 1 353 ? 8.977 -52.828 -13.906 1.00 20.87 353 THR A C 1
ATOM 2765 O O . THR A 1 353 ? 9.984 -53.520 -13.805 1.00 25.73 353 THR A O 1
ATOM 2769 N N . GLU A 1 354 ? 8.974 -51.659 -14.537 1.00 23.65 354 GLU A N 1
ATOM 2770 C CA . GLU A 1 354 ? 10.171 -51.123 -15.165 1.00 24.30 354 GLU A CA 1
ATOM 2771 C C . GLU A 1 354 ? 10.289 -49.636 -14.901 1.00 22.46 354 GLU A C 1
ATOM 2772 O O . GLU A 1 354 ? 9.289 -48.934 -14.788 1.00 22.01 354 GLU A O 1
ATOM 2778 N N . ILE A 1 355 ? 11.520 -49.153 -14.812 1.00 20.81 355 ILE A N 1
ATOM 2779 C CA . ILE A 1 355 ? 11.765 -47.720 -14.766 1.00 21.88 355 ILE A CA 1
ATOM 2780 C C . ILE A 1 355 ? 12.575 -47.333 -15.999 1.00 20.99 355 ILE A C 1
ATOM 2781 O O . ILE A 1 355 ? 13.737 -47.710 -16.135 1.00 20.95 355 ILE A O 1
ATOM 2786 N N . TRP A 1 356 ? 11.945 -46.599 -16.906 1.00 19.24 356 TRP A N 1
ATOM 2787 C CA . TRP A 1 356 ? 12.621 -46.113 -18.092 1.00 19.98 356 TRP A CA 1
ATOM 2788 C C . TRP A 1 356 ? 13.544 -44.943 -17.749 1.00 24.42 356 TRP A C 1
ATOM 2789 O O . TRP A 1 356 ? 13.087 -43.888 -17.307 1.00 22.16 356 TRP A O 1
ATOM 2800 N N . VAL A 1 357 ? 14.845 -45.142 -17.948 1.00 19.90 357 VAL A N 1
ATOM 2801 C CA . VAL A 1 357 ? 15.844 -44.095 -17.694 1.00 20.76 357 VAL A CA 1
ATOM 2802 C C . VAL A 1 357 ? 15.986 -43.153 -18.894 1.00 24.65 357 VAL A C 1
ATOM 2803 O O . VAL A 1 357 ? 16.106 -43.606 -20.027 1.00 24.23 357 VAL A O 1
ATOM 2807 N N . GLN A 1 358 ? 15.963 -41.843 -18.643 1.00 19.20 358 GLN A N 1
ATOM 2808 C CA . GLN A 1 358 ? 16.149 -40.857 -19.708 1.00 13.44 358 GLN A CA 1
ATOM 2809 C C . GLN A 1 358 ? 17.620 -40.822 -20.150 1.00 21.66 358 GLN A C 1
ATOM 2810 O O . GLN A 1 358 ? 18.510 -40.627 -19.331 1.00 21.12 358 GLN A O 1
ATOM 2816 N N . PRO A 1 359 ? 17.875 -41.030 -21.451 1.00 23.20 359 PRO A N 1
ATOM 2817 C CA . PRO A 1 359 ? 19.255 -41.225 -21.894 1.00 30.93 359 PRO A CA 1
ATOM 2818 C C . PRO A 1 359 ? 19.987 -39.934 -22.265 1.00 28.32 359 PRO A C 1
ATOM 2819 O O . PRO A 1 359 ? 21.192 -39.979 -22.466 1.00 30.23 359 PRO A O 1
ATOM 2823 N N . VAL A 1 360 ? 19.273 -38.819 -22.364 1.00 27.15 360 VAL A N 1
ATOM 2824 C CA . VAL A 1 360 ? 19.877 -37.541 -22.731 1.00 29.19 360 VAL A CA 1
ATOM 2825 C C . VAL A 1 360 ? 19.631 -36.522 -21.634 1.00 34.95 360 VAL A C 1
ATOM 2826 O O . VAL A 1 360 ? 18.491 -36.107 -21.423 1.00 37.44 360 VAL A O 1
ATOM 2830 N N . VAL A 1 361 ? 20.693 -36.116 -20.941 1.00 28.97 361 VAL A N 1
ATOM 2831 C CA . VAL A 1 361 ? 20.553 -35.224 -19.796 1.00 31.59 361 VAL A CA 1
ATOM 2832 C C . VAL A 1 361 ? 19.990 -33.853 -20.172 1.00 33.06 361 VAL A C 1
ATOM 2833 O O . VAL A 1 361 ? 20.338 -33.276 -21.206 1.00 29.09 361 VAL A O 1
ATOM 2837 N N . ARG A 1 362 ? 19.086 -33.365 -19.327 1.00 31.47 362 ARG A N 1
ATOM 2838 C CA . ARG A 1 362 ? 18.525 -32.036 -19.455 1.00 27.47 362 ARG A CA 1
ATOM 2839 C C . ARG A 1 362 ? 18.715 -31.326 -18.131 1.00 20.65 362 ARG A C 1
ATOM 2840 O O . ARG A 1 362 ? 18.908 -31.977 -17.102 1.00 19.96 362 ARG A O 1
ATOM 2848 N N . PRO A 1 363 ? 18.697 -29.984 -18.157 1.00 20.13 363 PRO A N 1
ATOM 2849 C CA . PRO A 1 363 ? 18.867 -29.176 -16.943 1.00 18.80 363 PRO A CA 1
ATOM 2850 C C . PRO A 1 363 ? 17.874 -29.565 -15.855 1.00 14.69 363 PRO A C 1
ATOM 2851 O O . PRO A 1 363 ? 18.243 -29.581 -14.690 1.00 19.92 363 PRO A O 1
ATOM 2855 N N . SER A 1 364 ? 16.641 -29.894 -16.234 1.00 15.24 364 SER A N 1
ATOM 2856 C CA . SER A 1 364 ? 15.634 -30.316 -15.252 1.00 20.14 364 SER A CA 1
ATOM 2857 C C . SER A 1 364 ? 16.098 -31.518 -14.436 1.00 21.44 364 SER A C 1
ATOM 2858 O O . SER A 1 364 ? 15.704 -31.675 -13.280 1.00 22.07 364 SER A O 1
ATOM 2861 N N . ASN A 1 365 ? 16.911 -32.379 -15.047 1.00 13.91 365 ASN A N 1
ATOM 2862 C CA . ASN A 1 365 ? 17.492 -33.524 -14.320 1.00 17.43 365 ASN A CA 1
ATOM 2863 C C . ASN A 1 365 ? 18.855 -33.945 -14.876 1.00 15.42 365 ASN A C 1
ATOM 2864 O O . ASN A 1 365 ? 18.927 -34.628 -15.898 1.00 17.93 365 ASN A O 1
ATOM 2869 N N . PRO A 1 366 ? 19.943 -33.543 -14.193 1.00 18.52 366 PRO A N 1
ATOM 2870 C CA . PRO A 1 366 ? 21.318 -33.804 -14.645 1.00 25.11 366 PRO A CA 1
ATOM 2871 C C . PRO A 1 366 ? 21.796 -35.245 -14.456 1.00 22.16 366 PRO A C 1
ATOM 2872 O O . PRO A 1 366 ? 22.913 -35.570 -14.873 1.00 21.65 366 PRO A O 1
ATOM 2876 N N . ASN A 1 367 ? 20.976 -36.094 -13.847 1.00 15.48 367 ASN A N 1
ATOM 2877 C CA . ASN A 1 367 ? 21.357 -37.492 -13.655 1.00 12.83 367 ASN A CA 1
ATOM 2878 C C . ASN A 1 367 ? 20.153 -38.413 -13.483 1.00 16.43 367 ASN A C 1
ATOM 2879 O O . ASN A 1 367 ? 19.917 -38.910 -12.396 1.00 17.10 367 ASN A O 1
ATOM 2884 N N . PRO A 1 368 ? 19.401 -38.653 -14.575 1.00 19.59 368 PRO A N 1
ATOM 2885 C CA . PRO A 1 368 ? 18.245 -39.554 -14.542 1.00 21.24 368 PRO A CA 1
ATOM 2886 C C . PRO A 1 368 ? 18.655 -40.960 -14.107 1.00 22.68 368 PRO A C 1
ATOM 2887 O O . PRO A 1 368 ? 17.882 -41.620 -13.415 1.00 18.20 368 PRO A O 1
ATOM 2891 N N . ARG A 1 369 ? 19.853 -41.406 -14.493 1.00 17.01 369 ARG A N 1
ATOM 2892 C CA A ARG A 1 369 ? 20.291 -42.758 -14.147 0.48 19.11 369 ARG A CA 1
ATOM 2893 C CA B ARG A 1 369 ? 20.313 -42.750 -14.154 0.52 19.83 369 ARG A CA 1
ATOM 2894 C C . ARG A 1 369 ? 20.383 -42.937 -12.645 1.00 20.20 369 ARG A C 1
ATOM 2895 O O . ARG A 1 369 ? 19.905 -43.931 -12.108 1.00 21.38 369 ARG A O 1
ATOM 2910 N N . ARG A 1 370 ? 20.981 -41.971 -11.960 1.00 21.48 370 ARG A N 1
ATOM 2911 C CA . ARG A 1 370 ? 21.083 -42.062 -10.501 1.00 23.46 370 ARG A CA 1
ATOM 2912 C C . ARG A 1 370 ? 19.728 -41.897 -9.824 1.00 19.00 370 ARG A C 1
ATOM 2913 O O . ARG A 1 370 ? 19.452 -42.547 -8.823 1.00 22.95 370 ARG A O 1
ATOM 2921 N N . THR A 1 371 ? 18.894 -41.011 -10.359 1.00 16.78 371 THR A N 1
ATOM 2922 C CA . THR A 1 371 ? 17.510 -40.895 -9.920 1.00 17.03 371 THR A CA 1
ATOM 2923 C C . THR A 1 371 ? 16.870 -42.286 -9.969 1.00 19.35 371 THR A C 1
ATOM 2924 O O . THR A 1 371 ? 16.345 -42.784 -8.980 1.00 22.04 371 THR A O 1
ATOM 2928 N N . ALA A 1 372 ? 16.943 -42.927 -11.127 1.00 20.35 372 ALA A N 1
ATOM 2929 C CA . ALA A 1 372 ? 16.328 -44.242 -11.290 1.00 21.32 372 ALA A CA 1
ATOM 2930 C C . ALA A 1 372 ? 16.861 -45.275 -10.284 1.00 21.02 372 ALA A C 1
ATOM 2931 O O . ALA A 1 372 ? 16.107 -46.099 -9.764 1.00 21.70 372 ALA A O 1
ATOM 2933 N N . GLU A 1 373 ? 18.167 -45.245 -10.031 1.00 24.41 373 GLU A N 1
ATOM 2934 C CA . GLU A 1 373 ? 18.791 -46.235 -9.147 1.00 20.09 373 GLU A CA 1
ATOM 2935 C C . GLU A 1 373 ? 18.304 -46.096 -7.711 1.00 23.08 373 GLU A C 1
ATOM 2936 O O . GLU A 1 373 ? 18.038 -47.088 -7.030 1.00 25.65 373 GLU A O 1
ATOM 2942 N N . ILE A 1 374 ? 18.200 -44.858 -7.246 1.00 21.81 374 ILE A N 1
ATOM 2943 C CA . ILE A 1 374 ? 17.766 -44.597 -5.870 1.00 21.80 374 ILE A CA 1
ATOM 2944 C C . ILE A 1 374 ? 16.346 -45.101 -5.679 1.00 23.07 374 ILE A C 1
ATOM 2945 O O . ILE A 1 374 ? 16.016 -45.798 -4.706 1.00 23.30 374 ILE A O 1
ATOM 2950 N N . ILE A 1 375 ? 15.498 -44.763 -6.635 1.00 25.62 375 ILE A N 1
ATOM 2951 C CA . ILE A 1 375 ? 14.106 -45.195 -6.591 1.00 22.51 375 ILE A CA 1
ATOM 2952 C C . ILE A 1 375 ? 13.995 -46.714 -6.662 1.00 21.33 375 ILE A C 1
ATOM 2953 O O . ILE A 1 375 ? 13.274 -47.315 -5.887 1.00 20.62 375 ILE A O 1
ATOM 2958 N N . GLN A 1 376 ? 14.732 -47.330 -7.581 1.00 22.57 376 GLN A N 1
ATOM 2959 C CA . GLN A 1 376 ? 14.756 -48.788 -7.685 1.00 24.62 376 GLN A CA 1
ATOM 2960 C C . GLN A 1 376 ? 15.053 -49.472 -6.333 1.00 23.98 376 GLN A C 1
ATOM 2961 O O . GLN A 1 376 ? 14.398 -50.455 -5.978 1.00 24.06 376 GLN A O 1
ATOM 2967 N N . ALA A 1 377 ? 16.024 -48.945 -5.587 1.00 18.63 377 ALA A N 1
ATOM 2968 C CA . ALA A 1 377 ? 16.444 -49.550 -4.309 1.00 22.49 377 ALA A CA 1
ATOM 2969 C C . ALA A 1 377 ? 15.386 -49.449 -3.224 1.00 24.22 377 ALA A C 1
ATOM 2970 O O . ALA A 1 377 ? 15.190 -50.391 -2.449 1.00 26.55 377 ALA A O 1
ATOM 2972 N N . ASP A 1 378 ? 14.715 -48.303 -3.146 1.00 18.71 378 ASP A N 1
ATOM 2973 C CA . ASP A 1 378 ? 13.631 -48.135 -2.177 1.00 18.68 378 ASP A CA 1
ATOM 2974 C C . ASP A 1 378 ? 12.402 -48.929 -2.598 1.00 22.68 378 ASP A C 1
ATOM 2975 O O . ASP A 1 378 ? 11.784 -49.615 -1.784 1.00 24.42 378 ASP A O 1
ATOM 2980 N N . TRP A 1 379 ? 12.042 -48.852 -3.872 1.00 23.02 379 TRP A N 1
ATOM 2981 C CA . TRP A 1 379 ? 10.895 -49.617 -4.334 1.00 18.83 379 TRP A CA 1
ATOM 2982 C C . TRP A 1 379 ? 11.079 -51.117 -4.045 1.00 26.56 379 TRP A C 1
ATOM 2983 O O . TRP A 1 379 ? 10.132 -51.800 -3.662 1.00 25.60 379 TRP A O 1
ATOM 2994 N N . ALA A 1 380 ? 12.297 -51.622 -4.216 1.00 24.91 380 ALA A N 1
ATOM 2995 C CA . ALA A 1 380 ? 12.582 -53.041 -3.964 1.00 26.07 380 ALA A CA 1
ATOM 2996 C C . ALA A 1 380 ? 12.252 -53.443 -2.532 1.00 28.68 380 ALA A C 1
ATOM 2997 O O . ALA A 1 380 ? 11.719 -54.529 -2.284 1.00 26.54 380 ALA A O 1
ATOM 2999 N N . LYS A 1 381 ? 12.569 -52.554 -1.596 1.00 24.65 381 LYS A N 1
ATOM 3000 C CA . LYS A 1 381 ? 12.295 -52.788 -0.183 1.00 24.22 381 LYS A CA 1
ATOM 3001 C C . LYS A 1 381 ? 10.809 -52.952 0.139 1.00 26.42 381 LYS A C 1
ATOM 3002 O O . LYS A 1 381 ? 10.463 -53.479 1.186 1.00 29.23 381 LYS A O 1
ATOM 3008 N N . ILE A 1 382 ? 9.924 -52.498 -0.737 1.00 26.14 382 ILE A N 1
ATOM 3009 C CA . ILE A 1 382 ? 8.493 -52.719 -0.496 1.00 27.44 382 ILE A CA 1
ATOM 3010 C C . ILE A 1 382 ? 7.914 -53.765 -1.438 1.00 24.32 382 ILE A C 1
ATOM 3011 O O . ILE A 1 382 ? 6.706 -53.877 -1.585 1.00 28.10 382 ILE A O 1
ATOM 3016 N N . GLY A 1 383 ? 8.793 -54.531 -2.072 1.00 22.00 383 GLY A N 1
ATOM 3017 C CA . GLY A 1 383 ? 8.371 -55.640 -2.902 1.00 23.49 383 GLY A CA 1
ATOM 3018 C C . GLY A 1 383 ? 8.076 -55.280 -4.341 1.00 22.68 383 GLY A C 1
ATOM 3019 O O . GLY A 1 383 ? 7.564 -56.105 -5.094 1.00 26.11 383 GLY A O 1
ATOM 3020 N N . VAL A 1 384 ? 8.382 -54.044 -4.729 1.00 22.73 384 VAL A N 1
ATOM 3021 C CA . VAL A 1 384 ? 8.211 -53.642 -6.129 1.00 20.81 384 VAL A CA 1
ATOM 3022 C C . VAL A 1 384 ? 9.537 -53.822 -6.863 1.00 26.78 384 VAL A C 1
ATOM 3023 O O . VAL A 1 384 ? 10.505 -53.096 -6.605 1.00 23.16 384 VAL A O 1
ATOM 3027 N N . LYS A 1 385 ? 9.572 -54.782 -7.785 1.00 28.35 385 LYS A N 1
ATOM 3028 C CA . LYS A 1 385 ? 10.809 -55.127 -8.473 1.00 24.93 385 LYS A CA 1
ATOM 3029 C C . LYS A 1 385 ? 10.868 -54.443 -9.826 1.00 28.20 385 LYS A C 1
ATOM 3030 O O . LYS A 1 385 ? 10.324 -54.948 -10.809 1.00 28.40 385 LYS A O 1
ATOM 3036 N N . ALA A 1 386 ? 11.547 -53.305 -9.872 1.00 21.33 386 ALA A N 1
ATOM 3037 C CA . ALA A 1 386 ? 11.581 -52.480 -11.071 1.00 22.17 386 ALA A CA 1
ATOM 3038 C C . ALA A 1 386 ? 12.955 -52.533 -11.737 1.00 31.36 386 ALA A C 1
ATOM 3039 O O . ALA A 1 386 ? 13.951 -52.057 -11.182 1.00 33.80 386 ALA A O 1
ATOM 3041 N N . LYS A 1 387 ? 13.003 -53.124 -12.924 1.00 25.31 387 LYS A N 1
ATOM 3042 C CA . LYS A 1 387 ? 14.217 -53.169 -13.726 1.00 23.74 387 LYS A CA 1
ATOM 3043 C C . LYS A 1 387 ? 14.458 -51.822 -14.414 1.00 26.64 387 LYS A C 1
ATOM 3044 O O . LYS A 1 387 ? 13.528 -51.220 -14.949 1.00 23.92 387 LYS A O 1
ATOM 3050 N N . LEU A 1 388 ? 15.701 -51.344 -14.396 1.00 29.15 388 LEU A N 1
ATOM 3051 C CA . LEU A 1 388 ? 16.050 -50.129 -15.133 1.00 29.08 388 LEU A CA 1
ATOM 3052 C C . LEU A 1 388 ? 16.140 -50.461 -16.612 1.00 30.89 388 LEU A C 1
ATOM 3053 O O . LEU A 1 388 ? 16.773 -51.435 -17.004 1.00 34.89 388 LEU A O 1
ATOM 3058 N N . VAL A 1 389 ? 15.497 -49.642 -17.430 1.00 28.26 389 VAL A N 1
ATOM 3059 C CA . VAL A 1 389 ? 15.396 -49.903 -18.859 1.00 26.88 389 VAL A CA 1
ATOM 3060 C C . VAL A 1 389 ? 15.992 -48.745 -19.638 1.00 26.49 389 VAL A C 1
ATOM 3061 O O . VAL A 1 389 ? 15.655 -47.581 -19.407 1.00 25.39 389 VAL A O 1
ATOM 3065 N N . THR A 1 390 ? 16.881 -49.081 -20.560 1.00 19.99 390 THR A N 1
ATOM 3066 C CA . THR A 1 390 ? 17.604 -48.099 -21.357 1.00 23.50 390 THR A CA 1
ATOM 3067 C C . THR A 1 390 ? 17.091 -48.086 -22.795 1.00 25.43 390 THR A C 1
ATOM 3068 O O . THR A 1 390 ? 16.780 -49.131 -23.357 1.00 33.44 390 THR A O 1
ATOM 3072 N N . HIS A 1 391 ? 16.999 -46.897 -23.380 1.00 26.84 391 HIS A N 1
ATOM 3073 C CA . HIS A 1 391 ? 16.505 -46.722 -24.743 1.00 20.33 391 HIS A CA 1
ATOM 3074 C C . HIS A 1 391 ? 17.243 -45.547 -25.361 1.00 27.74 391 HIS A C 1
ATOM 3075 O O . HIS A 1 391 ? 17.738 -44.687 -24.638 1.00 34.37 391 HIS A O 1
ATOM 3082 N N . GLU A 1 392 ? 17.319 -45.493 -26.688 1.00 27.16 392 GLU A N 1
ATOM 3083 C CA A GLU A 1 392 ? 17.855 -44.305 -27.332 0.43 31.14 392 GLU A CA 1
ATOM 3084 C CA B GLU A 1 392 ? 17.839 -44.312 -27.365 0.57 32.75 392 GLU A CA 1
ATOM 3085 C C . GLU A 1 392 ? 16.812 -43.191 -27.268 1.00 25.43 392 GLU A C 1
ATOM 3086 O O . GLU A 1 392 ? 15.625 -43.448 -27.150 1.00 25.30 392 GLU A O 1
ATOM 3097 N N . TRP A 1 393 ? 17.284 -41.956 -27.347 1.00 24.49 393 TRP A N 1
ATOM 3098 C CA A TRP A 1 393 ? 16.454 -40.760 -27.147 0.56 24.79 393 TRP A CA 1
ATOM 3099 C CA B TRP A 1 393 ? 16.465 -40.756 -27.158 0.44 24.98 393 TRP A CA 1
ATOM 3100 C C . TRP A 1 393 ? 15.122 -40.840 -27.880 1.00 25.92 393 TRP A C 1
ATOM 3101 O O . TRP A 1 393 ? 14.064 -40.762 -27.254 1.00 26.94 393 TRP A O 1
ATOM 3122 N N . ALA A 1 394 ? 15.164 -41.009 -29.198 1.00 22.20 394 ALA A N 1
ATOM 3123 C CA . ALA A 1 394 ? 13.937 -41.046 -29.985 1.00 23.19 394 ALA A CA 1
ATOM 3124 C C . ALA A 1 394 ? 12.971 -42.152 -29.569 1.00 26.12 394 ALA A C 1
ATOM 3125 O O . ALA A 1 394 ? 11.764 -41.920 -29.522 1.00 26.52 394 ALA A O 1
ATOM 3127 N N . ASP A 1 395 ? 13.494 -43.345 -29.274 1.00 24.59 395 ASP A N 1
ATOM 3128 C CA . ASP A 1 395 ? 12.648 -44.468 -28.871 1.00 24.24 395 ASP A CA 1
ATOM 3129 C C . ASP A 1 395 ? 12.015 -44.190 -27.524 1.00 20.83 395 ASP A C 1
ATOM 3130 O O . ASP A 1 395 ? 10.825 -44.413 -27.326 1.00 23.05 395 ASP A O 1
ATOM 3135 N N . PHE A 1 396 ? 12.843 -43.712 -26.608 1.00 17.22 396 PHE A N 1
ATOM 3136 C CA . PHE A 1 396 ? 12.431 -43.359 -25.253 1.00 17.57 396 PHE A CA 1
ATOM 3137 C C . PHE A 1 396 ? 11.206 -42.460 -25.319 1.00 15.44 396 PHE A C 1
ATOM 3138 O O . PHE A 1 396 ? 10.187 -42.714 -24.680 1.00 19.70 396 PHE A O 1
ATOM 3146 N N . ASN A 1 397 ? 11.305 -41.412 -26.122 1.00 16.76 397 ASN A N 1
ATOM 3147 C CA . ASN A 1 397 ? 10.202 -40.473 -26.277 1.00 21.97 397 ASN A CA 1
ATOM 3148 C C . ASN A 1 397 ? 8.984 -41.019 -27.008 1.00 23.47 397 ASN A C 1
ATOM 3149 O O . ASN A 1 397 ? 7.864 -40.780 -26.588 1.00 20.52 397 ASN A O 1
ATOM 3154 N N . LYS A 1 398 ? 9.193 -41.730 -28.109 1.00 21.15 398 LYS A N 1
ATOM 3155 C CA . LYS A 1 398 ? 8.057 -42.190 -28.905 1.00 22.69 398 LYS A CA 1
ATOM 3156 C C . LYS A 1 398 ? 7.285 -43.289 -28.183 1.00 21.93 398 LYS A C 1
ATOM 3157 O O . LYS A 1 398 ? 6.061 -43.293 -28.167 1.00 24.91 398 LYS A O 1
ATOM 3163 N N . ARG A 1 399 ? 7.995 -44.213 -27.556 1.00 19.87 399 ARG A N 1
ATOM 3164 C CA . ARG A 1 399 ? 7.291 -45.300 -26.877 1.00 20.71 399 ARG A CA 1
ATOM 3165 C C . ARG A 1 399 ? 6.716 -44.879 -25.536 1.00 20.91 399 ARG A C 1
ATOM 3166 O O . ARG A 1 399 ? 5.873 -45.567 -24.975 1.00 26.57 399 ARG A O 1
ATOM 3174 N N . THR A 1 400 ? 7.185 -43.757 -25.011 1.00 16.84 400 THR A N 1
ATOM 3175 C CA . THR A 1 400 ? 6.576 -43.204 -23.816 1.00 16.32 400 THR A CA 1
ATOM 3176 C C . THR A 1 400 ? 5.236 -42.575 -24.205 1.00 17.33 400 THR A C 1
ATOM 3177 O O . THR A 1 400 ? 4.207 -42.872 -23.592 1.00 16.04 400 THR A O 1
ATOM 3181 N N . ARG A 1 401 ? 5.255 -41.713 -25.228 1.00 14.07 401 ARG A N 1
ATOM 3182 C CA A ARG A 1 401 ? 4.032 -41.085 -25.726 0.48 17.66 401 ARG A CA 1
ATOM 3183 C CA B ARG A 1 401 ? 4.034 -41.086 -25.716 0.52 17.65 401 ARG A CA 1
ATOM 3184 C C . ARG A 1 401 ? 2.977 -42.139 -26.059 1.00 21.00 401 ARG A C 1
ATOM 3185 O O . ARG A 1 401 ? 1.791 -41.950 -25.803 1.00 17.79 401 ARG A O 1
ATOM 3200 N N . GLU A 1 402 ? 3.414 -43.259 -26.620 1.00 20.67 402 GLU A N 1
ATOM 3201 C CA . GLU A 1 402 ? 2.484 -44.319 -27.013 1.00 19.37 402 GLU A CA 1
ATOM 3202 C C . GLU A 1 402 ? 2.024 -45.227 -25.880 1.00 18.72 402 GLU A C 1
ATOM 3203 O O . GLU A 1 402 ? 1.190 -46.099 -26.089 1.00 19.90 402 GLU A O 1
ATOM 3209 N N . GLY A 1 403 ? 2.564 -45.038 -24.680 1.00 18.63 403 GLY A N 1
ATOM 3210 C CA . GLY A 1 403 ? 2.088 -45.802 -23.531 1.00 17.35 403 GLY A CA 1
ATOM 3211 C C . GLY A 1 403 ? 2.711 -47.172 -23.322 1.00 17.95 403 GLY A C 1
ATOM 3212 O O . GLY A 1 403 ? 2.145 -48.016 -22.632 1.00 19.76 403 GLY A O 1
ATOM 3213 N N . GLU A 1 404 ? 3.883 -47.402 -23.903 1.00 21.37 404 GLU A N 1
ATOM 3214 C CA . GLU A 1 404 ? 4.620 -48.641 -23.642 1.00 23.94 404 GLU A CA 1
ATOM 3215 C C . GLU A 1 404 ? 5.322 -48.688 -22.282 1.00 25.64 404 GLU A C 1
ATOM 3216 O O . GLU A 1 404 ? 5.529 -49.766 -21.725 1.00 27.29 404 GLU A O 1
ATOM 3222 N N . PHE A 1 405 ? 5.710 -47.535 -21.749 1.00 20.79 405 PHE A N 1
ATOM 3223 C CA . PHE A 1 405 ? 6.466 -47.527 -20.499 1.00 17.18 405 PHE A CA 1
ATOM 3224 C C . PHE A 1 405 ? 5.563 -47.859 -19.325 1.00 24.69 405 PHE A C 1
ATOM 3225 O O . PHE A 1 405 ? 4.321 -47.857 -19.453 1.00 20.37 405 PHE A O 1
ATOM 3233 N N . ALA A 1 406 ? 6.204 -48.156 -18.191 1.00 19.63 406 ALA A N 1
ATOM 3234 C CA . ALA A 1 406 ? 5.532 -48.352 -16.910 1.00 17.71 406 ALA A CA 1
ATOM 3235 C C . ALA A 1 406 ? 5.797 -47.130 -16.027 1.00 21.19 406 ALA A C 1
ATOM 3236 O O . ALA A 1 406 ? 4.907 -46.297 -15.804 1.00 15.46 406 ALA A O 1
ATOM 3238 N N . ALA A 1 407 ? 7.028 -47.042 -15.519 1.00 16.53 407 ALA A N 1
ATOM 3239 C CA . ALA A 1 407 ? 7.506 -45.857 -14.806 1.00 15.45 407 ALA A CA 1
ATOM 3240 C C . ALA A 1 407 ? 8.686 -45.258 -15.566 1.00 17.69 407 ALA A C 1
ATOM 3241 O O . ALA A 1 407 ? 9.338 -45.952 -16.341 1.00 21.57 407 ALA A O 1
ATOM 3243 N N . GLY A 1 408 ? 8.974 -43.982 -15.337 1.00 21.14 408 GLY A N 1
ATOM 3244 C CA . GLY A 1 408 ? 10.126 -43.362 -15.967 1.00 18.79 408 GLY A CA 1
ATOM 3245 C C . GLY A 1 408 ? 10.526 -42.030 -15.367 1.00 18.67 408 GLY A C 1
ATOM 3246 O O . GLY A 1 408 ? 9.773 -41.404 -14.605 1.00 13.27 408 GLY A O 1
ATOM 3247 N N . THR A 1 409 ? 11.720 -41.590 -15.755 1.00 15.00 409 THR A N 1
ATOM 3248 C CA . THR A 1 409 ? 12.307 -40.345 -15.285 1.00 15.53 409 THR A CA 1
ATOM 3249 C C . THR A 1 409 ? 12.135 -39.303 -16.370 1.00 16.16 409 THR A C 1
ATOM 3250 O O . THR A 1 409 ? 12.764 -39.384 -17.427 1.00 19.45 409 THR A O 1
ATOM 3254 N N . TYR A 1 410 ? 11.294 -38.314 -16.097 1.00 13.73 410 TYR A N 1
ATOM 3255 C CA . TYR A 1 410 ? 10.940 -37.322 -17.093 1.00 10.50 410 TYR A CA 1
ATOM 3256 C C . TYR A 1 410 ? 11.083 -35.922 -16.511 1.00 16.41 410 TYR A C 1
ATOM 3257 O O . TYR A 1 410 ? 11.235 -35.742 -15.290 1.00 16.61 410 TYR A O 1
ATOM 3266 N N . GLY A 1 411 ? 11.036 -34.932 -17.389 1.00 9.78 411 GLY A N 1
ATOM 3267 C CA . GLY A 1 411 ? 11.093 -33.549 -16.970 1.00 14.42 411 GLY A CA 1
ATOM 3268 C C . GLY A 1 411 ? 10.254 -32.686 -17.891 1.00 18.39 411 GLY A C 1
ATOM 3269 O O . GLY A 1 411 ? 9.999 -33.044 -19.047 1.00 17.88 411 GLY A O 1
ATOM 3270 N N . TRP A 1 412 ? 9.796 -31.557 -17.373 1.00 13.87 412 TRP A N 1
ATOM 3271 C CA . TRP A 1 412 ? 9.071 -30.600 -18.195 1.00 17.79 412 TRP A CA 1
ATOM 3272 C C . TRP A 1 412 ? 9.564 -29.193 -17.893 1.00 18.00 412 TRP A C 1
ATOM 3273 O O . TRP A 1 412 ? 9.830 -28.859 -16.738 1.00 17.17 412 TRP A O 1
ATOM 3284 N N . THR A 1 413 ? 9.675 -28.374 -18.934 1.00 16.15 413 THR A N 1
ATOM 3285 C CA . THR A 1 413 ? 10.013 -26.963 -18.783 1.00 15.19 413 THR A CA 1
ATOM 3286 C C . THR A 1 413 ? 8.915 -26.107 -19.378 1.00 19.52 413 THR A C 1
ATOM 3287 O O . THR A 1 413 ? 8.517 -26.307 -20.525 1.00 18.14 413 THR A O 1
ATOM 3291 N N . SER A 1 414 ? 8.425 -25.152 -18.597 1.00 14.82 414 SER A N 1
ATOM 3292 C CA . SER A 1 414 ? 7.425 -24.214 -19.082 1.00 14.66 414 SER A CA 1
ATOM 3293 C C . SER A 1 414 ? 8.103 -23.036 -19.771 1.00 19.94 414 SER A C 1
ATOM 3294 O O . SER A 1 414 ? 9.042 -22.458 -19.228 1.00 19.26 414 SER A O 1
ATOM 3297 N N . ARG A 1 415 ? 7.616 -22.657 -20.948 1.00 17.56 415 ARG A N 1
ATOM 3298 C CA A ARG A 1 415 ? 8.242 -21.566 -21.686 0.61 18.99 415 ARG A CA 1
ATOM 3299 C CA B ARG A 1 415 ? 8.232 -21.569 -21.705 0.39 20.74 415 ARG A CA 1
ATOM 3300 C C . ARG A 1 415 ? 7.658 -20.190 -21.378 1.00 18.84 415 ARG A C 1
ATOM 3301 O O . ARG A 1 415 ? 8.338 -19.195 -21.563 1.00 15.44 415 ARG A O 1
ATOM 3316 N N . ASN A 1 416 ? 6.401 -20.129 -20.905 1.00 15.47 416 ASN A N 1
ATOM 3317 C CA . ASN A 1 416 ? 5.792 -18.842 -20.547 1.00 10.23 416 ASN A CA 1
ATOM 3318 C C . ASN A 1 416 ? 5.547 -18.691 -19.050 1.00 17.78 416 ASN A C 1
ATOM 3319 O O . ASN A 1 416 ? 5.127 -17.637 -18.574 1.00 17.85 416 ASN A O 1
ATOM 3324 N N . GLY A 1 417 ? 5.820 -19.758 -18.307 1.00 16.61 417 GLY A N 1
ATOM 3325 C CA . GLY A 1 417 ? 5.694 -19.750 -16.861 1.00 15.05 417 GLY A CA 1
ATOM 3326 C C . GLY A 1 417 ? 4.289 -19.668 -16.290 1.00 13.65 417 GLY A C 1
ATOM 3327 O O . GLY A 1 417 ? 4.135 -19.433 -15.097 1.00 16.98 417 GLY A O 1
ATOM 3328 N N . ASP A 1 418 ? 3.260 -19.859 -17.112 1.00 11.03 418 ASP A N 1
ATOM 3329 C CA . ASP A 1 418 ? 1.878 -19.859 -16.600 1.00 12.66 418 ASP A CA 1
ATOM 3330 C C . ASP A 1 418 ? 1.487 -21.252 -16.097 1.00 15.36 418 ASP A C 1
ATOM 3331 O O . ASP A 1 418 ? 1.920 -22.252 -16.674 1.00 18.02 418 ASP A O 1
ATOM 3336 N N . PRO A 1 419 ? 0.666 -21.330 -15.037 1.00 13.21 419 PRO A N 1
ATOM 3337 C CA . PRO A 1 419 ? 0.221 -22.649 -14.560 1.00 14.95 419 PRO A CA 1
ATOM 3338 C C . PRO A 1 419 ? -0.435 -23.483 -15.655 1.00 14.53 419 PRO A C 1
ATOM 3339 O O . PRO A 1 419 ? -0.290 -24.701 -15.654 1.00 14.31 419 PRO A O 1
ATOM 3343 N N . ASP A 1 420 ? -1.135 -22.836 -16.582 1.00 15.56 420 ASP A N 1
ATOM 3344 C CA . ASP A 1 420 ? -1.728 -23.533 -17.730 1.00 15.49 420 ASP A CA 1
ATOM 3345 C C . ASP A 1 420 ? -0.675 -24.272 -18.547 1.00 11.67 420 ASP A C 1
ATOM 3346 O O . ASP A 1 420 ? -0.930 -25.339 -19.085 1.00 14.68 420 ASP A O 1
ATOM 3351 N N . ASN A 1 421 ? 0.515 -23.698 -18.631 1.00 9.68 421 ASN A N 1
ATOM 3352 C CA . ASN A 1 421 ? 1.585 -24.258 -19.460 1.00 13.82 421 ASN A CA 1
ATOM 3353 C C . ASN A 1 421 ? 2.427 -25.287 -18.696 1.00 17.14 421 ASN A C 1
ATOM 3354 O O . ASN A 1 421 ? 3.452 -25.733 -19.186 1.00 15.76 421 ASN A O 1
ATOM 3359 N N . PHE A 1 422 ? 1.979 -25.651 -17.493 1.00 16.69 422 PHE A N 1
ATOM 3360 C CA . PHE A 1 422 ? 2.447 -26.860 -16.809 1.00 17.15 422 PHE A CA 1
ATOM 3361 C C . PHE A 1 422 ? 1.325 -27.904 -16.892 1.00 15.29 422 PHE A C 1
ATOM 3362 O O . PHE A 1 422 ? 1.505 -28.990 -17.419 1.00 12.22 422 PHE A O 1
ATOM 3370 N N . LEU A 1 423 ? 0.161 -27.549 -16.362 1.00 14.00 423 LEU A N 1
ATOM 3371 C CA . LEU A 1 423 ? -0.924 -28.515 -16.136 1.00 15.02 423 LEU A CA 1
ATOM 3372 C C . LEU A 1 423 ? -1.632 -29.029 -17.391 1.00 14.71 423 LEU A C 1
ATOM 3373 O O . LEU A 1 423 ? -2.005 -30.195 -17.466 1.00 12.74 423 LEU A O 1
ATOM 3378 N N . PHE A 1 424 ? -1.821 -28.170 -18.379 1.00 12.59 424 PHE A N 1
ATOM 3379 C CA . PHE A 1 424 ? -2.465 -28.630 -19.610 1.00 13.22 424 PHE A CA 1
ATOM 3380 C C . PHE A 1 424 ? -1.554 -29.574 -20.425 1.00 13.88 424 PHE A C 1
ATOM 3381 O O . PHE A 1 424 ? -1.989 -30.641 -20.847 1.00 14.73 424 PHE A O 1
ATOM 3389 N N . PRO A 1 425 ? -0.294 -29.186 -20.661 1.00 9.49 425 PRO A N 1
ATOM 3390 C CA . PRO A 1 425 ? 0.568 -30.128 -21.391 1.00 12.17 425 PRO A CA 1
ATOM 3391 C C . PRO A 1 425 ? 0.721 -31.479 -20.691 1.00 15.46 425 PRO A C 1
ATOM 3392 O O . PRO A 1 425 ? 0.733 -32.522 -21.363 1.00 9.68 425 PRO A O 1
ATOM 3396 N N . LEU A 1 426 ? 0.853 -31.458 -19.364 1.00 10.97 426 LEU A N 1
ATOM 3397 C CA . LEU A 1 426 ? 1.109 -32.681 -18.599 1.00 10.48 426 LEU A CA 1
ATOM 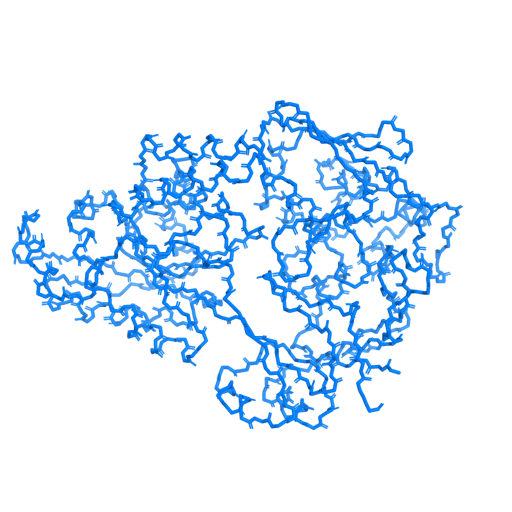3398 C C . LEU A 1 426 ? -0.120 -33.556 -18.351 1.00 13.51 426 LEU A C 1
ATOM 3399 O O . LEU A 1 426 ? -0.006 -34.772 -18.221 1.00 16.41 426 LEU A O 1
ATOM 3404 N N . PHE A 1 427 ? -1.291 -32.948 -18.250 1.00 10.69 427 PHE A N 1
ATOM 3405 C CA . PHE A 1 427 ? -2.438 -33.675 -17.694 1.00 14.26 427 PHE A CA 1
ATOM 3406 C C . PHE A 1 427 ? -3.749 -33.557 -18.490 1.00 12.96 427 PHE A C 1
ATOM 3407 O O . PHE A 1 427 ? -4.787 -34.072 -18.067 1.00 14.38 427 PHE A O 1
ATOM 3415 N N . SER A 1 428 ? -3.737 -32.859 -19.618 1.00 13.84 428 SER A N 1
ATOM 3416 C CA . SER A 1 428 ? -4.980 -32.763 -20.399 1.00 17.28 428 SER A CA 1
ATOM 3417 C C . SER A 1 428 ? -5.244 -34.040 -21.180 1.00 19.53 428 SER A C 1
ATOM 3418 O O . SER A 1 428 ? -4.321 -34.668 -21.708 1.00 14.30 428 SER A O 1
ATOM 3421 N N . GLN A 1 429 ? -6.514 -34.419 -21.259 1.00 16.76 429 GLN A N 1
ATOM 3422 C CA . GLN A 1 429 ? -6.901 -35.544 -22.097 1.00 17.79 429 GLN A CA 1
ATOM 3423 C C . GLN A 1 429 ? -6.432 -35.311 -23.527 1.00 17.38 429 GLN A C 1
ATOM 3424 O O . GLN A 1 429 ? -6.097 -36.246 -24.240 1.00 18.56 429 GLN A O 1
ATOM 3430 N N . ALA A 1 430 ? -6.406 -34.055 -23.944 1.00 13.01 430 ALA A N 1
ATOM 3431 C CA . ALA A 1 430 ? -6.114 -33.749 -25.333 1.00 14.61 430 ALA A CA 1
ATOM 3432 C C . ALA A 1 430 ? -4.672 -34.060 -25.716 1.00 23.26 430 ALA A C 1
ATOM 3433 O O . ALA A 1 430 ? -4.346 -34.146 -26.904 1.00 22.02 430 ALA A O 1
ATOM 3435 N N . ASN A 1 431 ? -3.813 -34.234 -24.706 1.00 19.41 431 ASN A N 1
ATOM 3436 C CA . ASN A 1 431 ? -2.417 -34.519 -24.939 1.00 16.60 431 ASN A CA 1
ATOM 3437 C C . ASN A 1 431 ? -2.081 -35.999 -24.775 1.00 16.93 431 ASN A C 1
ATOM 3438 O O . ASN A 1 431 ? -0.959 -36.363 -24.444 1.00 15.75 431 ASN A O 1
ATOM 3443 N N . ILE A 1 432 ? -3.074 -36.853 -25.010 1.00 17.08 432 ILE A N 1
ATOM 3444 C CA . ILE A 1 432 ? -2.841 -38.298 -25.105 1.00 18.85 432 ILE A CA 1
ATOM 3445 C C . ILE A 1 432 ? -3.282 -38.799 -26.479 1.00 19.49 432 ILE A C 1
ATOM 3446 O O . ILE A 1 432 ? -4.412 -38.554 -26.881 1.00 17.07 432 ILE A O 1
ATOM 3451 N N . PRO A 1 433 ? -2.391 -39.486 -27.210 1.00 17.68 433 PRO A N 1
ATOM 3452 C CA . PRO A 1 433 ? -0.972 -39.701 -26.912 1.00 15.03 433 PRO A CA 1
ATOM 3453 C C . PRO A 1 433 ? -0.219 -38.401 -27.136 1.00 19.91 433 PRO A C 1
ATOM 3454 O O . PRO A 1 433 ? -0.530 -37.694 -28.094 1.00 23.26 433 PRO A O 1
ATOM 3458 N N . GLY A 1 434 ? 0.738 -38.078 -26.273 1.00 19.20 434 GLY A N 1
ATOM 3459 C CA . GLY A 1 434 ? 1.447 -36.813 -26.386 1.00 13.32 434 GLY A CA 1
ATOM 3460 C C . GLY A 1 434 ? 2.161 -36.436 -25.106 1.00 14.73 434 GLY A C 1
ATOM 3461 O O . GLY A 1 434 ? 2.779 -37.272 -24.450 1.00 15.85 434 GLY A O 1
ATOM 3462 N N . THR A 1 435 ? 2.061 -35.174 -24.726 1.00 15.27 435 THR A N 1
ATOM 3463 C CA . THR A 1 435 ? 2.865 -34.697 -23.603 1.00 15.69 435 THR A CA 1
ATOM 3464 C C . THR A 1 435 ? 2.335 -35.182 -22.253 1.00 14.96 435 THR A C 1
ATOM 3465 O O . THR A 1 435 ? 3.005 -35.039 -21.237 1.00 15.88 435 THR A O 1
ATOM 3469 N N . ASN A 1 436 ? 1.137 -35.760 -22.247 1.00 13.11 436 ASN A N 1
ATOM 3470 C CA . ASN A 1 436 ? 0.549 -36.300 -21.024 1.00 11.05 436 ASN A CA 1
ATOM 3471 C C . ASN A 1 436 ? 0.971 -37.749 -20.996 1.00 15.83 436 ASN A C 1
ATOM 3472 O O . ASN A 1 436 ? 0.252 -38.645 -21.462 1.00 14.83 436 ASN A O 1
ATOM 3477 N N . TYR A 1 437 ? 2.182 -37.968 -20.487 1.00 16.77 437 TYR A N 1
ATOM 3478 C CA . TYR A 1 437 ? 2.815 -39.283 -20.491 1.00 13.68 437 TYR A CA 1
ATOM 3479 C C . TYR A 1 437 ? 2.042 -40.265 -19.613 1.00 15.13 437 TYR A C 1
ATOM 3480 O O . TYR A 1 437 ? 1.831 -41.412 -19.998 1.00 12.81 437 TYR A O 1
ATOM 3489 N N . SER A 1 438 ? 1.612 -39.800 -18.442 1.00 14.02 438 SER A N 1
ATOM 3490 C CA . SER A 1 438 ? 0.886 -40.661 -17.499 1.00 21.04 438 SER A CA 1
ATOM 3491 C C . SER A 1 438 ? -0.474 -41.155 -18.021 1.00 15.47 438 SER A C 1
ATOM 3492 O O . SER A 1 438 ? -0.987 -42.168 -17.549 1.00 17.53 438 SER A O 1
ATOM 3495 N N . ARG A 1 439 ? -1.054 -40.436 -18.978 1.00 11.42 439 ARG A N 1
ATOM 3496 C CA . ARG A 1 439 ? -2.367 -40.794 -19.547 1.00 16.61 439 ARG A CA 1
ATOM 3497 C C . ARG A 1 439 ? -3.512 -40.572 -18.580 1.00 21.71 439 ARG A C 1
ATOM 3498 O O . ARG A 1 439 ? -4.631 -41.024 -18.817 1.00 25.60 439 ARG A O 1
ATOM 3506 N N . TRP A 1 440 ? -3.241 -39.877 -17.484 1.00 20.11 440 TRP A N 1
ATOM 3507 C CA . TRP A 1 440 ? -4.283 -39.619 -16.496 1.00 16.11 440 TRP A CA 1
ATOM 3508 C C . TRP A 1 440 ? -5.217 -38.513 -16.968 1.00 22.41 440 TRP A C 1
ATOM 3509 O O . TRP A 1 440 ? -4.786 -37.550 -17.608 1.00 18.25 440 TRP A O 1
ATOM 3520 N N . THR A 1 441 ? -6.501 -38.666 -16.654 1.00 16.87 441 THR A N 1
ATOM 3521 C CA A THR A 1 441 ? -7.503 -37.641 -16.944 0.50 20.37 441 THR A CA 1
ATOM 3522 C CA B THR A 1 441 ? -7.473 -37.615 -16.913 0.50 19.93 441 THR A CA 1
ATOM 3523 C C . THR A 1 441 ? -8.563 -37.651 -15.856 1.00 18.54 441 THR A C 1
ATOM 3524 O O . THR A 1 441 ? -8.821 -38.689 -15.243 1.00 15.67 441 THR A O 1
ATOM 3531 N N . ASP A 1 442 ? -9.184 -36.502 -15.634 1.00 19.31 442 ASP A N 1
ATOM 3532 C CA . ASP A 1 442 ? -10.281 -36.397 -14.685 1.00 23.48 442 ASP A CA 1
ATOM 3533 C C . ASP A 1 442 ? -11.235 -35.308 -15.162 1.00 22.15 442 ASP A C 1
ATOM 3534 O O . ASP A 1 442 ? -10.805 -34.210 -15.512 1.00 15.69 442 ASP A O 1
ATOM 3539 N N . GLU A 1 443 ? -12.527 -35.629 -15.195 1.00 18.12 443 GLU A N 1
ATOM 3540 C CA . GLU A 1 443 ? -13.510 -34.760 -15.823 1.00 18.24 443 GLU A CA 1
ATOM 3541 C C . GLU A 1 443 ? -13.530 -33.396 -15.173 1.00 15.36 443 GLU A C 1
ATOM 3542 O O . GLU A 1 443 ? -13.511 -32.394 -15.864 1.00 17.73 443 GLU A O 1
ATOM 3548 N N . LYS A 1 444 ? -13.547 -33.367 -13.845 1.00 14.17 444 LYS A N 1
ATOM 3549 C CA . LYS A 1 444 ? -13.587 -32.111 -13.106 1.00 15.77 444 LYS A CA 1
ATOM 3550 C C . LYS A 1 444 ? -12.305 -31.325 -13.272 1.00 15.09 444 LYS A C 1
ATOM 3551 O O . LYS A 1 444 ? -12.332 -30.112 -13.469 1.00 14.10 444 LYS A O 1
ATOM 3557 N N . PHE A 1 445 ? -11.183 -32.032 -13.174 1.00 17.74 445 PHE A N 1
ATOM 3558 C CA . PHE A 1 445 ? -9.860 -31.440 -13.343 1.00 16.89 445 PHE A CA 1
ATOM 3559 C C . PHE A 1 445 ? -9.788 -30.765 -14.718 1.00 17.72 445 PHE A C 1
ATOM 3560 O O . PHE A 1 445 ? -9.360 -29.618 -14.835 1.00 16.35 445 PHE A O 1
ATOM 3568 N N . GLU A 1 446 ? -10.230 -31.467 -15.754 1.00 11.54 446 GLU A N 1
ATOM 3569 C CA . GLU A 1 446 ? -10.150 -30.923 -17.116 1.00 13.04 446 GLU A CA 1
ATOM 3570 C C . GLU A 1 446 ? -11.021 -29.671 -17.267 1.00 19.79 446 GLU A C 1
ATOM 3571 O O . GLU A 1 446 ? -10.667 -28.749 -18.010 1.00 21.16 446 GLU A O 1
ATOM 3577 N N . ALA A 1 447 ? -12.170 -29.645 -16.585 1.00 18.50 447 ALA A N 1
ATOM 3578 C CA . ALA A 1 447 ? -13.059 -28.486 -16.632 1.00 17.25 447 ALA A CA 1
ATOM 3579 C C . ALA A 1 447 ? -12.441 -27.277 -15.940 1.00 17.08 447 ALA A C 1
ATOM 3580 O O . ALA A 1 447 ? -12.563 -26.146 -16.424 1.00 11.85 447 ALA A O 1
ATOM 3582 N N . LEU A 1 448 ? -11.773 -27.511 -14.809 1.00 11.88 448 LEU A N 1
ATOM 3583 C CA . LEU A 1 448 ? -11.067 -26.429 -14.129 1.00 14.16 448 LEU A CA 1
ATOM 3584 C C . LEU A 1 448 ? -9.955 -25.840 -15.006 1.00 18.89 448 LEU A C 1
ATOM 3585 O O . LEU A 1 448 ? -9.753 -24.627 -15.017 1.00 14.08 448 LEU A O 1
ATOM 3590 N N . LEU A 1 449 ? -9.235 -26.685 -15.742 1.00 18.32 449 LEU A N 1
ATOM 3591 C CA . LEU A 1 449 ? -8.159 -26.161 -16.601 1.00 16.25 449 LEU A CA 1
ATOM 3592 C C . LEU A 1 449 ? -8.749 -25.275 -17.692 1.00 12.27 449 LEU A C 1
ATOM 3593 O O . LEU A 1 449 ? -8.218 -24.208 -18.002 1.00 11.03 449 LEU A O 1
ATOM 3598 N N . ALA A 1 450 ? -9.849 -25.723 -18.281 1.00 11.61 450 ALA A N 1
ATOM 3599 C CA . ALA A 1 450 ? -10.465 -24.956 -19.353 1.00 12.10 450 ALA A CA 1
ATOM 3600 C C . ALA A 1 450 ? -11.007 -23.610 -18.831 1.00 18.53 450 ALA A C 1
ATOM 3601 O O . ALA A 1 450 ? -10.771 -22.557 -19.419 1.00 16.92 450 ALA A O 1
ATOM 3603 N N . SER A 1 451 ? -11.722 -23.647 -17.714 1.00 19.52 451 SER A N 1
ATOM 3604 C CA . SER A 1 451 ? -12.227 -22.424 -17.093 1.00 14.15 451 SER A CA 1
ATOM 3605 C C . SER A 1 451 ? -11.103 -21.469 -16.757 1.00 16.89 451 SER A C 1
ATOM 3606 O O . SER A 1 451 ? -11.200 -20.279 -17.018 1.00 18.87 451 SER A O 1
ATOM 3609 N N . ALA A 1 452 ? -10.034 -21.994 -16.166 1.00 16.45 452 ALA A N 1
ATOM 3610 C CA . ALA A 1 452 ? -8.922 -21.162 -15.721 1.00 16.66 452 ALA A CA 1
ATOM 3611 C C . ALA A 1 452 ? -8.174 -20.526 -16.882 1.00 13.63 452 ALA A C 1
ATOM 3612 O O . ALA A 1 452 ? -7.736 -19.391 -16.784 1.00 15.67 452 ALA A O 1
ATOM 3614 N N . ALA A 1 453 ? -8.012 -21.264 -17.971 1.00 14.54 453 ALA A N 1
ATOM 3615 C CA . ALA A 1 453 ? -7.385 -20.730 -19.187 1.00 12.27 453 ALA A CA 1
ATOM 3616 C C . ALA A 1 453 ? -8.198 -19.666 -19.903 1.00 14.65 453 ALA A C 1
ATOM 3617 O O . ALA A 1 453 ? -7.688 -18.972 -20.790 1.00 15.92 453 ALA A O 1
ATOM 3619 N N . GLN A 1 454 ? -9.478 -19.574 -19.558 1.00 13.78 454 GLN A N 1
ATOM 3620 C CA . GLN A 1 454 ? -10.414 -18.694 -20.261 1.00 21.03 454 GLN A CA 1
ATOM 3621 C C . GLN A 1 454 ? -10.983 -17.592 -19.375 1.00 24.58 454 GLN A C 1
ATOM 3622 O O . GLN A 1 454 ? -11.871 -16.853 -19.786 1.00 21.14 454 GLN A O 1
ATOM 3628 N N . ILE A 1 455 ? -10.448 -17.498 -18.161 1.00 21.47 455 ILE A N 1
ATOM 3629 C CA . ILE A 1 455 ? -10.817 -16.456 -17.207 1.00 27.50 455 ILE A CA 1
ATOM 3630 C C . ILE A 1 455 ? -9.639 -15.508 -17.056 1.00 22.66 455 ILE A C 1
ATOM 3631 O O . ILE A 1 455 ? -8.507 -15.958 -16.959 1.00 18.07 455 ILE A O 1
ATOM 3636 N N . GLN A 1 456 ? -9.916 -14.207 -17.010 1.00 19.81 456 GLN A N 1
ATOM 3637 C CA . GLN A 1 456 ? -8.874 -13.181 -16.968 1.00 23.39 456 GLN A CA 1
ATOM 3638 C C . GLN A 1 456 ? -8.337 -12.912 -15.567 1.00 28.18 456 GLN A C 1
ATOM 3639 O O . GLN A 1 456 ? -7.128 -12.784 -15.367 1.00 22.33 456 GLN A O 1
ATOM 3645 N N . ASP A 1 457 ? -9.250 -12.782 -14.613 1.00 20.18 457 ASP A N 1
ATOM 3646 C CA . ASP A 1 457 ? -8.916 -12.310 -13.283 1.00 19.45 457 ASP A CA 1
ATOM 3647 C C . ASP A 1 457 ? -7.888 -13.197 -12.594 1.00 21.05 457 ASP A C 1
ATOM 3648 O O . ASP A 1 457 ? -8.070 -14.407 -12.486 1.00 19.80 457 ASP A O 1
ATOM 3653 N N . THR A 1 458 ? -6.809 -12.584 -12.115 1.00 21.76 458 THR A N 1
ATOM 3654 C CA . THR A 1 458 ? -5.672 -13.342 -11.586 1.00 19.23 458 THR A CA 1
ATOM 3655 C C . THR A 1 458 ? -6.018 -14.194 -10.374 1.00 21.68 458 THR A C 1
ATOM 3656 O O . THR A 1 458 ? -5.740 -15.388 -10.357 1.00 23.41 458 THR A O 1
ATOM 3660 N N . GLN A 1 459 ? -6.620 -13.590 -9.357 1.00 20.67 459 GLN A N 1
ATOM 3661 C CA . GLN A 1 459 ? -6.954 -14.353 -8.154 1.00 27.46 459 GLN A CA 1
ATOM 3662 C C . GLN A 1 459 ? -8.019 -15.421 -8.416 1.00 26.03 459 GLN A C 1
ATOM 3663 O O . GLN A 1 459 ? -8.066 -16.444 -7.748 1.00 21.44 459 GLN A O 1
ATOM 3669 N N . THR A 1 460 ? -8.891 -15.177 -9.379 1.00 23.01 460 THR A N 1
ATOM 3670 C CA . THR A 1 460 ? -9.902 -16.175 -9.681 1.00 24.78 460 THR A CA 1
ATOM 3671 C C . THR A 1 460 ? -9.218 -17.389 -10.311 1.00 20.97 460 THR A C 1
ATOM 3672 O O . THR A 1 460 ? -9.537 -18.528 -9.956 1.00 17.86 460 THR A O 1
ATOM 3676 N N . ARG A 1 461 ? -8.263 -17.132 -11.214 1.00 20.91 461 ARG A N 1
ATOM 3677 C CA . ARG A 1 461 ? -7.433 -18.185 -11.818 1.00 15.64 461 ARG A CA 1
ATOM 3678 C C . ARG A 1 461 ? -6.645 -18.983 -10.770 1.00 17.95 461 ARG A C 1
ATOM 3679 O O . ARG A 1 461 ? -6.579 -20.216 -10.818 1.00 16.81 461 ARG A O 1
ATOM 3687 N N . ALA A 1 462 ? -6.040 -18.273 -9.825 1.00 20.87 462 ALA A N 1
ATOM 3688 C CA . ALA A 1 462 ? -5.207 -18.919 -8.822 1.00 17.89 462 ALA A CA 1
ATOM 3689 C C . ALA A 1 462 ? -5.988 -19.948 -8.015 1.00 20.83 462 ALA A C 1
ATOM 3690 O O . ALA A 1 462 ? -5.505 -21.051 -7.765 1.00 20.28 462 ALA A O 1
ATOM 3692 N N . LYS A 1 463 ? -7.201 -19.594 -7.613 1.00 21.19 463 LYS A N 1
ATOM 3693 C CA . LYS A 1 463 ? -8.034 -20.515 -6.852 1.00 22.10 463 LYS A CA 1
ATOM 3694 C C . LYS A 1 463 ? -8.434 -21.717 -7.702 1.00 21.42 463 LYS A C 1
ATOM 3695 O O . LYS A 1 463 ? -8.462 -22.847 -7.228 1.00 23.66 463 LYS A O 1
ATOM 3701 N N . LEU A 1 464 ? -8.737 -21.475 -8.967 1.00 16.25 464 LEU A N 1
ATOM 3702 C CA . LEU A 1 464 ? -9.090 -22.573 -9.855 1.00 21.86 464 LEU A CA 1
ATOM 3703 C C . LEU A 1 464 ? -7.904 -23.534 -9.989 1.00 18.34 464 LEU A C 1
ATOM 3704 O O . LEU A 1 464 ? -8.074 -24.751 -9.909 1.00 14.83 464 LEU A O 1
ATOM 3709 N N . TYR A 1 465 ? -6.703 -22.983 -10.169 1.00 17.34 465 TYR A N 1
ATOM 3710 C CA . TYR A 1 465 ? -5.514 -23.824 -10.291 1.00 19.15 465 TYR A CA 1
ATOM 3711 C C . TYR A 1 465 ? -5.231 -24.587 -9.011 1.00 15.98 465 TYR A C 1
ATOM 3712 O O . TYR A 1 465 ? -4.861 -25.764 -9.048 1.00 11.56 465 TYR A O 1
ATOM 3721 N N . GLN A 1 466 ? -5.437 -23.939 -7.869 1.00 13.42 466 GLN A N 1
ATOM 3722 C CA . GLN A 1 466 ? -5.204 -24.643 -6.612 1.00 14.60 466 GLN A CA 1
ATOM 3723 C C . GLN A 1 466 ? -6.139 -25.840 -6.486 1.00 20.72 466 GLN A C 1
ATOM 3724 O O . GLN A 1 466 ? -5.746 -26.896 -5.987 1.00 17.97 466 GLN A O 1
ATOM 3730 N N . GLN A 1 467 ? -7.379 -25.655 -6.941 1.00 18.07 467 GLN A N 1
ATOM 3731 C CA . GLN A 1 467 ? -8.359 -26.712 -6.922 1.00 17.69 467 GLN A CA 1
ATOM 3732 C C . GLN A 1 467 ? -7.977 -27.844 -7.854 1.00 14.56 467 GLN A C 1
ATOM 3733 O O . GLN A 1 467 ? -8.088 -29.017 -7.478 1.00 11.50 467 GLN A O 1
ATOM 3739 N N . ALA A 1 468 ? -7.556 -27.503 -9.070 1.00 11.20 468 ALA A N 1
ATOM 3740 C CA . ALA A 1 468 ? -7.095 -28.518 -10.034 1.00 11.97 468 ALA A CA 1
ATOM 3741 C C . ALA A 1 468 ? -5.904 -29.314 -9.508 1.00 17.50 468 ALA A C 1
ATOM 3742 O O . ALA A 1 468 ? -5.848 -30.534 -9.648 1.00 15.15 468 ALA A O 1
ATOM 3744 N N . VAL A 1 469 ? -4.937 -28.615 -8.918 1.00 16.45 469 VAL A N 1
ATOM 3745 C CA . VAL A 1 469 ? -3.745 -29.287 -8.398 1.00 12.32 469 VAL A CA 1
ATOM 3746 C C . VAL A 1 469 ? -4.088 -30.234 -7.231 1.00 10.38 469 VAL A C 1
ATOM 3747 O O . VAL A 1 469 ? -3.522 -31.300 -7.116 1.00 15.47 469 VAL A O 1
ATOM 3751 N N . GLU A 1 470 ? -5.051 -29.877 -6.389 1.00 14.83 470 GLU A N 1
ATOM 3752 C CA A GLU A 1 470 ? -5.455 -30.769 -5.298 0.52 18.54 470 GLU A CA 1
ATOM 3753 C CA B GLU A 1 470 ? -5.440 -30.774 -5.302 0.48 18.53 470 GLU A CA 1
ATOM 3754 C C . GLU A 1 470 ? -6.029 -32.082 -5.843 1.00 19.59 470 GLU A C 1
ATOM 3755 O O . GLU A 1 470 ? -5.799 -33.158 -5.288 1.00 17.68 470 GLU A O 1
ATOM 3766 N N . ILE A 1 471 ? -6.771 -32.000 -6.941 1.00 17.13 471 ILE A N 1
ATOM 3767 C CA . ILE A 1 471 ? -7.314 -33.206 -7.569 1.00 14.12 471 ILE A CA 1
ATOM 3768 C C . ILE A 1 471 ? -6.192 -34.060 -8.163 1.00 13.59 471 ILE A C 1
ATOM 3769 O O . ILE A 1 471 ? -6.116 -35.283 -7.940 1.00 14.13 471 ILE A O 1
ATOM 3774 N N . PHE A 1 472 ? -5.318 -33.415 -8.922 1.00 11.54 472 PHE A N 1
ATOM 3775 C CA . PHE A 1 472 ? -4.111 -34.094 -9.419 1.00 12.96 472 PHE A CA 1
ATOM 3776 C C . PHE A 1 472 ? -3.333 -34.789 -8.286 1.00 14.62 472 PHE A C 1
ATOM 3777 O O . PHE A 1 472 ? -2.961 -35.954 -8.396 1.00 17.68 472 PHE A O 1
ATOM 3785 N N . GLN A 1 473 ? -3.089 -34.077 -7.193 1.00 14.87 473 GLN A N 1
ATOM 3786 C CA . GLN A 1 473 ? -2.295 -34.645 -6.090 1.00 13.44 473 GLN A CA 1
ATOM 3787 C C . GLN A 1 473 ? -2.958 -35.871 -5.458 1.00 18.80 473 GLN A C 1
ATOM 3788 O O . GLN A 1 473 ? -2.295 -36.861 -5.190 1.00 19.92 473 GLN A O 1
ATOM 3794 N N . GLN A 1 474 ? -4.275 -35.798 -5.251 1.00 17.32 474 GLN A N 1
ATOM 3795 C CA A GLN A 1 474 ? -5.060 -36.903 -4.704 0.57 15.07 474 GLN A CA 1
ATOM 3796 C CA B GLN A 1 474 ? -5.034 -36.909 -4.686 0.43 15.41 474 GLN A CA 1
ATOM 3797 C C . GLN A 1 474 ? -4.890 -38.187 -5.516 1.00 18.01 474 GLN A C 1
ATOM 3798 O O . GLN A 1 474 ? -4.948 -39.288 -4.982 1.00 20.77 474 GLN A O 1
ATOM 3809 N N . ASN A 1 475 ? -4.695 -38.034 -6.819 1.00 12.91 475 ASN A N 1
ATOM 3810 C CA . ASN A 1 475 ? -4.609 -39.162 -7.738 1.00 9.72 475 ASN A CA 1
ATOM 3811 C C . ASN A 1 475 ? -3.188 -39.578 -8.092 1.00 14.84 475 ASN A C 1
ATOM 3812 O O . ASN A 1 475 ? -2.980 -40.644 -8.663 1.00 15.59 475 ASN A O 1
ATOM 3817 N N . SER A 1 476 ? -2.218 -38.732 -7.747 1.00 13.39 476 SER A N 1
ATOM 3818 C CA . SER A 1 476 ? -0.791 -39.058 -7.906 1.00 11.97 476 SER A CA 1
ATOM 3819 C C . SER A 1 476 ? -0.402 -39.737 -9.237 1.00 13.51 476 SER A C 1
ATOM 3820 O O . SER A 1 476 ? 0.270 -40.770 -9.226 1.00 14.11 476 SER A O 1
ATOM 3823 N N . PRO A 1 477 ? -0.800 -39.155 -10.387 1.00 15.68 477 PRO A N 1
ATOM 3824 C CA . PRO A 1 477 ? -0.442 -39.817 -11.660 1.00 14.35 477 PRO A CA 1
ATOM 3825 C C . PRO A 1 477 ? 1.049 -39.735 -12.033 1.00 11.74 477 PRO A C 1
ATOM 3826 O O . PRO A 1 477 ? 1.561 -40.570 -12.795 1.00 11.73 477 PRO A O 1
ATOM 3830 N N . ILE A 1 478 ? 1.720 -38.698 -11.547 1.00 11.96 478 ILE A N 1
ATOM 3831 C CA . ILE A 1 478 ? 3.172 -38.617 -11.611 1.00 11.67 478 ILE A CA 1
ATOM 3832 C C . ILE A 1 478 ? 3.624 -38.253 -10.214 1.00 17.27 478 ILE A C 1
ATOM 3833 O O . ILE A 1 478 ? 2.826 -37.791 -9.401 1.00 16.68 478 ILE A O 1
ATOM 3838 N N . ILE A 1 479 ? 4.900 -38.478 -9.933 1.00 13.83 479 ILE A N 1
ATOM 3839 C CA . ILE A 1 479 ? 5.477 -38.142 -8.642 1.00 13.23 479 ILE A CA 1
ATOM 3840 C C . ILE A 1 479 ? 6.477 -37.017 -8.858 1.00 15.21 479 ILE A C 1
ATOM 3841 O O . ILE A 1 479 ? 7.608 -37.262 -9.263 1.00 17.97 479 ILE A O 1
ATOM 3846 N N . PRO A 1 480 ? 6.064 -35.768 -8.601 1.00 16.23 480 PRO A N 1
ATOM 3847 C CA . PRO A 1 480 ? 7.021 -34.660 -8.697 1.00 15.30 480 PRO A CA 1
ATOM 3848 C C . PRO A 1 480 ? 8.119 -34.837 -7.666 1.00 19.04 480 PRO A C 1
ATOM 3849 O O . PRO A 1 480 ? 7.815 -35.224 -6.543 1.00 17.36 480 PRO A O 1
ATOM 3853 N N . PHE A 1 481 ? 9.371 -34.578 -8.030 1.00 15.43 481 PHE A N 1
ATOM 3854 C CA . PHE A 1 481 ? 10.429 -34.578 -7.019 1.00 13.36 481 PHE A CA 1
ATOM 3855 C C . PHE A 1 481 ? 11.391 -33.376 -6.995 1.00 17.39 481 PHE A C 1
ATOM 3856 O O . PHE A 1 481 ? 11.977 -33.094 -5.957 1.00 16.95 481 PHE A O 1
ATOM 3864 N N . ALA A 1 482 ? 11.568 -32.666 -8.108 1.00 9.24 482 ALA A N 1
ATOM 3865 C CA . ALA A 1 482 ? 12.528 -31.561 -8.097 1.00 8.07 482 ALA A CA 1
ATOM 3866 C C . ALA A 1 482 ? 12.221 -30.444 -9.074 1.00 14.27 482 ALA A C 1
ATOM 3867 O O . ALA A 1 482 ? 11.613 -30.657 -10.137 1.00 15.91 482 ALA A O 1
ATOM 3869 N N . HIS A 1 483 ? 12.639 -29.249 -8.690 1.00 8.00 483 HIS A N 1
ATOM 3870 C CA . HIS A 1 483 ? 12.835 -28.168 -9.631 1.00 13.04 483 HIS A CA 1
ATOM 3871 C C . HIS A 1 483 ? 14.339 -27.907 -9.674 1.00 16.86 483 HIS A C 1
ATOM 3872 O O . HIS A 1 483 ? 15.022 -28.020 -8.658 1.00 16.35 483 HIS A O 1
ATOM 3879 N N . SER A 1 484 ? 14.874 -27.569 -10.839 1.00 13.66 484 SER A N 1
ATOM 3880 C CA . SER A 1 484 ? 16.305 -27.262 -10.876 1.00 15.10 484 SER A CA 1
ATOM 3881 C C . SER A 1 484 ? 16.488 -25.839 -10.367 1.00 19.27 484 SER A C 1
ATOM 3882 O O . SER A 1 484 ? 15.525 -25.064 -10.303 1.00 17.81 484 SER A O 1
ATOM 3885 N N . ILE A 1 485 ? 17.713 -25.506 -9.975 1.00 18.50 485 ILE A N 1
ATOM 3886 C CA . ILE A 1 485 ? 18.046 -24.131 -9.628 1.00 18.85 485 ILE A CA 1
ATOM 3887 C C . ILE A 1 485 ? 18.898 -23.499 -10.718 1.00 23.37 485 ILE A C 1
ATOM 3888 O O . ILE A 1 485 ? 19.856 -24.104 -11.185 1.00 25.08 485 ILE A O 1
ATOM 3893 N N . ASN A 1 486 ? 18.552 -22.283 -11.131 1.00 17.29 486 ASN A N 1
ATOM 3894 C CA . ASN A 1 486 ? 19.379 -21.572 -12.098 1.00 16.67 486 ASN A CA 1
ATOM 3895 C C . ASN A 1 486 ? 20.348 -20.657 -11.378 1.00 19.90 486 ASN A C 1
ATOM 3896 O O . ASN A 1 486 ? 19.990 -20.014 -10.388 1.00 18.62 486 ASN A O 1
ATOM 3901 N N . TYR A 1 487 ? 21.566 -20.584 -11.892 1.00 12.01 487 TYR A N 1
ATOM 3902 C CA . TYR A 1 487 ? 22.579 -19.717 -11.310 1.00 16.49 487 TYR A CA 1
ATOM 3903 C C . TYR A 1 487 ? 23.042 -18.663 -12.286 1.00 16.43 487 TYR A C 1
ATOM 3904 O O . TYR A 1 487 ? 23.262 -18.944 -13.456 1.00 21.89 487 TYR A O 1
ATOM 3913 N N . VAL A 1 488 ? 23.196 -17.444 -11.795 1.00 18.24 488 VAL A N 1
ATOM 3914 C CA . VAL A 1 488 ? 23.910 -16.410 -12.539 1.00 17.13 488 VAL A CA 1
ATOM 3915 C C . VAL A 1 488 ? 25.078 -15.901 -11.683 1.00 23.03 488 VAL A C 1
ATOM 3916 O O . VAL A 1 488 ? 24.896 -15.094 -10.764 1.00 19.72 488 VAL A O 1
ATOM 3920 N N . PRO A 1 489 ? 26.290 -16.396 -11.970 1.00 19.26 489 PRO A N 1
ATOM 3921 C CA . PRO A 1 489 ? 27.470 -15.946 -11.218 1.00 20.11 489 PRO A CA 1
ATOM 3922 C C . PRO A 1 489 ? 27.953 -14.594 -11.738 1.00 22.42 489 PRO A C 1
ATOM 3923 O O . PRO A 1 489 ? 28.317 -14.471 -12.907 1.00 23.01 489 PRO A O 1
ATOM 3927 N N . LEU A 1 490 ? 27.950 -13.588 -10.873 1.00 20.31 490 LEU A N 1
ATOM 3928 C CA . LEU A 1 490 ? 28.362 -12.247 -11.259 1.00 17.72 490 LEU A CA 1
ATOM 3929 C C . LEU A 1 490 ? 29.627 -11.799 -10.546 1.00 19.60 490 LEU A C 1
ATOM 3930 O O . LEU A 1 490 ? 29.845 -12.133 -9.387 1.00 24.28 490 LEU A O 1
ATOM 3935 N N . ASN A 1 491 ? 30.442 -11.003 -11.221 1.00 18.48 491 ASN A N 1
ATOM 3936 C CA . ASN A 1 491 ? 31.506 -10.302 -10.502 1.00 21.29 491 ASN A CA 1
ATOM 3937 C C . ASN A 1 491 ? 30.894 -9.240 -9.591 1.00 22.50 491 ASN A C 1
ATOM 3938 O O . ASN A 1 491 ? 29.838 -8.681 -9.897 1.00 25.62 491 ASN A O 1
ATOM 3943 N N . LYS A 1 492 ? 31.561 -8.970 -8.475 1.00 30.06 492 LYS A N 1
ATOM 3944 C CA . LYS A 1 492 ? 31.042 -8.085 -7.434 1.00 30.25 492 LYS A CA 1
ATOM 3945 C C . LYS A 1 492 ? 30.779 -6.664 -7.929 1.00 29.79 492 LYS A C 1
ATOM 3946 O O . LYS A 1 492 ? 30.017 -5.922 -7.313 1.00 29.65 492 LYS A O 1
ATOM 3952 N N . ARG A 1 493 ? 31.425 -6.284 -9.029 1.00 33.71 493 ARG A N 1
ATOM 3953 C CA . ARG A 1 493 ? 31.304 -4.920 -9.568 1.00 28.64 493 ARG A CA 1
ATOM 3954 C C . ARG A 1 493 ? 29.958 -4.626 -10.229 1.00 28.30 493 ARG A C 1
ATOM 3955 O O . ARG A 1 493 ? 29.559 -3.470 -10.333 1.00 32.12 493 ARG A O 1
ATOM 3963 N N . VAL A 1 494 ? 29.259 -5.656 -10.694 1.00 26.41 494 VAL A N 1
ATOM 3964 C CA . VAL A 1 494 ? 28.025 -5.415 -11.449 1.00 18.24 494 VAL A CA 1
ATOM 3965 C C . VAL A 1 494 ? 26.820 -5.254 -10.529 1.00 20.65 494 VAL A C 1
ATOM 3966 O O . VAL A 1 494 ? 26.581 -6.076 -9.653 1.00 19.94 494 VAL A O 1
ATOM 3970 N N . GLN A 1 495 ? 26.080 -4.170 -10.733 1.00 19.41 495 GLN A N 1
ATOM 3971 C CA . GLN A 1 495 ? 24.966 -3.798 -9.869 1.00 25.27 495 GLN A CA 1
ATOM 3972 C C . GLN A 1 495 ? 23.670 -3.655 -10.661 1.00 24.03 495 GLN A C 1
ATOM 3973 O O . GLN A 1 495 ? 23.673 -3.152 -11.777 1.00 24.85 495 GLN A O 1
ATOM 3979 N N . GLY A 1 496 ? 22.566 -4.088 -10.069 1.00 26.83 496 GLY A N 1
ATOM 3980 C CA . GLY A 1 496 ? 21.250 -3.845 -10.635 1.00 27.36 496 GLY A CA 1
ATOM 3981 C C . GLY A 1 496 ? 20.783 -4.934 -11.576 1.00 25.47 496 GLY A C 1
ATOM 3982 O O . GLY A 1 496 ? 19.759 -4.788 -12.259 1.00 20.72 496 GLY A O 1
ATOM 3983 N N . PHE A 1 497 ? 21.537 -6.027 -11.626 1.00 19.37 497 PHE A N 1
ATOM 3984 C CA . PHE A 1 497 ? 21.129 -7.173 -12.430 1.00 16.66 497 PHE A CA 1
ATOM 3985 C C . PHE A 1 497 ? 20.064 -7.920 -11.664 1.00 20.24 497 PHE A C 1
ATOM 3986 O O . PHE A 1 497 ? 20.234 -8.193 -10.485 1.00 21.38 497 PHE A O 1
ATOM 3994 N N . VAL A 1 498 ? 18.969 -8.253 -12.339 1.00 17.77 498 VAL A N 1
ATOM 3995 C CA . VAL A 1 498 ? 17.892 -9.025 -11.730 1.00 21.66 498 VAL A CA 1
ATOM 3996 C C . VAL A 1 498 ? 17.750 -10.347 -12.472 1.00 23.13 498 VAL A C 1
ATOM 3997 O O . VAL A 1 498 ? 17.642 -10.371 -13.693 1.00 15.71 498 VAL A O 1
ATOM 4001 N N . GLN A 1 499 ? 17.772 -11.453 -11.738 1.00 21.80 499 GLN A N 1
ATOM 4002 C CA . GLN A 1 499 ? 17.694 -12.753 -12.380 1.00 19.19 499 GLN A CA 1
ATOM 4003 C C . GLN A 1 499 ? 16.308 -12.896 -12.984 1.00 21.26 499 GLN A C 1
ATOM 4004 O O . GLN A 1 499 ? 15.317 -12.521 -12.373 1.00 18.36 499 GLN A O 1
ATOM 4010 N N . ASN A 1 500 ? 16.255 -13.437 -14.194 1.00 20.82 500 ASN A N 1
ATOM 4011 C CA . ASN A 1 500 ? 15.021 -13.586 -14.949 1.00 18.36 500 ASN A CA 1
ATOM 4012 C C . ASN A 1 500 ? 14.501 -15.016 -14.761 1.00 21.91 500 ASN A C 1
ATOM 4013 O O . ASN A 1 500 ? 15.249 -15.967 -14.929 1.00 20.97 500 ASN A O 1
ATOM 4018 N N . PRO A 1 501 ? 13.211 -15.175 -14.412 1.00 23.11 501 PRO A N 1
ATOM 4019 C CA . PRO A 1 501 ? 12.650 -16.513 -14.156 1.00 19.37 501 PRO A CA 1
ATOM 4020 C C . PRO A 1 501 ? 12.860 -17.480 -15.329 1.00 19.70 501 PRO A C 1
ATOM 4021 O O . PRO A 1 501 ? 13.005 -18.689 -15.140 1.00 16.24 501 PRO A O 1
ATOM 4025 N N . PHE A 1 502 ? 12.891 -16.943 -16.541 1.00 11.51 502 PHE A N 1
ATOM 4026 C CA . PHE A 1 502 ? 13.056 -17.773 -17.741 1.00 13.61 502 PHE A CA 1
ATOM 4027 C C . PHE A 1 502 ? 14.511 -18.118 -18.028 1.00 19.75 502 PHE A C 1
ATOM 4028 O O . PHE A 1 502 ? 14.801 -18.937 -18.894 1.00 21.37 502 PHE A O 1
ATOM 4036 N N . GLY A 1 503 ? 15.415 -17.509 -17.269 1.00 21.46 503 GLY A N 1
ATOM 4037 C CA . GLY A 1 503 ? 16.842 -17.790 -17.370 1.00 19.89 503 GLY A CA 1
ATOM 4038 C C . GLY A 1 503 ? 17.631 -16.805 -18.224 1.00 26.85 503 GLY A C 1
ATOM 4039 O O . GLY A 1 503 ? 18.862 -16.887 -18.295 1.00 25.85 503 GLY A O 1
ATOM 4040 N N . TYR A 1 504 ? 16.954 -15.861 -18.872 1.00 20.41 504 TYR A N 1
ATOM 4041 C CA . TYR A 1 504 ? 17.678 -14.958 -19.780 1.00 17.07 504 TYR A CA 1
ATOM 4042 C C . TYR A 1 504 ? 18.459 -13.900 -19.035 1.00 16.08 504 TYR A C 1
ATOM 4043 O O . TYR A 1 504 ? 18.200 -13.641 -17.859 1.00 19.23 504 TYR A O 1
ATOM 4052 N N . THR A 1 505 ? 19.404 -13.268 -19.728 1.00 14.71 505 THR A N 1
ATOM 4053 C CA . THR A 1 505 ? 20.237 -12.228 -19.118 1.00 13.62 505 THR A CA 1
ATOM 4054 C C . THR A 1 505 ? 20.077 -10.886 -19.861 1.00 20.81 505 THR A C 1
ATOM 4055 O O . THR A 1 505 ? 20.598 -10.707 -20.964 1.00 18.41 505 THR A O 1
ATOM 4059 N N . ALA A 1 506 ? 19.367 -9.947 -19.254 1.00 16.62 506 ALA A N 1
ATOM 4060 C CA . ALA A 1 506 ? 19.245 -8.597 -19.807 1.00 18.14 506 ALA A CA 1
ATOM 4061 C C . ALA A 1 506 ? 20.188 -7.650 -19.067 1.00 17.18 506 ALA A C 1
ATOM 4062 O O . ALA A 1 506 ? 20.288 -7.697 -17.845 1.00 28.81 506 ALA A O 1
ATOM 4064 N N . PHE A 1 507 ? 20.898 -6.807 -19.805 1.00 16.78 507 PHE A N 1
ATOM 4065 C CA . PHE A 1 507 ? 21.883 -5.926 -19.195 1.00 13.67 507 PHE A CA 1
ATOM 4066 C C . PHE A 1 507 ? 21.447 -4.465 -19.111 1.00 18.45 507 PHE A C 1
ATOM 4067 O O . PHE A 1 507 ? 22.166 -3.631 -18.567 1.00 23.85 507 PHE A O 1
ATOM 4075 N N . TYR A 1 508 ? 20.253 -4.159 -19.618 1.00 20.32 508 TYR A N 1
ATOM 4076 C CA . TYR A 1 508 ? 19.663 -2.844 -19.386 1.00 21.95 508 TYR A CA 1
ATOM 4077 C C . TYR A 1 508 ? 19.388 -2.700 -17.900 1.00 23.90 508 TYR A C 1
ATOM 4078 O O . TYR A 1 508 ? 18.980 -3.654 -17.254 1.00 25.67 508 TYR A O 1
ATOM 4087 N N . GLY A 1 509 ? 19.600 -1.512 -17.352 1.00 24.47 509 GLY A N 1
ATOM 4088 C CA . GLY A 1 509 ? 19.398 -1.316 -15.924 1.00 27.58 509 GLY A CA 1
ATOM 4089 C C . GLY A 1 509 ? 20.589 -1.753 -15.075 1.00 29.59 509 GLY A C 1
ATOM 4090 O O . GLY A 1 509 ? 20.618 -1.522 -13.869 1.00 29.27 509 GLY A O 1
ATOM 4091 N N . VAL A 1 510 ? 21.576 -2.383 -15.702 1.00 26.12 510 VAL A N 1
ATOM 4092 C CA . VAL A 1 510 ? 22.772 -2.830 -14.983 1.00 19.60 510 VAL A CA 1
ATOM 4093 C C . VAL A 1 510 ? 23.885 -1.774 -15.036 1.00 26.75 510 VAL A C 1
ATOM 4094 O O . VAL A 1 510 ? 24.066 -1.087 -16.047 1.00 18.88 510 VAL A O 1
ATOM 4098 N N . SER A 1 511 ? 24.632 -1.664 -13.939 1.00 25.94 511 SER A N 1
ATOM 4099 C CA . SER A 1 511 ? 25.729 -0.706 -13.839 1.00 28.05 511 SER A CA 1
ATOM 4100 C C . SER A 1 511 ? 26.988 -1.350 -13.264 1.00 33.1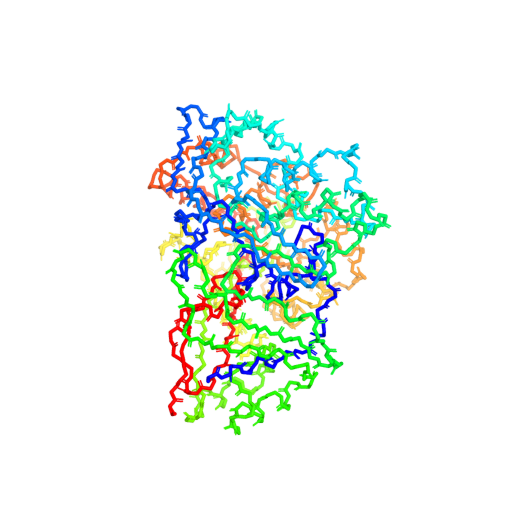1 511 SER A C 1
ATOM 4101 O O . SER A 1 511 ? 26.915 -2.415 -12.650 1.00 31.09 511 SER A O 1
ATOM 4104 N N . LEU A 1 512 ? 28.125 -0.679 -13.455 1.00 32.79 512 LEU A N 1
ATOM 4105 C CA . LEU A 1 512 ? 29.438 -1.191 -13.072 1.00 34.52 512 LEU A CA 1
ATOM 4106 C C . LEU A 1 512 ? 30.188 -0.304 -12.052 1.00 38.26 512 LEU A C 1
ATOM 4107 O O . LEU A 1 512 ? 30.447 0.872 -12.308 1.00 37.65 512 LEU A O 1
ATOM 4112 N N . LYS A 1 513 ? 30.548 -0.886 -10.909 1.00 40.81 513 LYS A N 1
ATOM 4113 C CA . LYS A 1 513 ? 31.300 -0.176 -9.871 1.00 48.83 513 LYS A CA 1
ATOM 4114 C C . LYS A 1 513 ? 32.769 -0.022 -10.244 1.00 55.01 513 LYS A C 1
ATOM 4115 O O . LYS A 1 513 ? 33.226 -0.567 -11.254 1.00 52.16 513 LYS A O 1
ATOM 4121 N N . LEU A 1 514 ? 33.501 0.718 -9.411 1.00 66.04 514 LEU A N 1
ATOM 4122 C CA . LEU A 1 514 ? 34.933 0.953 -9.596 1.00 77.01 514 LEU A CA 1
ATOM 4123 C C . LEU A 1 514 ? 35.186 1.887 -10.771 1.00 97.16 514 LEU A C 1
ATOM 4124 O O . LEU A 1 514 ? 34.356 2.737 -11.086 1.00 99.03 514 LEU A O 1
#

Secondary structure (DSSP, 8-state):
-EEEEEESS--S-S-GGG-SSGGGGGGTHHHH---SEEEPTTSSSEEESSEEEEEE-TTS-EEEEEEPSSPPPP--SS---SS---HHHHHHHHHHHH-TTSTTTTGGG---HHHHHTTHHHHEEEEEEEETTEEEEEESS--TTHHHHTTSGGGPPPPHHHHHHHHHTT-TTHHHHS---SSSEEE-SS--TTEEEEEE-TT-TT---S-SEEEEEE---HHHHHHHHHTTS-SEESS--HHHHHHHTT-TTEEEEEEE-SEEEEEEE-TTSTTTTSHHHHHHHHHT--HHHHHHHHHTTSEEE-SSSS-TTSTT--TT-------HHHHHHHHHHTT-TT-EEEEEEPPSS-BTTBS-HHHHHHHHHHHHHHTTEEEEEE---HHHHHHHHHTT--SEEEEEEE-SS--THHHHHHHH-GGGTTTT-TT----HHHHHHHHHHHT---HHHHHHHHHHHHHHHHHH-SEEEEEEEEEEEEEETTEES----TT-----TT-EE--

Sequence (507 aa):
NTLVNCIATAPMMKLSPAITNDANDFNASSQQVYNRLVEFKAGKIEVEPGLAERWEISEDGLVYTFYLRQNVKFHSNKTFSPTRPLNADDVVFSFQRQADKNHPYHNVSAGTYFYFNWMNLPSILKSVEKVDDYTVKITLNKPNTPFITTVAMDFLSIYSKEYADQLLAQGKPETLDQQPIGTGPFIFQTNQTDHAVRYTTANVDYWKGKADIERLIFSSITPDAGTRYAKLKAGECDVIDFPNNISDIAQMKKDPQINLLEREGLNLAYIGLNTTKPELNNVKVRQALHHATDKKAIVDAVYQQGGGTVATNPFPDAVLGYNPHLPQYEFNLEKAKALLAEAGYPNGFETEIWVQPVVRPSNPNPRRRTAEIIQADWAKIGVKAKLVTHEEWWADFNKRTRREGEFAAGTYGWTSRRNGDPDNFLFPLFSQANIPGTNYSRWTTDEKFEALLASAAQIQDTQTRAKLYQQAVEEIFQQQNSPIIPFAHSINYVPLNKRVQGFVQNPFGYTAFYGVSLKL

B-factor: mean 26.56, std 12.24, range [6.93, 99.03]

Nearest PDB structures (foldseek):
  3tpa-assembly1_A  TM=1.002E+00  e=0.000E+00  Glaesserella parasuis 29755
  3m8u-assembly1_A  TM=8.443E-01  e=1.159E-84  Glaesserella parasuis SH0165
  8c6u-assembly1_A  TM=7.706E-01  e=6.175E-38  Agrobacterium tumefaciens
  8c6r-assembly1_A  TM=7.649E-01  e=1.999E-37  Agrobacterium tumefaciens
  8cb9-assembly1_A  TM=6.841E-01  e=4.401E-36  Agrobacterium tumefaciens

Foldseek 3Di:
DEAEEEEADDQPWQALQFDDDVQSLLQHLQFFFFFQWAADFQALDTAGIQFPDWDADPQQFKIKGFGDAPQCKDADPQDDDDGHQWLVQLQVLVCLPQPCPPPNVCQVPGDRNLCVVVPCNQFWDDWDDPDGGMIMTGTPHHFQLVVLSRNASSSTGADVVVQVVCVVVVHNNCCTVQPMYRGQWHWDPDDDPQKTKIAGDCRRPVHHFQHGIYIHGHDNDQVVQVVCQLVVVHFWYFDHDLVCVVVLVVRPQKDKDKDFAFKFKWKFFACVDDQNVQLLLLLLLLLLQPLVVCCVVWQVPFKDWDPFLGDPSEFQDDPPQDGSHRDNVVSLVSCVVSVHNQAEEFEEEFQPDADLQTRPSPVSVVSSQVSCVVSNYHYYYDYDPNVCSVVCLLVRVHGIYIDMGHFQSRYLLSRCCQQENCVQRSHSVSNNHYDPLLNVLSVVLRRDNDRVVSNVSSNVSRSVCNSRNSIRTTITGMGIMMGGPFKPQWGQHNNRHGRCGRIHGHD